Protein AF-0000000065833950 (afdb_homodimer)

InterPro domains:
  IPR004619 Type III pantothenate kinase [MF_01274] (1-240)
  IPR004619 Type III pantothenate kinase [PF03309] (3-192)
  IPR004619 Type III pantothenate kinase [PTHR34265] (1-239)
  IPR004619 Type III pantothenate kinase [TIGR00671] (3-236)
  IPR043129 ATPase, nucleotide binding domain [SSF53067] (1-108)
  IPR043129 ATPase, nucleotide binding domain [SSF53067] (111-239)

Structure (mmCIF, N/CA/C/O backbone):
data_AF-0000000065833950-model_v1
#
loop_
_entity.id
_entity.type
_entity.pdbx_description
1 polymer 'Type III pantothenate kinase'
#
loop_
_atom_site.group_PDB
_atom_site.id
_atom_site.type_symbol
_atom_site.label_atom_id
_atom_site.label_alt_id
_atom_site.label_comp_id
_atom_site.label_asym_id
_atom_site.label_entity_id
_atom_site.label_seq_id
_atom_site.pdbx_PDB_ins_code
_atom_site.Cartn_x
_atom_site.Cartn_y
_atom_site.Cartn_z
_atom_site.occupancy
_atom_site.B_iso_or_equiv
_atom_site.auth_seq_id
_atom_site.auth_comp_id
_atom_site.auth_asym_id
_atom_site.auth_atom_id
_atom_site.pdbx_PDB_model_num
ATOM 1 N N . MET A 1 1 ? -10.07 -37.125 -13.469 1 95.94 1 MET A N 1
ATOM 2 C CA . MET A 1 1 ? -9.961 -35.688 -13.406 1 95.94 1 MET A CA 1
ATOM 3 C C . MET A 1 1 ? -8.82 -35.281 -12.477 1 95.94 1 MET A C 1
ATOM 5 O O . MET A 1 1 ? -8.367 -36.062 -11.648 1 95.94 1 MET A O 1
ATOM 9 N N . ASN A 1 2 ? -8.227 -34.156 -12.758 1 97.88 2 ASN A N 1
ATOM 10 C CA . ASN A 1 2 ? -7.215 -33.594 -11.867 1 97.88 2 ASN A CA 1
ATOM 11 C C . ASN A 1 2 ? -7.848 -32.781 -10.734 1 97.88 2 ASN A C 1
ATOM 13 O O . ASN A 1 2 ? -8.805 -32.031 -10.961 1 97.88 2 ASN A O 1
ATOM 17 N N . LEU A 1 3 ? -7.363 -32.969 -9.539 1 98.06 3 LEU A N 1
ATOM 18 C CA . LEU A 1 3 ? -7.77 -32.188 -8.375 1 98.06 3 LEU A CA 1
ATOM 19 C C . LEU A 1 3 ? -6.695 -31.156 -8 1 98.06 3 LEU A C 1
ATOM 21 O O . LEU A 1 3 ? -5.559 -31.531 -7.707 1 98.06 3 LEU A O 1
ATOM 25 N N . ILE A 1 4 ? -7.082 -29.891 -8.062 1 98.31 4 ILE A N 1
ATOM 26 C CA . ILE A 1 4 ? -6.16 -28.797 -7.77 1 98.31 4 ILE A CA 1
ATOM 27 C C . ILE A 1 4 ? -6.559 -28.125 -6.457 1 98.31 4 ILE A C 1
ATOM 29 O O . ILE A 1 4 ? -7.684 -27.641 -6.316 1 98.31 4 ILE A O 1
ATOM 33 N N . ILE A 1 5 ? -5.637 -28.062 -5.488 1 98.06 5 ILE A N 1
ATOM 34 C CA . ILE A 1 5 ? -5.898 -27.469 -4.184 1 98.06 5 ILE A CA 1
ATOM 35 C C . ILE A 1 5 ? -4.898 -26.344 -3.924 1 98.06 5 ILE A C 1
ATOM 37 O O . ILE A 1 5 ? -3.693 -26.594 -3.805 1 98.06 5 ILE A O 1
ATOM 41 N N . ASP A 1 6 ? -5.363 -25.125 -3.9 1 97.62 6 ASP A N 1
ATOM 42 C CA . ASP A 1 6 ? -4.586 -23.922 -3.59 1 97.62 6 ASP A CA 1
ATOM 43 C C . ASP A 1 6 ? -4.98 -23.359 -2.23 1 97.62 6 ASP A C 1
ATOM 45 O O . ASP A 1 6 ? -6.043 -22.75 -2.094 1 97.62 6 ASP A O 1
ATOM 49 N N . ILE A 1 7 ? -4.129 -23.484 -1.23 1 96.69 7 ILE A N 1
ATOM 50 C CA . ILE A 1 7 ? -4.434 -23.047 0.128 1 96.69 7 ILE A CA 1
ATOM 51 C C . ILE A 1 7 ? -3.658 -21.766 0.447 1 96.69 7 ILE A C 1
ATOM 53 O O . ILE A 1 7 ? -2.459 -21.828 0.732 1 96.69 7 ILE A O 1
ATOM 57 N N . GLY A 1 8 ? -4.332 -20.672 0.465 1 94.62 8 GLY A N 1
ATOM 58 C CA . GLY A 1 8 ? -3.707 -19.391 0.69 1 94.62 8 GLY A CA 1
ATOM 59 C C . GLY A 1 8 ? -3.896 -18.875 2.104 1 94.62 8 GLY A C 1
ATOM 60 O O . GLY A 1 8 ? -4.312 -19.609 2.992 1 94.62 8 GLY A O 1
ATOM 61 N N . ASN A 1 9 ? -3.527 -17.547 2.357 1 92.25 9 ASN A N 1
ATOM 62 C CA . ASN A 1 9 ? -3.566 -16.891 3.666 1 92.25 9 ASN A CA 1
ATOM 63 C C . ASN A 1 9 ? -5 -16.703 4.152 1 92.25 9 ASN A C 1
ATOM 65 O O . ASN A 1 9 ? -5.258 -16.719 5.355 1 92.25 9 ASN A O 1
ATOM 69 N N . THR A 1 10 ? -5.855 -16.547 3.154 1 90.44 10 THR A N 1
ATOM 70 C CA . THR A 1 10 ? -7.215 -16.156 3.523 1 90.44 10 THR A CA 1
ATOM 71 C C . THR A 1 10 ? -8.203 -17.281 3.186 1 90.44 10 THR A C 1
ATOM 73 O O . THR A 1 10 ? -9.055 -17.625 4.004 1 90.44 10 THR A O 1
ATOM 76 N N . VAL A 1 11 ? -8.031 -17.812 2.027 1 93 11 VAL A N 1
ATOM 77 C CA . VAL A 1 11 ? -9 -18.781 1.523 1 93 11 VAL A CA 1
ATOM 78 C C . VAL A 1 11 ? -8.273 -19.953 0.862 1 93 11 VAL A C 1
ATOM 80 O O . VAL A 1 11 ? -7.102 -19.828 0.503 1 93 11 VAL A O 1
ATOM 83 N N . ALA A 1 12 ? -8.977 -21.078 0.823 1 96.81 12 ALA A N 1
ATOM 84 C CA . ALA A 1 12 ? -8.531 -22.203 0.008 1 96.81 12 ALA A CA 1
ATOM 85 C C . ALA A 1 12 ? -9.422 -22.375 -1.22 1 96.81 12 ALA A C 1
ATOM 87 O O . ALA A 1 12 ? -10.633 -22.172 -1.152 1 96.81 12 ALA A O 1
ATOM 88 N N . LYS A 1 13 ? -8.828 -22.719 -2.363 1 97.19 13 LYS A N 1
ATOM 89 C CA . LYS A 1 13 ? -9.547 -23.016 -3.596 1 97.19 13 LYS A CA 1
ATOM 90 C C . LYS A 1 13 ? -9.344 -24.469 -4.004 1 97.19 13 LYS A C 1
ATOM 92 O O . LYS A 1 13 ? -8.219 -24.969 -4.043 1 97.19 13 LYS A O 1
ATOM 97 N N . VAL A 1 14 ? -10.43 -25.125 -4.176 1 97.75 14 VAL A N 1
ATOM 98 C CA . VAL A 1 14 ? -10.453 -26.5 -4.668 1 97.75 14 VAL A CA 1
ATOM 99 C C . VAL A 1 14 ? -11.094 -26.547 -6.055 1 97.75 14 VAL A C 1
ATOM 101 O O . VAL A 1 14 ? -12.258 -26.172 -6.219 1 97.75 14 VAL A O 1
ATOM 104 N N . ALA A 1 15 ? -10.297 -27.031 -7.035 1 98.12 15 ALA A N 1
ATOM 105 C CA . ALA A 1 15 ? -10.797 -27.016 -8.406 1 98.12 15 ALA A CA 1
ATOM 106 C C . ALA A 1 15 ? -10.617 -28.391 -9.07 1 98.12 15 ALA A C 1
ATOM 108 O O . ALA A 1 15 ? -9.68 -29.125 -8.75 1 98.12 15 ALA A O 1
ATOM 109 N N . LEU A 1 16 ? -11.562 -28.703 -9.93 1 98.31 16 LEU A N 1
ATOM 110 C CA . LEU A 1 16 ? -11.508 -29.922 -10.727 1 98.31 16 LEU A CA 1
ATOM 111 C C . LEU A 1 16 ? -11.297 -29.594 -12.203 1 98.31 16 LEU A C 1
ATOM 113 O O . LEU A 1 16 ? -11.969 -28.719 -12.75 1 98.31 16 LEU A O 1
ATOM 117 N N . PHE A 1 17 ? -10.305 -30.281 -12.781 1 98.31 17 PHE A N 1
ATOM 118 C CA . PHE A 1 17 ? -10.031 -30.094 -14.203 1 98.31 17 PHE A CA 1
ATOM 119 C C . PHE A 1 17 ? -10.211 -31.406 -14.961 1 98.31 17 PHE A C 1
ATOM 121 O O . PHE A 1 17 ? -9.797 -32.469 -14.492 1 98.31 17 PHE A O 1
ATOM 128 N N . ASP A 1 18 ? -10.898 -31.328 -16.109 1 97.62 18 ASP A N 1
ATOM 129 C CA . ASP A 1 18 ? -10.844 -32.375 -17.141 1 97.62 18 ASP A CA 1
ATOM 130 C C . ASP A 1 18 ? -9.906 -31.953 -18.281 1 97.62 18 ASP A C 1
ATOM 132 O O . ASP A 1 18 ? -10.266 -31.125 -19.125 1 97.62 18 ASP A O 1
ATOM 136 N N . ARG A 1 19 ? -8.758 -32.594 -18.312 1 94.44 19 ARG A N 1
ATOM 137 C CA . ARG A 1 19 ? -7.688 -32.125 -19.188 1 94.44 19 ARG A CA 1
ATOM 138 C C . ARG A 1 19 ? -7.363 -30.672 -18.922 1 94.44 19 ARG A C 1
ATOM 140 O O . ARG A 1 19 ? -7.062 -30.281 -17.797 1 94.44 19 ARG A O 1
ATOM 147 N N . THR A 1 20 ? -7.664 -29.828 -19.828 1 94.25 20 THR A N 1
ATOM 148 C CA . THR A 1 20 ? -7.293 -28.422 -19.656 1 94.25 20 THR A CA 1
ATOM 149 C C . THR A 1 20 ? -8.508 -27.578 -19.297 1 94.25 20 THR A C 1
ATOM 151 O O . THR A 1 20 ? -8.391 -26.375 -19.062 1 94.25 20 THR A O 1
ATOM 154 N N . SER A 1 21 ? -9.625 -28.172 -19.094 1 96.5 21 SER A N 1
ATOM 155 C CA . SER A 1 21 ? -10.867 -27.438 -18.828 1 96.5 21 SER A CA 1
ATOM 156 C C . SER A 1 21 ? -11.25 -27.516 -17.359 1 96.5 21 SER A C 1
ATOM 158 O O . SER A 1 21 ? -11.312 -28.609 -16.781 1 96.5 21 SER A O 1
ATOM 160 N N . MET A 1 22 ? -11.492 -26.375 -16.797 1 97.44 22 MET A N 1
ATOM 161 C CA . MET A 1 22 ? -11.961 -26.375 -15.414 1 97.44 22 MET A CA 1
ATOM 162 C C . MET A 1 22 ? -13.43 -26.781 -15.336 1 97.44 22 MET A C 1
ATOM 164 O O . MET A 1 22 ? -14.281 -26.172 -15.984 1 97.44 22 MET A O 1
ATOM 168 N N . VAL A 1 23 ? -13.711 -27.719 -14.523 1 97.5 23 VAL A N 1
ATOM 169 C CA . VAL A 1 23 ? -15.039 -28.297 -14.422 1 97.5 23 VAL A CA 1
ATOM 170 C C . VAL A 1 23 ? -15.797 -27.672 -13.25 1 97.5 23 VAL A C 1
ATOM 172 O O . VAL A 1 23 ? -17 -27.453 -13.328 1 97.5 23 VAL A O 1
ATOM 175 N N . GLU A 1 24 ? -15.078 -27.453 -12.211 1 97.06 24 GLU A N 1
ATOM 176 C CA . GLU A 1 24 ? -15.664 -26.922 -10.984 1 97.06 24 GLU A CA 1
ATOM 177 C C . GLU A 1 24 ? -14.609 -26.25 -10.117 1 97.06 24 GLU A C 1
ATOM 179 O O . GLU A 1 24 ? -13.43 -26.625 -10.164 1 97.06 24 GLU A O 1
ATOM 184 N N . VAL A 1 25 ? -15.008 -25.266 -9.406 1 97.31 25 VAL A N 1
ATOM 185 C CA . VAL A 1 25 ? -14.156 -24.656 -8.398 1 97.31 25 VAL A CA 1
ATOM 186 C C . VAL A 1 25 ? -14.969 -24.344 -7.145 1 97.31 25 VAL A C 1
ATOM 188 O O . VAL A 1 25 ? -16.125 -23.906 -7.234 1 97.31 25 VAL A O 1
ATOM 191 N N . VAL A 1 26 ? -14.445 -24.672 -6.012 1 97 26 VAL A N 1
ATOM 192 C CA . VAL A 1 26 ? -15.07 -24.438 -4.715 1 97 26 VAL A CA 1
ATOM 193 C C . VAL A 1 26 ? -14.125 -23.656 -3.816 1 97 26 VAL A C 1
ATOM 195 O O . VAL A 1 26 ? -12.93 -23.938 -3.752 1 97 26 VAL A O 1
ATOM 198 N N . TYR A 1 27 ? -14.672 -22.609 -3.225 1 95.38 27 TYR A N 1
ATOM 199 C CA . TYR A 1 27 ? -13.938 -21.844 -2.217 1 95.38 27 TYR A CA 1
ATOM 200 C C . TYR A 1 27 ? -14.195 -22.406 -0.822 1 95.38 27 TYR A C 1
ATOM 202 O O . TYR A 1 27 ? -15.344 -22.641 -0.436 1 95.38 27 TYR A O 1
ATOM 210 N N . ASP A 1 28 ? -13.086 -22.641 -0.15 1 95.88 28 ASP A N 1
ATOM 211 C CA . ASP A 1 28 ? -13.164 -23.266 1.164 1 95.88 28 ASP A CA 1
ATOM 212 C C . ASP A 1 28 ? -12.328 -22.516 2.191 1 95.88 28 ASP A C 1
ATOM 214 O O . ASP A 1 28 ? -11.547 -21.625 1.833 1 95.88 28 ASP A O 1
ATOM 218 N N . SER A 1 29 ? -12.625 -22.875 3.553 1 96.31 29 SER A N 1
ATOM 219 C CA . SER A 1 29 ? -11.75 -22.375 4.605 1 96.31 29 SER A CA 1
ATOM 220 C C . SER A 1 29 ? -10.352 -22.969 4.5 1 96.31 29 SER A C 1
ATOM 222 O O . SER A 1 29 ? -10.203 -24.172 4.25 1 96.31 29 SER A O 1
ATOM 224 N N . ASN A 1 30 ? -9.391 -22.078 4.703 1 95.12 30 ASN A N 1
ATOM 225 C CA . ASN A 1 30 ? -8.023 -22.594 4.711 1 95.12 30 ASN A CA 1
ATOM 226 C C . ASN A 1 30 ? -7.715 -23.328 6.012 1 95.12 30 ASN A C 1
ATOM 228 O O . ASN A 1 30 ? -6.598 -23.812 6.203 1 95.12 30 ASN A O 1
ATOM 232 N N . GLN A 1 31 ? -8.719 -23.484 6.875 1 95.25 31 GLN A N 1
ATOM 233 C CA . GLN A 1 31 ? -8.516 -24.109 8.18 1 95.25 31 GLN A CA 1
ATOM 234 C C . GLN A 1 31 ? -9.156 -25.484 8.227 1 95.25 31 GLN A C 1
ATOM 236 O O . GLN A 1 31 ? -8.883 -26.281 9.133 1 95.25 31 GLN A O 1
ATOM 241 N N . SER A 1 32 ? -9.969 -25.875 7.238 1 93.62 32 SER A N 1
ATOM 242 C CA . SER A 1 32 ? -10.68 -27.125 7.434 1 93.62 32 SER A CA 1
ATOM 243 C C . SER A 1 32 ? -10.844 -27.891 6.117 1 93.62 32 SER A C 1
ATOM 245 O O . SER A 1 32 ? -10.984 -29.109 6.113 1 93.62 32 SER A O 1
ATOM 247 N N . LEU A 1 33 ? -10.945 -27.234 4.957 1 95.38 33 LEU A N 1
ATOM 248 C CA . LEU A 1 33 ? -11.172 -27.844 3.648 1 95.38 33 LEU A CA 1
ATOM 249 C C . LEU A 1 33 ? -12.406 -28.734 3.664 1 95.38 33 LEU A C 1
ATOM 251 O O . LEU A 1 33 ? -12.352 -29.891 3.246 1 95.38 33 LEU A O 1
ATOM 255 N N . ASP A 1 34 ? -13.469 -28.25 4.055 1 93 34 ASP A N 1
ATOM 256 C CA . ASP A 1 34 ? -14.688 -29.016 4.32 1 93 34 ASP A CA 1
ATOM 257 C C . ASP A 1 34 ? -15.289 -29.562 3.029 1 93 34 ASP A C 1
ATOM 259 O O . ASP A 1 34 ? -15.984 -30.578 3.047 1 93 34 ASP A O 1
ATOM 263 N N . SER A 1 35 ? -15.016 -28.953 1.978 1 93.69 35 SER A N 1
ATOM 264 C CA . SER A 1 35 ? -15.648 -29.328 0.717 1 93.69 35 SER A CA 1
ATOM 265 C C . SER A 1 35 ? -14.898 -30.469 0.039 1 93.69 35 SER A C 1
ATOM 267 O O . SER A 1 35 ? -15.414 -31.094 -0.896 1 93.69 35 SER A O 1
ATOM 269 N N . LEU A 1 36 ? -13.758 -30.812 0.47 1 94.94 36 LEU A N 1
ATOM 270 C CA . LEU A 1 36 ? -12.852 -31.703 -0.229 1 94.94 36 LEU A CA 1
ATOM 271 C C . LEU A 1 36 ? -13.484 -33.094 -0.41 1 94.94 36 LEU A C 1
ATOM 273 O O . LEU A 1 36 ? -13.453 -33.656 -1.508 1 94.94 36 LEU A O 1
ATOM 277 N N . GLU A 1 37 ? -14.062 -33.625 0.647 1 92.25 37 GLU A N 1
ATOM 278 C CA . GLU A 1 37 ? -14.68 -34.938 0.596 1 92.25 37 GLU A CA 1
ATOM 279 C C . GLU A 1 37 ? -15.82 -34.969 -0.416 1 92.25 37 GLU A C 1
ATOM 281 O O . GLU A 1 37 ? -15.938 -35.938 -1.194 1 92.25 37 GLU A O 1
ATOM 286 N N . ALA A 1 38 ? -16.609 -34 -0.321 1 94.06 38 ALA A N 1
ATOM 287 C CA . ALA A 1 38 ? -17.766 -33.938 -1.224 1 94.06 38 ALA A CA 1
ATOM 288 C C . ALA A 1 38 ? -17.312 -33.875 -2.68 1 94.06 38 ALA A C 1
ATOM 290 O O . ALA A 1 38 ? -17.906 -34.5 -3.549 1 94.06 38 ALA A O 1
ATOM 291 N N . VAL A 1 39 ? -16.312 -33.125 -2.977 1 94.44 39 VAL A N 1
ATOM 292 C CA . VAL A 1 39 ? -15.781 -32.969 -4.328 1 94.44 39 VAL A CA 1
ATOM 293 C C . VAL A 1 39 ? -15.219 -34.312 -4.82 1 94.44 39 VAL A C 1
ATOM 295 O O . VAL A 1 39 ? -15.477 -34.719 -5.957 1 94.44 39 VAL A O 1
ATOM 298 N N . CYS A 1 40 ? -14.523 -35.031 -3.994 1 93.81 40 CYS A N 1
ATOM 299 C CA . CYS A 1 40 ? -13.898 -36.312 -4.363 1 93.81 40 CYS A CA 1
ATOM 300 C C . CYS A 1 40 ? -14.953 -37.375 -4.59 1 93.81 40 CYS A C 1
ATOM 302 O O . CYS A 1 40 ? -14.734 -38.312 -5.379 1 93.81 40 CYS A O 1
ATOM 304 N N . ASN A 1 41 ? -16.047 -37.219 -3.883 1 94.12 41 ASN A N 1
ATOM 305 C CA . ASN A 1 41 ? -17.125 -38.188 -4.059 1 94.12 41 ASN A CA 1
ATOM 306 C C . ASN A 1 41 ? -17.891 -37.938 -5.352 1 94.12 41 ASN A C 1
ATOM 308 O O . ASN A 1 41 ? -18.453 -38.875 -5.941 1 94.12 41 ASN A O 1
ATOM 312 N N . LYS A 1 42 ? -17.906 -36.75 -5.711 1 95.62 42 LYS A N 1
ATOM 313 C CA . LYS A 1 42 ? -18.703 -36.344 -6.855 1 95.62 42 LYS A CA 1
ATOM 314 C C . LYS A 1 42 ? -17.984 -36.625 -8.172 1 95.62 42 LYS A C 1
ATOM 316 O O . LYS A 1 42 ? -18.625 -36.875 -9.195 1 95.62 42 LYS A O 1
ATOM 321 N N . TYR A 1 43 ? -16.688 -36.594 -8.203 1 95.88 43 TYR A N 1
ATOM 322 C CA . TYR A 1 43 ? -15.922 -36.719 -9.438 1 95.88 43 TYR A CA 1
ATOM 323 C C . TYR A 1 43 ? -14.906 -37.844 -9.359 1 95.88 43 TYR A C 1
ATOM 325 O O . TYR A 1 43 ? -14.484 -38.25 -8.266 1 95.88 43 TYR A O 1
ATOM 333 N N . ASP A 1 44 ? -14.523 -38.344 -10.547 1 95.56 44 ASP A N 1
ATOM 334 C CA . ASP A 1 44 ? -13.492 -39.375 -10.648 1 95.56 44 ASP A CA 1
ATOM 335 C C . ASP A 1 44 ? -12.102 -38.75 -10.664 1 95.56 44 ASP A C 1
ATOM 337 O O . ASP A 1 44 ? -11.492 -38.625 -11.727 1 95.56 44 ASP A O 1
ATOM 341 N N . VAL A 1 45 ? -11.578 -38.469 -9.5 1 96.06 45 VAL A N 1
ATOM 342 C CA . VAL A 1 45 ? -10.273 -37.812 -9.344 1 96.06 45 VAL A CA 1
ATOM 343 C C . VAL A 1 45 ? -9.164 -38.875 -9.5 1 96.06 45 VAL A C 1
ATOM 345 O O . VAL A 1 45 ? -9.227 -39.938 -8.906 1 96.06 45 VAL A O 1
ATOM 348 N N . ARG A 1 46 ? -8.117 -38.531 -10.258 1 95.62 46 ARG A N 1
ATOM 349 C CA . ARG A 1 46 ? -7.039 -39.469 -10.539 1 95.62 46 ARG A CA 1
ATOM 350 C C . ARG A 1 46 ? -5.73 -39 -9.898 1 95.62 46 ARG A C 1
ATOM 352 O O . ARG A 1 46 ? -4.895 -39.812 -9.523 1 95.62 46 ARG A O 1
ATOM 359 N N . LYS A 1 47 ? -5.504 -37.781 -9.852 1 96.88 47 LYS A N 1
ATOM 360 C CA . LYS A 1 47 ? -4.316 -37.188 -9.258 1 96.88 47 LYS A CA 1
ATOM 361 C C . LYS A 1 47 ? -4.629 -35.812 -8.703 1 96.88 47 LYS A C 1
ATOM 363 O O . LYS A 1 47 ? -5.625 -35.188 -9.086 1 96.88 47 LYS A O 1
ATOM 368 N N . ALA A 1 48 ? -3.766 -35.344 -7.785 1 97.75 48 ALA A N 1
ATOM 369 C CA . ALA A 1 48 ? -3.99 -34.062 -7.133 1 97.75 48 ALA A CA 1
ATOM 370 C C . ALA A 1 48 ? -2.684 -33.281 -6.984 1 97.75 48 ALA A C 1
ATOM 372 O O . ALA A 1 48 ? -1.601 -33.875 -6.996 1 97.75 48 ALA A O 1
ATOM 373 N N . ILE A 1 49 ? -2.807 -32.031 -6.945 1 98.12 49 ILE A N 1
ATOM 374 C CA . ILE A 1 49 ? -1.699 -31.156 -6.594 1 98.12 49 ILE A CA 1
ATOM 375 C C . ILE A 1 49 ? -2.133 -30.188 -5.484 1 98.12 49 ILE A C 1
ATOM 377 O O . ILE A 1 49 ? -3.27 -29.719 -5.473 1 98.12 49 ILE A O 1
ATOM 381 N N . VAL A 1 50 ? -1.243 -29.953 -4.523 1 97.75 50 VAL A N 1
ATOM 382 C CA . VAL A 1 50 ? -1.492 -29.031 -3.412 1 97.75 50 VAL A CA 1
ATOM 383 C C . VAL A 1 50 ? -0.431 -27.938 -3.396 1 97.75 50 VAL A C 1
ATOM 385 O O . VAL A 1 50 ? 0.768 -28.219 -3.436 1 97.75 50 VAL A O 1
ATOM 388 N N . ALA A 1 51 ? -0.853 -26.75 -3.447 1 97.06 51 ALA A N 1
ATOM 389 C CA . ALA A 1 51 ? -0.002 -25.578 -3.238 1 97.06 51 ALA A CA 1
ATOM 390 C C . ALA A 1 51 ? -0.454 -24.781 -2.016 1 97.06 51 ALA A C 1
ATOM 392 O O . ALA A 1 51 ? -1.649 -24.531 -1.834 1 97.06 51 ALA A O 1
ATOM 393 N N . THR A 1 52 ? 0.467 -24.406 -1.123 1 95.25 52 THR A N 1
ATOM 394 C CA . THR A 1 52 ? 0.119 -23.641 0.066 1 95.25 52 THR A CA 1
ATOM 395 C C . THR A 1 52 ? 1.233 -22.656 0.42 1 95.25 52 THR A C 1
ATOM 397 O O . THR A 1 52 ? 2.402 -22.906 0.117 1 95.25 52 THR A O 1
ATOM 400 N N . VAL A 1 53 ? 0.896 -21.516 0.993 1 92.12 53 VAL A N 1
ATOM 401 C CA . VAL A 1 53 ? 1.86 -20.516 1.445 1 92.12 53 VAL A CA 1
ATOM 402 C C . VAL A 1 53 ? 1.767 -20.359 2.961 1 92.12 53 VAL A C 1
ATOM 404 O O . VAL A 1 53 ? 2.334 -19.422 3.529 1 92.12 53 VAL A O 1
ATOM 407 N N . ILE A 1 54 ? 0.982 -21.203 3.594 1 93.88 54 ILE A N 1
ATOM 408 C CA . ILE A 1 54 ? 0.847 -21.156 5.047 1 93.88 54 ILE A CA 1
ATOM 409 C C . ILE A 1 54 ? 1.188 -22.531 5.641 1 93.88 54 ILE A C 1
ATOM 411 O O . ILE A 1 54 ? 1.256 -23.516 4.918 1 93.88 54 ILE A O 1
ATOM 415 N N . ASP A 1 55 ? 1.438 -22.562 6.922 1 94.25 55 ASP A N 1
ATOM 416 C CA . ASP A 1 55 ? 1.531 -23.828 7.633 1 94.25 55 ASP A CA 1
ATOM 417 C C . ASP A 1 55 ? 0.148 -24.438 7.855 1 94.25 55 ASP A C 1
ATOM 419 O O . ASP A 1 55 ? -0.739 -23.781 8.414 1 94.25 55 ASP A O 1
ATOM 423 N N . LEU A 1 56 ? 0.056 -25.656 7.461 1 95.5 56 LEU A N 1
ATOM 424 C CA . LEU A 1 56 ? -1.243 -26.312 7.543 1 95.5 56 LEU A CA 1
ATOM 425 C C . LEU A 1 56 ? -1.483 -26.859 8.945 1 95.5 56 LEU A C 1
ATOM 427 O O . LEU A 1 56 ? -0.564 -27.391 9.57 1 95.5 56 LEU A O 1
ATOM 431 N N . ASN A 1 57 ? -2.697 -26.656 9.414 1 96 57 ASN A N 1
ATOM 432 C CA . ASN A 1 57 ? -3.033 -27.25 10.703 1 96 57 ASN A CA 1
ATOM 433 C C . ASN A 1 57 ? -3.369 -28.734 10.57 1 96 57 ASN A C 1
ATOM 435 O O . ASN A 1 57 ? -3.416 -29.266 9.461 1 96 57 ASN A O 1
ATOM 439 N N . GLU A 1 58 ? -3.578 -29.375 11.68 1 96.56 58 GLU A N 1
ATOM 440 C CA . GLU A 1 58 ? -3.779 -30.828 11.719 1 96.56 58 GLU A CA 1
ATOM 441 C C . GLU A 1 58 ? -5.051 -31.234 10.977 1 96.56 58 GLU A C 1
ATOM 443 O O . GLU A 1 58 ? -5.102 -32.281 10.336 1 96.56 58 GLU A O 1
ATOM 448 N N . CYS A 1 59 ? -6.004 -30.438 11.086 1 96.38 59 CYS A N 1
ATOM 449 C CA . CYS A 1 59 ? -7.285 -30.734 10.453 1 96.38 59 CYS A CA 1
ATOM 450 C C . CYS A 1 59 ? -7.148 -30.781 8.938 1 96.38 59 CYS A C 1
ATOM 452 O O . CYS A 1 59 ? -7.586 -31.734 8.305 1 96.38 59 CYS A O 1
ATOM 454 N N . VAL A 1 60 ? -6.574 -29.781 8.391 1 96.5 60 VAL A N 1
ATOM 455 C CA . VAL A 1 60 ? -6.379 -29.703 6.949 1 96.5 60 VAL A CA 1
ATOM 456 C C . VAL A 1 60 ? -5.473 -30.828 6.477 1 96.5 60 VAL A C 1
ATOM 458 O O . VAL A 1 60 ? -5.754 -31.469 5.465 1 96.5 60 VAL A O 1
ATOM 461 N N . LEU A 1 61 ? -4.406 -31.125 7.223 1 96.88 61 LEU A N 1
ATOM 462 C CA . LEU A 1 61 ? -3.488 -32.188 6.883 1 96.88 61 LEU A CA 1
ATOM 463 C C . LEU A 1 61 ? -4.211 -33.531 6.875 1 96.88 61 LEU A C 1
ATOM 465 O O . LEU A 1 61 ? -3.961 -34.375 6.008 1 96.88 61 LEU A O 1
ATOM 469 N N . ALA A 1 62 ? -5.027 -33.719 7.82 1 96.12 62 ALA A N 1
ATOM 470 C CA . ALA A 1 62 ? -5.789 -34.938 7.906 1 96.12 62 ALA A CA 1
ATOM 471 C C . ALA A 1 62 ? -6.684 -35.125 6.684 1 96.12 62 ALA A C 1
ATOM 473 O O . ALA A 1 62 ? -6.812 -36.25 6.156 1 96.12 62 ALA A O 1
ATOM 474 N N . GLN A 1 63 ? -7.309 -34.062 6.266 1 95.88 63 GLN A N 1
ATOM 475 C CA . GLN A 1 63 ? -8.172 -34.125 5.09 1 95.88 63 GLN A CA 1
ATOM 476 C C . GLN A 1 63 ? -7.371 -34.469 3.838 1 95.88 63 GLN A C 1
ATOM 478 O O . GLN A 1 63 ? -7.805 -35.281 3.029 1 95.88 63 GLN A O 1
ATOM 483 N N . LEU A 1 64 ? -6.25 -33.906 3.705 1 96.56 64 LEU A N 1
ATOM 484 C CA . LEU A 1 64 ? -5.41 -34.094 2.533 1 96.56 64 LEU A CA 1
ATOM 485 C C . LEU A 1 64 ? -4.844 -35.531 2.521 1 96.56 64 LEU A C 1
ATOM 487 O O . LEU A 1 64 ? -4.703 -36.125 1.46 1 96.56 64 LEU A O 1
ATOM 491 N N . ASN A 1 65 ? -4.5 -36.031 3.67 1 94.81 65 ASN A N 1
ATOM 492 C CA . ASN A 1 65 ? -3.932 -37.375 3.789 1 94.81 65 ASN A CA 1
ATOM 493 C C . ASN A 1 65 ? -4.957 -38.469 3.457 1 94.81 65 ASN A C 1
ATOM 495 O O . ASN A 1 65 ? -4.594 -39.594 3.145 1 94.81 65 ASN A O 1
ATOM 499 N N . LYS A 1 66 ? -6.215 -38.094 3.504 1 93.12 66 LYS A N 1
ATOM 500 C CA . LYS A 1 66 ? -7.285 -39.062 3.225 1 93.12 66 LYS A CA 1
ATOM 501 C C . LYS A 1 66 ? -7.52 -39.188 1.724 1 93.12 66 LYS A C 1
ATOM 503 O O . LYS A 1 66 ? -8.25 -40.094 1.284 1 93.12 66 LYS A O 1
ATOM 508 N N . LEU A 1 67 ? -6.926 -38.344 0.971 1 93.81 67 LEU A N 1
ATOM 509 C CA . LEU A 1 67 ? -7.125 -38.438 -0.472 1 93.81 67 LEU A CA 1
ATOM 510 C C . LEU A 1 67 ? -6.637 -39.781 -1.016 1 93.81 67 LEU A C 1
ATOM 512 O O . LEU A 1 67 ? -5.492 -40.156 -0.781 1 93.81 67 LEU A O 1
ATOM 516 N N . PRO A 1 68 ? -7.52 -40.469 -1.747 1 90.5 68 PRO A N 1
ATOM 517 C CA . PRO A 1 68 ? -7.195 -41.812 -2.229 1 90.5 68 PRO A CA 1
ATOM 518 C C . PRO A 1 68 ? -6.387 -41.781 -3.523 1 90.5 68 PRO A C 1
ATOM 520 O O . PRO A 1 68 ? -6.41 -42.75 -4.281 1 90.5 68 PRO A O 1
ATOM 523 N N . VAL A 1 69 ? -5.777 -40.688 -3.9 1 94.44 69 VAL A N 1
ATOM 524 C CA . VAL A 1 69 ? -5.047 -40.531 -5.152 1 94.44 69 VAL A CA 1
ATOM 525 C C . VAL A 1 69 ? -3.664 -39.969 -4.871 1 94.44 69 VAL A C 1
ATOM 527 O O . VAL A 1 69 ? -3.432 -39.375 -3.807 1 94.44 69 VAL A O 1
ATOM 530 N N . PRO A 1 70 ? -2.738 -40.188 -5.832 1 95.44 70 PRO A N 1
ATOM 531 C CA . PRO A 1 70 ? -1.433 -39.531 -5.668 1 95.44 70 PRO A CA 1
ATOM 532 C C . PRO A 1 70 ? -1.534 -38 -5.578 1 95.44 70 PRO A C 1
ATOM 534 O O . PRO A 1 70 ? -2.293 -37.406 -6.332 1 95.44 70 PRO A O 1
ATOM 537 N N . VAL A 1 71 ? -0.769 -37.438 -4.613 1 96.56 71 VAL A N 1
ATOM 538 C CA . VAL A 1 71 ? -0.787 -36 -4.398 1 96.56 71 VAL A CA 1
ATOM 539 C C . VAL A 1 71 ? 0.604 -35.438 -4.645 1 96.56 71 VAL A C 1
ATOM 541 O O . VAL A 1 71 ? 1.585 -35.875 -4.043 1 96.56 71 VAL A O 1
ATOM 544 N N . LEU A 1 72 ? 0.685 -34.562 -5.582 1 97.25 72 LEU A N 1
ATOM 545 C CA . LEU A 1 72 ? 1.902 -33.781 -5.785 1 97.25 72 LEU A CA 1
ATOM 546 C C . LEU A 1 72 ? 1.91 -32.531 -4.906 1 97.25 72 LEU A C 1
ATOM 548 O O . LEU A 1 72 ? 1.1 -31.625 -5.102 1 97.25 72 LEU A O 1
ATOM 552 N N . TRP A 1 73 ? 2.787 -32.531 -3.934 1 95.88 73 TRP A N 1
ATOM 553 C CA . TRP A 1 73 ? 2.984 -31.344 -3.117 1 95.88 73 TRP A CA 1
ATOM 554 C C . TRP A 1 73 ? 3.936 -30.359 -3.801 1 95.88 73 TRP A C 1
ATOM 556 O O . TRP A 1 73 ? 5.113 -30.656 -3.994 1 95.88 73 TRP A O 1
ATOM 566 N N . LEU A 1 74 ? 3.389 -29.297 -4.195 1 96.06 74 LEU A N 1
ATOM 567 C CA . LEU A 1 74 ? 4.195 -28.312 -4.91 1 96.06 74 LEU A CA 1
ATOM 568 C C . LEU A 1 74 ? 5.262 -27.719 -3.994 1 96.06 74 LEU A C 1
ATOM 570 O O . LEU A 1 74 ? 4.941 -27.172 -2.932 1 96.06 74 LEU A O 1
ATOM 574 N N . ASP A 1 75 ? 6.516 -27.844 -4.402 1 94.38 75 ASP A N 1
ATOM 575 C CA . ASP A 1 75 ? 7.629 -27.281 -3.639 1 94.38 75 ASP A CA 1
ATOM 576 C C . ASP A 1 75 ? 8.812 -26.953 -4.551 1 94.38 75 ASP A C 1
ATOM 578 O O . ASP A 1 75 ? 8.656 -26.875 -5.773 1 94.38 75 ASP A O 1
ATOM 582 N N . SER A 1 76 ? 9.984 -26.641 -3.939 1 95.25 76 SER A N 1
ATOM 583 C CA . SER A 1 76 ? 11.133 -26.141 -4.691 1 95.25 76 SER A CA 1
ATOM 584 C C . SER A 1 76 ? 11.758 -27.25 -5.539 1 95.25 76 SER A C 1
ATOM 586 O O . SER A 1 76 ? 12.57 -26.969 -6.422 1 95.25 76 SER A O 1
ATOM 588 N N . HIS A 1 77 ? 11.359 -28.469 -5.352 1 95.31 77 HIS A N 1
ATOM 589 C CA . HIS A 1 77 ? 11.938 -29.578 -6.086 1 95.31 77 HIS A CA 1
ATOM 590 C C . HIS A 1 77 ? 11.031 -30.016 -7.23 1 95.31 77 HIS A C 1
ATOM 592 O O . HIS A 1 77 ? 11.438 -30.812 -8.086 1 95.31 77 HIS A O 1
ATOM 598 N N . THR A 1 78 ? 9.867 -29.531 -7.25 1 96.88 78 THR A N 1
ATOM 599 C CA . THR A 1 78 ? 8.922 -29.906 -8.297 1 96.88 78 THR A CA 1
ATOM 600 C C . THR A 1 78 ? 9.375 -29.375 -9.656 1 96.88 78 THR A C 1
ATOM 602 O O . THR A 1 78 ? 9.641 -28.188 -9.805 1 96.88 78 THR A O 1
ATOM 605 N N . PRO A 1 79 ? 9.562 -30.25 -10.656 1 97.12 79 PRO A N 1
ATOM 606 C CA . PRO A 1 79 ? 9.859 -29.766 -12.008 1 97.12 79 PRO A CA 1
ATOM 607 C C . PRO A 1 79 ? 8.805 -28.812 -12.547 1 97.12 79 PRO A C 1
ATOM 609 O O . PRO A 1 79 ? 7.609 -29.016 -12.32 1 97.12 79 PRO A O 1
ATOM 612 N N . LEU A 1 80 ? 9.211 -27.75 -13.227 1 97.88 80 LEU A N 1
ATOM 613 C CA . LEU A 1 80 ? 8.344 -26.703 -13.75 1 97.88 80 LEU A CA 1
ATOM 614 C C . LEU A 1 80 ? 8.516 -26.562 -15.258 1 97.88 80 LEU A C 1
ATOM 616 O O . LEU A 1 80 ? 9.602 -26.828 -15.789 1 97.88 80 LEU A O 1
ATOM 620 N N . PRO A 1 81 ? 7.543 -26.172 -16 1 97.44 81 PRO A N 1
ATOM 621 C CA . PRO A 1 81 ? 7.652 -25.969 -17.438 1 97.44 81 PRO A CA 1
ATOM 622 C C . PRO A 1 81 ? 8.25 -24.609 -17.812 1 97.44 81 PRO A C 1
ATOM 624 O O . PRO A 1 81 ? 8.094 -24.141 -18.938 1 97.44 81 PRO A O 1
ATOM 627 N N . VAL A 1 82 ? 8.797 -23.828 -16.859 1 98.12 82 VAL A N 1
ATOM 628 C CA . VAL A 1 82 ? 9.586 -22.625 -17.047 1 98.12 82 VAL A CA 1
ATOM 629 C C . VAL A 1 82 ? 10.883 -22.719 -16.25 1 98.12 82 VAL A C 1
ATOM 631 O O . VAL A 1 82 ? 11.016 -23.578 -15.367 1 98.12 82 VAL A O 1
ATOM 634 N N . ILE A 1 83 ? 11.836 -21.906 -16.625 1 98.12 83 ILE A N 1
ATOM 635 C CA . ILE A 1 83 ? 13.094 -21.859 -15.891 1 98.12 83 ILE A CA 1
ATOM 636 C C . ILE A 1 83 ? 12.969 -20.891 -14.719 1 98.12 83 ILE A C 1
ATOM 638 O O . ILE A 1 83 ? 12.641 -19.719 -14.914 1 98.12 83 ILE A O 1
ATOM 642 N N . ASN A 1 84 ? 13.172 -21.359 -13.508 1 98.06 84 ASN A N 1
ATOM 643 C CA . ASN A 1 84 ? 13.078 -20.547 -12.297 1 98.06 84 ASN A CA 1
ATOM 644 C C . ASN A 1 84 ? 14.406 -19.875 -11.961 1 98.06 84 ASN A C 1
ATOM 646 O O . ASN A 1 84 ? 15.359 -20.562 -11.562 1 98.06 84 ASN A O 1
ATOM 650 N N . LEU A 1 85 ? 14.516 -18.547 -12.062 1 97.94 85 LEU A N 1
ATOM 651 C CA . LEU A 1 85 ? 15.758 -17.828 -11.773 1 97.94 85 LEU A CA 1
ATOM 652 C C . LEU A 1 85 ? 15.703 -17.188 -10.391 1 97.94 85 LEU A C 1
ATOM 654 O O . LEU A 1 85 ? 16.625 -16.469 -10.008 1 97.94 85 LEU A O 1
ATOM 658 N N . TYR A 1 86 ? 14.625 -17.438 -9.609 1 97.62 86 TYR A N 1
ATOM 659 C CA . TYR A 1 86 ? 14.523 -16.953 -8.234 1 97.62 86 TYR A CA 1
ATOM 660 C C . TYR A 1 86 ? 15.656 -17.5 -7.379 1 97.62 86 TYR A C 1
ATOM 662 O O . TYR A 1 86 ? 15.977 -18.688 -7.441 1 97.62 86 TYR A O 1
ATOM 670 N N . GLU A 1 87 ? 16.266 -16.656 -6.633 1 97.88 87 GLU A N 1
ATOM 671 C CA . GLU A 1 87 ? 17.516 -16.969 -5.945 1 97.88 87 GLU A CA 1
ATOM 672 C C . GLU A 1 87 ? 17.266 -17.875 -4.734 1 97.88 87 GLU A C 1
ATOM 674 O O . GLU A 1 87 ? 18.156 -18.625 -4.328 1 97.88 87 GLU A O 1
ATOM 679 N N . THR A 1 88 ? 16.109 -17.75 -4.105 1 96.12 88 THR A N 1
ATOM 680 C CA . THR A 1 88 ? 15.727 -18.578 -2.969 1 96.12 88 THR A CA 1
ATOM 681 C C . THR A 1 88 ? 14.445 -19.359 -3.273 1 96.12 88 THR A C 1
ATOM 683 O O . THR A 1 88 ? 13.398 -19.078 -2.689 1 96.12 88 THR A O 1
ATOM 686 N N . PRO A 1 89 ? 14.531 -20.391 -4.074 1 95.81 89 PRO A N 1
ATOM 687 C CA . PRO A 1 89 ? 13.344 -21.141 -4.5 1 95.81 89 PRO A CA 1
ATOM 688 C C . PRO A 1 89 ? 12.57 -21.75 -3.33 1 95.81 89 PRO A C 1
ATOM 690 O O . PRO A 1 89 ? 11.352 -21.922 -3.412 1 95.81 89 PRO A O 1
ATOM 693 N N . GLU A 1 90 ? 13.219 -22 -2.193 1 94.5 90 GLU A N 1
ATOM 694 C CA . GLU A 1 90 ? 12.578 -22.625 -1.044 1 94.5 90 GLU A CA 1
ATOM 695 C C . GLU A 1 90 ? 11.617 -21.672 -0.352 1 94.5 90 GLU A C 1
ATOM 697 O O . GLU A 1 90 ? 10.727 -22.109 0.382 1 94.5 90 GLU A O 1
ATOM 702 N N . THR A 1 91 ? 11.789 -20.359 -0.545 1 94.12 91 THR A N 1
ATOM 703 C CA . THR A 1 91 ? 10.938 -19.375 0.117 1 94.12 91 THR A CA 1
ATOM 704 C C . THR A 1 91 ? 9.922 -18.797 -0.861 1 94.12 91 THR A C 1
ATOM 706 O O . THR A 1 91 ? 9.086 -17.969 -0.479 1 94.12 91 THR A O 1
ATOM 709 N N . LEU A 1 92 ? 9.992 -19.156 -2.084 1 95.56 92 LEU A N 1
ATOM 710 C CA . LEU A 1 92 ? 9.078 -18.688 -3.111 1 95.56 92 LEU A CA 1
ATOM 711 C C . LEU A 1 92 ? 7.672 -19.219 -2.879 1 95.56 92 LEU A C 1
ATOM 713 O O . LEU A 1 92 ? 7.492 -20.422 -2.623 1 95.56 92 LEU A O 1
ATOM 717 N N . GLY A 1 93 ? 6.637 -18.297 -2.836 1 93.44 93 GLY A N 1
ATOM 718 C CA . GLY A 1 93 ? 5.266 -18.766 -2.922 1 93.44 93 GLY A CA 1
ATOM 719 C C . GLY A 1 93 ? 4.926 -19.359 -4.277 1 93.44 93 GLY A C 1
ATOM 720 O O . GLY A 1 93 ? 4.715 -18.625 -5.246 1 93.44 93 GLY A O 1
ATOM 721 N N . TYR A 1 94 ? 4.688 -20.594 -4.344 1 92.69 94 TYR A N 1
ATOM 722 C CA . TYR A 1 94 ? 4.633 -21.266 -5.641 1 92.69 94 TYR A CA 1
ATOM 723 C C . TYR A 1 94 ? 3.291 -21.016 -6.32 1 92.69 94 TYR A C 1
ATOM 725 O O . TYR A 1 94 ? 3.096 -21.406 -7.477 1 92.69 94 TYR A O 1
ATOM 733 N N . ASP A 1 95 ? 2.332 -20.359 -5.602 1 94.19 95 ASP A N 1
ATOM 734 C CA . ASP A 1 95 ? 1.183 -19.812 -6.309 1 94.19 95 ASP A CA 1
ATOM 735 C C . ASP A 1 95 ? 1.619 -18.75 -7.312 1 94.19 95 ASP A C 1
ATOM 737 O O . ASP A 1 95 ? 1.027 -18.625 -8.391 1 94.19 95 ASP A O 1
ATOM 741 N N . ARG A 1 96 ? 2.654 -17.953 -6.949 1 97.06 96 ARG A N 1
ATOM 742 C CA . ARG A 1 96 ? 3.242 -16.984 -7.863 1 97.06 96 ARG A CA 1
ATOM 743 C C . ARG A 1 96 ? 3.771 -17.656 -9.125 1 97.06 96 ARG A C 1
ATOM 745 O O . ARG A 1 96 ? 3.482 -17.219 -10.234 1 97.06 96 ARG A O 1
ATOM 752 N N . MET A 1 97 ? 4.484 -18.766 -8.938 1 97.62 97 MET A N 1
ATOM 753 C CA . MET A 1 97 ? 5.031 -19.547 -10.047 1 97.62 97 MET A CA 1
ATOM 754 C C . MET A 1 97 ? 3.914 -20.156 -10.891 1 97.62 97 MET A C 1
ATOM 756 O O . MET A 1 97 ? 3.994 -20.156 -12.125 1 97.62 97 MET A O 1
ATOM 760 N N . ALA A 1 98 ? 2.896 -20.656 -10.242 1 98.31 98 ALA A N 1
ATOM 761 C CA . ALA A 1 98 ? 1.768 -21.25 -10.953 1 98.31 98 ALA A CA 1
ATOM 762 C C . ALA A 1 98 ? 1.115 -20.234 -11.891 1 98.31 98 ALA A C 1
ATOM 764 O O . ALA A 1 98 ? 0.771 -20.547 -13.031 1 98.31 98 ALA A O 1
ATOM 765 N N . ALA A 1 99 ? 0.923 -19 -11.414 1 98.25 99 ALA A N 1
ATOM 766 C CA . ALA A 1 99 ? 0.331 -17.953 -12.234 1 98.25 99 ALA A CA 1
ATOM 767 C C . ALA A 1 99 ? 1.188 -17.672 -13.469 1 98.25 99 ALA A C 1
ATOM 769 O O . ALA A 1 99 ? 0.667 -17.531 -14.578 1 98.25 99 ALA A O 1
ATOM 770 N N . VAL A 1 100 ? 2.445 -17.594 -13.273 1 98.44 100 VAL A N 1
ATOM 771 C CA . VAL A 1 100 ? 3.404 -17.344 -14.344 1 98.44 100 VAL A CA 1
ATOM 772 C C . VAL A 1 100 ? 3.346 -18.484 -15.359 1 98.44 100 VAL A C 1
ATOM 774 O O . VAL A 1 100 ? 3.332 -18.25 -16.578 1 98.44 100 VAL A O 1
ATOM 777 N N . VAL A 1 101 ? 3.355 -19.719 -14.883 1 98.62 101 VAL A N 1
ATOM 778 C CA . VAL A 1 101 ? 3.311 -20.906 -15.734 1 98.62 101 VAL A CA 1
ATOM 779 C C . VAL A 1 101 ? 2.064 -20.859 -16.609 1 98.62 101 VAL A C 1
ATOM 781 O O . VAL A 1 101 ? 2.139 -21.125 -17.812 1 98.62 101 VAL A O 1
ATOM 784 N N . ALA A 1 102 ? 0.928 -20.531 -16.031 1 98.5 102 ALA A N 1
ATOM 785 C CA . ALA A 1 102 ? -0.318 -20.469 -16.797 1 98.5 102 ALA A CA 1
ATOM 786 C C . ALA A 1 102 ? -0.237 -19.406 -17.891 1 98.5 102 ALA A C 1
ATOM 788 O O . ALA A 1 102 ? -0.635 -19.641 -19.031 1 98.5 102 ALA A O 1
ATOM 789 N N . ALA A 1 103 ? 0.224 -18.203 -17.547 1 98.31 103 ALA A N 1
ATOM 790 C CA . ALA A 1 103 ? 0.331 -17.109 -18.516 1 98.31 103 ALA A CA 1
ATOM 791 C C . ALA A 1 103 ? 1.292 -17.469 -19.641 1 98.31 103 ALA A C 1
ATOM 793 O O . ALA A 1 103 ? 0.978 -17.266 -20.828 1 98.31 103 ALA A O 1
ATOM 794 N N . HIS A 1 104 ? 2.451 -18.016 -19.266 1 98.31 104 HIS A N 1
ATOM 795 C CA . HIS A 1 104 ? 3.457 -18.422 -20.234 1 98.31 104 HIS A CA 1
ATOM 796 C C . HIS A 1 104 ? 2.92 -19.484 -21.172 1 98.31 104 HIS A C 1
ATOM 798 O O . HIS A 1 104 ? 3.236 -19.5 -22.359 1 98.31 104 HIS A O 1
ATOM 804 N N . ASP A 1 105 ? 2.193 -20.391 -20.625 1 97.56 105 ASP A N 1
ATOM 805 C CA . ASP A 1 105 ? 1.612 -21.469 -21.422 1 97.56 105 ASP A CA 1
ATOM 806 C C . ASP A 1 105 ? 0.658 -20.922 -22.484 1 97.56 105 ASP A C 1
ATOM 808 O O . ASP A 1 105 ? 0.561 -21.484 -23.578 1 97.56 105 ASP A O 1
ATOM 812 N N . GLN A 1 106 ? -0.102 -19.938 -22.188 1 96.56 106 GLN A N 1
ATOM 813 C CA . GLN A 1 106 ? -1.065 -19.328 -23.094 1 96.56 106 GLN A CA 1
ATOM 814 C C . GLN A 1 106 ? -0.361 -18.531 -24.188 1 96.56 106 GLN A C 1
ATOM 816 O O . GLN A 1 106 ? -0.834 -18.469 -25.328 1 96.56 106 GLN A O 1
ATOM 821 N N . PHE A 1 107 ? 0.754 -17.891 -23.844 1 96.81 107 PHE A N 1
ATOM 822 C CA . PHE A 1 107 ? 1.484 -17.062 -24.797 1 96.81 107 PHE A CA 1
ATOM 823 C C . PHE A 1 107 ? 2.982 -17.312 -24.703 1 96.81 107 PHE A C 1
ATOM 825 O O . PHE A 1 107 ? 3.746 -16.438 -24.312 1 96.81 107 PHE A O 1
ATOM 832 N N . PRO A 1 108 ? 3.355 -18.516 -25.219 1 96.5 108 PRO A N 1
ATOM 833 C CA . PRO A 1 108 ? 4.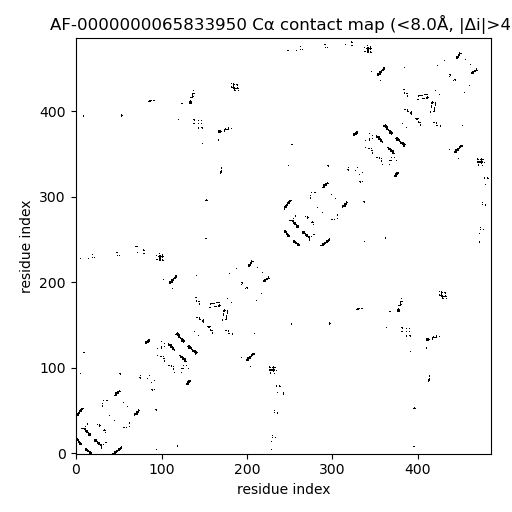793 -18.797 -25.203 1 96.5 108 PRO A CA 1
ATOM 834 C C . PRO A 1 108 ? 5.586 -17.812 -26.078 1 96.5 108 PRO A C 1
ATOM 836 O O . PRO A 1 108 ? 5.082 -17.344 -27.094 1 96.5 108 PRO A O 1
ATOM 839 N N . GLY A 1 109 ? 6.793 -17.438 -25.719 1 97.38 109 GLY A N 1
ATOM 840 C CA . GLY A 1 109 ? 7.668 -16.594 -26.516 1 97.38 109 GLY A CA 1
ATOM 841 C C . GLY A 1 109 ? 7.422 -15.109 -26.297 1 97.38 109 GLY A C 1
ATOM 842 O O . GLY A 1 109 ? 7.902 -14.273 -27.078 1 97.38 109 GLY A O 1
ATOM 843 N N . LYS A 1 110 ? 6.602 -14.766 -25.344 1 97.94 110 LYS A N 1
ATOM 844 C CA . LYS A 1 110 ? 6.301 -13.367 -25.031 1 97.94 110 LYS A CA 1
ATOM 845 C C . LYS A 1 110 ? 6.84 -12.977 -23.672 1 97.94 110 LYS A C 1
ATOM 847 O O . LYS A 1 110 ? 6.988 -13.828 -22.781 1 97.94 110 LYS A O 1
ATOM 852 N N . ASP A 1 111 ? 7.254 -11.672 -23.531 1 98.5 111 ASP A N 1
ATOM 853 C CA . ASP A 1 111 ? 7.461 -11.102 -22.203 1 98.5 111 ASP A CA 1
ATOM 854 C C . ASP A 1 111 ? 6.129 -10.875 -21.484 1 98.5 111 ASP A C 1
ATOM 856 O O . ASP A 1 111 ? 5.195 -10.32 -22.062 1 98.5 111 ASP A O 1
ATOM 860 N N . ILE A 1 112 ? 6.047 -11.344 -20.25 1 98.56 112 ILE A N 1
ATOM 861 C CA . ILE A 1 112 ? 4.754 -11.297 -19.578 1 98.56 112 ILE A CA 1
ATOM 862 C C . ILE A 1 112 ? 4.922 -10.781 -18.156 1 98.56 112 ILE A C 1
ATOM 864 O O . ILE A 1 112 ? 5.824 -11.211 -17.438 1 98.56 112 ILE A O 1
ATOM 868 N N . LEU A 1 113 ? 4.16 -9.82 -17.797 1 98.69 113 LEU A N 1
ATOM 869 C CA . LEU A 1 113 ? 3.967 -9.383 -16.422 1 98.69 113 LEU A CA 1
ATOM 870 C C . LEU A 1 113 ? 2.654 -9.922 -15.859 1 98.69 113 LEU A C 1
ATOM 872 O O . LEU A 1 113 ? 1.583 -9.641 -16.406 1 98.69 113 LEU A O 1
ATOM 876 N N . VAL A 1 114 ? 2.738 -10.719 -14.805 1 98.62 114 VAL A N 1
ATOM 877 C CA . VAL A 1 114 ? 1.545 -11.227 -14.133 1 98.62 114 VAL A CA 1
ATOM 878 C C . VAL A 1 114 ? 1.312 -10.453 -12.836 1 98.62 114 VAL A C 1
ATOM 880 O O . VAL A 1 114 ? 2.203 -10.375 -11.984 1 98.62 114 VAL A O 1
ATOM 883 N N . ILE A 1 115 ? 0.178 -9.891 -12.727 1 98.19 115 ILE A N 1
ATOM 884 C CA . ILE A 1 115 ? -0.236 -9.164 -11.531 1 98.19 115 ILE A CA 1
ATOM 885 C C . ILE A 1 115 ? -1.343 -9.938 -10.812 1 98.19 115 ILE A C 1
ATOM 887 O O . ILE A 1 115 ? -2.426 -10.133 -11.367 1 98.19 115 ILE A O 1
ATOM 891 N N . ASP A 1 116 ? -1.061 -10.414 -9.641 1 97.62 116 ASP A N 1
ATOM 892 C CA . ASP A 1 116 ? -2.049 -11.102 -8.82 1 97.62 116 ASP A CA 1
ATOM 893 C C . ASP A 1 116 ? -2.486 -10.234 -7.637 1 97.62 116 ASP A C 1
ATOM 895 O O . ASP A 1 116 ? -1.745 -10.078 -6.664 1 97.62 116 ASP A O 1
ATOM 899 N N . ALA A 1 117 ? -3.682 -9.688 -7.711 1 96.38 117 ALA A N 1
ATOM 900 C CA . ALA A 1 117 ? -4.203 -8.82 -6.656 1 96.38 117 ALA A CA 1
ATOM 901 C C . ALA A 1 117 ? -5.098 -9.594 -5.699 1 96.38 117 ALA A C 1
ATOM 903 O O . ALA A 1 117 ? -6.297 -9.758 -5.945 1 96.38 117 ALA A O 1
ATOM 904 N N . GLY A 1 118 ? -4.605 -10.047 -4.598 1 94.12 118 GLY A N 1
ATOM 905 C CA . GLY A 1 118 ? -5.309 -10.734 -3.525 1 94.12 118 GLY A CA 1
ATOM 906 C C . GLY A 1 118 ? -4.922 -10.234 -2.146 1 94.12 118 GLY A C 1
ATOM 907 O O . GLY A 1 118 ? -4.914 -9.023 -1.897 1 94.12 118 GLY A O 1
ATOM 908 N N . THR A 1 119 ? -4.57 -11.25 -1.234 1 95.31 119 THR A N 1
ATOM 909 C CA . THR A 1 119 ? -4.086 -10.844 0.08 1 95.31 119 THR A CA 1
ATOM 910 C C . THR A 1 119 ? -2.908 -9.883 -0.051 1 95.31 119 THR A C 1
ATOM 912 O O . THR A 1 119 ? -2.881 -8.836 0.597 1 95.31 119 THR A O 1
ATOM 915 N N . CYS A 1 120 ? -1.989 -10.273 -0.818 1 97.75 120 CYS A N 1
ATOM 916 C CA . CYS A 1 120 ? -0.941 -9.391 -1.32 1 97.75 120 CYS A CA 1
ATOM 917 C C . CYS A 1 120 ? -1.147 -9.086 -2.799 1 97.75 120 CYS A C 1
ATOM 919 O O . CYS A 1 120 ? -1.931 -9.758 -3.473 1 97.75 120 CYS A O 1
ATOM 921 N N . ILE A 1 121 ? -0.53 -8.078 -3.264 1 98.25 121 ILE A N 1
ATOM 922 C CA . ILE A 1 121 ? -0.374 -7.879 -4.699 1 98.25 121 ILE A CA 1
ATOM 923 C C . ILE A 1 121 ? 1.025 -8.312 -5.133 1 98.25 121 ILE A C 1
ATOM 925 O O . ILE A 1 121 ? 2.023 -7.859 -4.566 1 98.25 121 ILE A O 1
ATOM 929 N N . THR A 1 122 ? 1.097 -9.188 -6.051 1 98.5 122 THR A N 1
ATOM 930 C CA . THR A 1 122 ? 2.395 -9.625 -6.551 1 98.5 122 THR A CA 1
ATOM 931 C C . THR A 1 122 ? 2.564 -9.25 -8.023 1 98.5 122 THR A C 1
ATOM 933 O O . THR A 1 122 ? 1.594 -9.234 -8.781 1 98.5 122 THR A O 1
ATOM 936 N N . TYR A 1 123 ? 3.717 -8.875 -8.383 1 98.69 123 TYR A N 1
ATOM 937 C CA . TYR A 1 123 ? 4.156 -8.586 -9.742 1 98.69 123 TYR A CA 1
ATOM 938 C C . TYR A 1 123 ? 5.223 -9.578 -10.188 1 98.69 123 TYR A C 1
ATOM 940 O O . TYR A 1 123 ? 6.34 -9.578 -9.664 1 98.69 123 TYR A O 1
ATOM 948 N N . GLU A 1 124 ? 4.852 -10.438 -11.125 1 98.75 124 GLU A N 1
ATOM 949 C CA . GLU A 1 124 ? 5.758 -11.492 -11.57 1 98.75 124 GLU A CA 1
ATOM 950 C C . GLU A 1 124 ? 6.16 -11.289 -13.031 1 98.75 124 GLU A C 1
ATOM 952 O O . GLU A 1 124 ? 5.32 -10.977 -13.875 1 98.75 124 GLU A O 1
ATOM 957 N N . PHE A 1 125 ? 7.5 -11.492 -13.312 1 98.81 125 PHE A N 1
ATOM 958 C CA . PHE A 1 125 ? 7.973 -11.289 -14.672 1 98.81 125 PHE A CA 1
ATOM 959 C C . PHE A 1 125 ? 8.594 -12.562 -15.234 1 98.81 125 PHE A C 1
ATOM 961 O O . PHE A 1 125 ? 9.477 -13.156 -14.609 1 98.81 125 PHE A O 1
ATOM 968 N N . VAL A 1 126 ? 8.078 -13.023 -16.312 1 98.75 126 VAL A N 1
ATOM 969 C CA . VAL A 1 126 ? 8.688 -14.086 -17.109 1 98.75 126 VAL A CA 1
ATOM 970 C C . VAL A 1 126 ? 9.023 -13.562 -18.5 1 98.75 126 VAL A C 1
ATOM 972 O O . VAL A 1 126 ? 8.203 -12.898 -19.141 1 98.75 126 VAL A O 1
ATOM 975 N N . ASP A 1 127 ? 10.258 -13.859 -18.953 1 98.44 127 ASP A N 1
ATOM 976 C CA . ASP A 1 127 ? 10.664 -13.297 -20.25 1 98.44 127 ASP A CA 1
ATOM 977 C C . ASP A 1 127 ? 10.281 -14.234 -21.391 1 98.44 127 ASP A C 1
ATOM 979 O O . ASP A 1 127 ? 9.695 -15.297 -21.172 1 98.44 127 ASP A O 1
ATOM 983 N N . SER A 1 128 ? 10.547 -13.805 -22.625 1 98.19 128 SER A N 1
ATOM 984 C CA . SER A 1 128 ? 10.125 -14.5 -23.828 1 98.19 128 SER A CA 1
ATOM 985 C C . SER A 1 128 ? 10.836 -15.844 -23.969 1 98.19 128 SER A C 1
ATOM 987 O O . SER A 1 128 ? 10.43 -16.688 -24.781 1 98.19 128 SER A O 1
ATOM 989 N N . LEU A 1 129 ? 11.914 -16.109 -23.219 1 98.31 129 LEU A N 1
ATOM 990 C CA . LEU A 1 129 ? 12.656 -17.359 -23.25 1 98.31 129 LEU A CA 1
ATOM 991 C C . LEU A 1 129 ? 12.133 -18.328 -22.188 1 98.31 129 LEU A C 1
ATOM 993 O O . LEU A 1 129 ? 12.672 -19.422 -22.031 1 98.31 129 LEU A O 1
ATOM 997 N N . GLY A 1 130 ? 11.102 -17.938 -21.484 1 98.38 130 GLY A N 1
ATOM 998 C CA . GLY A 1 130 ? 10.516 -18.781 -20.453 1 98.38 130 GLY A CA 1
ATOM 999 C C . GLY A 1 130 ? 11.312 -18.781 -19.156 1 98.38 130 GLY A C 1
ATOM 1000 O O . GLY A 1 130 ? 11.32 -19.781 -18.422 1 98.38 130 GLY A O 1
ATOM 1001 N N . GLN A 1 131 ? 12.07 -17.703 -18.953 1 98.62 131 GLN A N 1
ATOM 1002 C CA . GLN A 1 131 ? 12.82 -17.531 -17.719 1 98.62 131 GLN A CA 1
ATOM 1003 C C . GLN A 1 131 ? 12.062 -16.625 -16.734 1 98.62 131 GLN A C 1
ATOM 1005 O O . GLN A 1 131 ? 11.75 -15.477 -17.062 1 98.62 131 GLN A O 1
ATOM 1010 N N . TYR A 1 132 ? 11.758 -17.297 -15.641 1 98.62 132 TYR A N 1
ATOM 1011 C C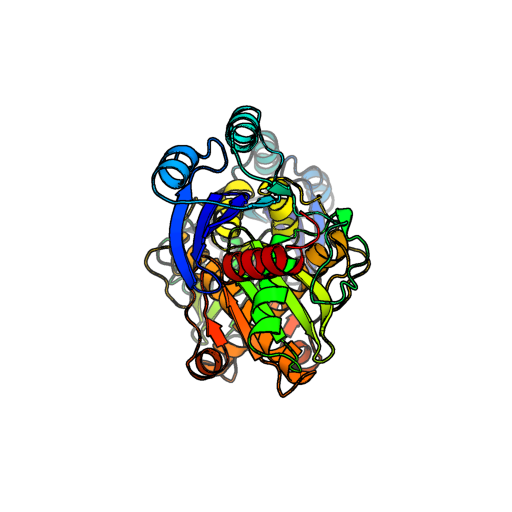A . TYR A 1 132 ? 11.094 -16.562 -14.562 1 98.62 132 TYR A CA 1
ATOM 1012 C C . TYR A 1 132 ? 12.109 -15.766 -13.758 1 98.62 132 TYR A C 1
ATOM 1014 O O . TYR A 1 132 ? 12.992 -16.344 -13.117 1 98.62 132 TYR A O 1
ATOM 1022 N N . HIS A 1 133 ? 11.961 -14.375 -13.719 1 98.31 133 HIS A N 1
ATOM 1023 C CA . HIS A 1 133 ? 12.977 -13.492 -13.156 1 98.31 133 HIS A CA 1
ATOM 1024 C C . HIS A 1 133 ? 12.617 -13.062 -11.742 1 98.31 133 HIS A C 1
ATOM 1026 O O . HIS A 1 133 ? 13.328 -12.266 -11.125 1 98.31 133 HIS A O 1
ATOM 1032 N N . GLY A 1 134 ? 11.531 -13.539 -11.203 1 98.12 134 GLY A N 1
ATOM 1033 C CA . GLY A 1 134 ? 11.047 -13.109 -9.898 1 98.12 134 GLY A CA 1
ATOM 1034 C C . GLY A 1 134 ? 9.984 -12.039 -9.984 1 98.12 134 GLY A C 1
ATOM 1035 O O . GLY A 1 134 ? 9.297 -11.914 -11 1 98.12 134 GLY A O 1
ATOM 1036 N N . GLY A 1 135 ? 9.883 -11.328 -8.852 1 98.38 135 GLY A N 1
ATOM 1037 C CA . GLY A 1 135 ? 8.82 -10.344 -8.797 1 98.38 135 GLY A CA 1
ATOM 1038 C C . GLY A 1 135 ? 8.727 -9.641 -7.453 1 98.38 135 GLY A C 1
ATOM 1039 O O . GLY A 1 135 ? 9.562 -9.867 -6.57 1 98.38 135 GLY A O 1
ATOM 1040 N N . ASN A 1 136 ? 7.812 -8.773 -7.387 1 98.81 136 ASN A N 1
ATOM 1041 C CA . ASN A 1 136 ? 7.656 -7.898 -6.23 1 98.81 136 ASN A CA 1
ATOM 1042 C C . ASN A 1 136 ? 6.355 -8.188 -5.48 1 98.81 136 ASN A C 1
ATOM 1044 O O . ASN A 1 136 ? 5.398 -8.695 -6.066 1 98.81 136 ASN A O 1
ATOM 1048 N N . ILE A 1 137 ? 6.332 -7.898 -4.148 1 98.75 137 ILE A N 1
ATOM 1049 C CA . ILE A 1 137 ? 5.188 -8.156 -3.283 1 98.75 137 ILE A CA 1
ATOM 1050 C C . ILE A 1 137 ? 4.758 -6.859 -2.6 1 98.75 137 ILE A C 1
ATOM 1052 O O . ILE A 1 137 ? 5.582 -6.152 -2.02 1 98.75 137 ILE A O 1
ATOM 1056 N N . SER A 1 138 ? 3.572 -6.527 -2.688 1 98.75 138 SER A N 1
ATOM 1057 C CA . SER A 1 138 ? 2.961 -5.352 -2.074 1 98.75 138 SER A CA 1
ATOM 1058 C C . SER A 1 138 ? 1.698 -5.723 -1.305 1 98.75 138 SER A C 1
ATOM 1060 O O . SER A 1 138 ? 1.096 -6.77 -1.559 1 98.75 138 SER A O 1
ATOM 1062 N N . PRO A 1 139 ? 1.315 -4.926 -0.268 1 98.75 139 PRO A N 1
ATOM 1063 C CA . PRO A 1 139 ? 0.074 -5.258 0.436 1 98.75 139 PRO A CA 1
ATOM 1064 C C . PRO A 1 139 ? -1.161 -5.121 -0.45 1 98.75 139 PRO A C 1
ATOM 1066 O O . PRO A 1 139 ? -1.239 -4.199 -1.267 1 98.75 139 PRO A O 1
ATOM 1069 N N . GLY A 1 140 ? -2.092 -6.008 -0.271 1 98.19 140 GLY A N 1
ATOM 1070 C CA . GLY A 1 140 ? -3.348 -5.973 -1.001 1 98.19 140 GLY A CA 1
ATOM 1071 C C . GLY A 1 140 ? -4.359 -5.008 -0.404 1 98.19 140 GLY A C 1
ATOM 1072 O O . GLY A 1 140 ? -4.059 -4.305 0.561 1 98.19 140 GLY A O 1
ATOM 1073 N N . LEU A 1 141 ? -5.559 -5.023 -0.994 1 97.88 141 LEU A N 1
ATOM 1074 C CA . LEU A 1 141 ? -6.609 -4.062 -0.672 1 97.88 141 LEU A CA 1
ATOM 1075 C C . LEU A 1 141 ? -7.02 -4.176 0.791 1 97.88 141 LEU A C 1
ATOM 1077 O O . LEU A 1 141 ? -6.91 -3.209 1.549 1 97.88 141 LEU A O 1
ATOM 1081 N N . TRP A 1 142 ? -7.418 -5.309 1.205 1 97.12 142 TRP A N 1
ATOM 1082 C CA . TRP A 1 142 ? -7.918 -5.492 2.562 1 97.12 142 TRP A CA 1
ATOM 1083 C C . TRP A 1 142 ? -6.801 -5.309 3.584 1 97.12 142 TRP A C 1
ATOM 1085 O O . TRP A 1 142 ? -7.031 -4.789 4.68 1 97.12 142 TRP A O 1
ATOM 1095 N N . MET A 1 143 ? -5.684 -5.805 3.217 1 98.19 143 MET A N 1
ATOM 1096 C CA . MET A 1 143 ? -4.531 -5.656 4.102 1 98.19 143 MET A CA 1
ATOM 1097 C C . MET A 1 143 ? -4.23 -4.184 4.355 1 98.19 143 MET A C 1
ATOM 1099 O O . MET A 1 143 ? -3.91 -3.797 5.48 1 98.19 143 MET A O 1
ATOM 1103 N N . ARG A 1 144 ? -4.301 -3.373 3.338 1 98.75 144 ARG A N 1
ATOM 1104 C CA . ARG A 1 144 ? -4.047 -1.943 3.49 1 98.75 144 ARG A CA 1
ATOM 1105 C C . ARG A 1 144 ? -5.09 -1.297 4.395 1 98.75 144 ARG A C 1
ATOM 1107 O O . ARG A 1 144 ? -4.75 -0.512 5.281 1 98.75 144 ARG A O 1
ATOM 1114 N N . LEU A 1 145 ? -6.348 -1.585 4.176 1 98.62 145 LEU A N 1
ATOM 1115 C CA . LEU A 1 145 ? -7.422 -1.051 5.008 1 98.62 145 LEU A CA 1
ATOM 1116 C C . LEU A 1 145 ? -7.234 -1.452 6.465 1 98.62 145 LEU A C 1
ATOM 1118 O O . LEU A 1 145 ? -7.324 -0.611 7.363 1 98.62 145 LEU A O 1
ATOM 1122 N N . LYS A 1 146 ? -6.953 -2.703 6.645 1 98.31 146 LYS A N 1
ATOM 1123 C CA . LYS A 1 146 ? -6.754 -3.23 7.992 1 98.31 146 LYS A CA 1
ATOM 1124 C C . LYS A 1 146 ? -5.527 -2.604 8.656 1 98.31 146 LYS A C 1
ATOM 1126 O O . LYS A 1 146 ? -5.547 -2.305 9.852 1 98.31 146 LYS A O 1
ATOM 1131 N N . ALA A 1 147 ? -4.492 -2.463 7.93 1 98.62 147 ALA A N 1
ATOM 1132 C CA . ALA A 1 147 ? -3.25 -1.896 8.453 1 98.62 147 ALA A CA 1
ATOM 1133 C C . ALA A 1 147 ? -3.463 -0.466 8.945 1 98.62 147 ALA A C 1
ATOM 1135 O O . ALA A 1 147 ? -2.984 -0.093 10.016 1 98.62 147 ALA A O 1
ATOM 1136 N N . LEU A 1 148 ? -4.18 0.346 8.148 1 98.56 148 LEU A N 1
ATOM 1137 C CA . LEU A 1 148 ? -4.445 1.732 8.516 1 98.56 148 LEU A CA 1
ATOM 1138 C C . LEU A 1 148 ? -5.191 1.809 9.844 1 98.56 148 LEU A C 1
ATOM 1140 O O . LEU A 1 148 ? -4.953 2.719 10.641 1 98.56 148 LEU A O 1
ATOM 1144 N N . HIS A 1 149 ? -6.031 0.897 10.078 1 98.25 149 HIS A N 1
ATOM 1145 C CA . HIS A 1 149 ? -6.797 0.857 11.312 1 98.25 149 HIS A CA 1
ATOM 1146 C C . HIS A 1 149 ? -5.945 0.357 12.477 1 98.25 149 HIS A C 1
ATOM 1148 O O . HIS A 1 149 ? -5.957 0.947 13.562 1 98.25 149 HIS A O 1
ATOM 1154 N N . GLN A 1 150 ? -5.203 -0.664 12.25 1 97.38 150 GLN A N 1
ATOM 1155 C CA . GLN A 1 150 ? -4.492 -1.361 13.312 1 97.38 150 GLN A CA 1
ATOM 1156 C C . GLN A 1 150 ? -3.262 -0.576 13.758 1 97.38 150 GLN A C 1
ATOM 1158 O O . GLN A 1 150 ? -2.883 -0.621 14.93 1 97.38 150 GLN A O 1
ATOM 1163 N N . PHE A 1 151 ? -2.646 0.14 12.828 1 96.69 151 PHE A N 1
ATOM 1164 C CA . PHE A 1 151 ? -1.344 0.713 13.148 1 96.69 151 PHE A CA 1
ATOM 1165 C C . PHE A 1 151 ? -1.444 2.225 13.32 1 96.69 151 PHE A C 1
ATOM 1167 O O . PHE A 1 151 ? -0.435 2.93 13.258 1 96.69 151 PHE A O 1
ATOM 1174 N N . THR A 1 152 ? -2.602 2.773 13.438 1 94.81 152 THR A N 1
ATOM 1175 C CA . THR A 1 152 ? -2.812 4.168 13.797 1 94.81 152 THR A CA 1
ATOM 1176 C C . THR A 1 152 ? -3.75 4.281 15 1 94.81 152 THR A C 1
ATOM 1178 O O . THR A 1 152 ? -4.477 3.334 15.312 1 94.81 152 THR A O 1
ATOM 1181 N N . GLY A 1 153 ? -3.693 5.383 15.672 1 89.44 153 GLY A N 1
ATOM 1182 C CA . GLY A 1 153 ? -4.43 5.566 16.906 1 89.44 153 GLY A CA 1
ATOM 1183 C C . GLY A 1 153 ? -5.906 5.836 16.688 1 89.44 153 GLY A C 1
ATOM 1184 O O . GLY A 1 153 ? -6.742 5.445 17.516 1 89.44 153 GLY A O 1
ATOM 1185 N N . ARG A 1 154 ? -6.285 6.477 15.625 1 92.19 154 ARG A N 1
ATOM 1186 C CA . ARG A 1 154 ? -7.641 7.016 15.594 1 92.19 154 ARG A CA 1
ATOM 1187 C C . ARG A 1 154 ? -8.359 6.617 14.312 1 92.19 154 ARG A C 1
ATOM 1189 O O . ARG A 1 154 ? -9.57 6.82 14.18 1 92.19 154 ARG A O 1
ATOM 1196 N N . LEU A 1 155 ? -7.695 6.027 13.297 1 96.44 155 LEU A N 1
ATOM 1197 C CA . LEU A 1 155 ? -8.352 5.727 12.031 1 96.44 155 LEU A CA 1
ATOM 1198 C C . LEU A 1 155 ? -9.258 4.508 12.156 1 96.44 155 LEU A C 1
ATOM 1200 O O . LEU A 1 155 ? -8.844 3.477 12.695 1 96.44 155 LEU A O 1
ATOM 1204 N N . PRO A 1 156 ? -10.5 4.574 11.664 1 97.44 156 PRO A N 1
ATOM 1205 C CA . PRO A 1 156 ? -11.438 3.451 11.742 1 97.44 156 PRO A CA 1
ATOM 1206 C C . PRO A 1 156 ? -11.133 2.365 10.711 1 97.44 156 PRO A C 1
ATOM 1208 O O . PRO A 1 156 ? -10.43 2.619 9.727 1 97.44 156 PRO A O 1
ATOM 1211 N N . LEU A 1 157 ? -11.594 1.136 11.016 1 98.19 157 LEU A N 1
ATOM 1212 C CA . LEU A 1 157 ? -11.594 0.115 9.977 1 98.19 157 LEU A CA 1
ATOM 1213 C C . LEU A 1 157 ? -12.633 0.437 8.898 1 98.19 157 LEU A C 1
ATOM 1215 O O . LEU A 1 157 ? -13.82 0.559 9.195 1 98.19 157 LEU A O 1
ATOM 1219 N N . VAL A 1 158 ? -12.227 0.589 7.691 1 97.94 158 VAL A N 1
ATOM 1220 C CA . VAL A 1 158 ? -13.086 1.043 6.602 1 97.94 158 VAL A CA 1
ATOM 1221 C C . VAL A 1 158 ? -13.367 -0.115 5.648 1 97.94 158 VAL A C 1
ATOM 1223 O O . VAL A 1 158 ? -12.469 -0.903 5.336 1 97.94 158 VAL A O 1
ATOM 1226 N N . HIS A 1 159 ? -14.594 -0.206 5.168 1 95.62 159 HIS A N 1
ATOM 1227 C CA . HIS A 1 159 ? -14.969 -1.196 4.168 1 95.62 159 HIS A CA 1
ATOM 1228 C C . HIS A 1 159 ? -14.508 -0.771 2.775 1 95.62 159 HIS A C 1
ATOM 1230 O O . HIS A 1 159 ? -14.461 0.422 2.469 1 95.62 159 HIS A O 1
ATOM 1236 N N . ALA A 1 160 ? -14.25 -1.749 1.937 1 94.94 160 ALA A N 1
ATOM 1237 C CA . ALA A 1 160 ? -13.797 -1.483 0.571 1 94.94 160 ALA A CA 1
ATOM 1238 C C . ALA A 1 160 ? -14.906 -0.84 -0.255 1 94.94 160 ALA A C 1
ATOM 1240 O O . ALA A 1 160 ? -14.641 -0.057 -1.168 1 94.94 160 ALA A O 1
ATOM 1241 N N . GLU A 1 161 ? -16.094 -1.182 0.052 1 95.19 161 GLU A N 1
ATOM 1242 C CA . GLU A 1 161 ? -17.234 -0.634 -0.675 1 95.19 161 GLU A CA 1
ATOM 1243 C C . GLU A 1 161 ? -17.719 0.67 -0.045 1 95.19 161 GLU A C 1
ATOM 1245 O O . GLU A 1 161 ? -17.562 0.879 1.159 1 95.19 161 GLU A O 1
ATOM 1250 N N . GLY A 1 162 ? -18.344 1.526 -0.852 1 96.19 162 GLY A N 1
ATOM 1251 C CA . GLY A 1 162 ? -18.875 2.791 -0.369 1 96.19 162 GLY A CA 1
ATOM 1252 C C . GLY A 1 162 ? -18.531 3.965 -1.264 1 96.19 162 GLY A C 1
ATOM 1253 O O . GLY A 1 162 ? -17.922 3.787 -2.32 1 96.19 162 GLY A O 1
ATOM 1254 N N . ARG A 1 163 ? -18.938 5.188 -0.783 1 96.75 163 ARG A N 1
ATOM 1255 C CA . ARG A 1 163 ? -18.641 6.43 -1.493 1 96.75 163 ARG A CA 1
ATOM 1256 C C . ARG A 1 163 ? -17.141 6.633 -1.646 1 96.75 163 ARG A C 1
ATOM 1258 O O . ARG A 1 163 ? -16.375 6.441 -0.693 1 96.75 163 ARG A O 1
ATOM 1265 N N . MET A 1 164 ? -16.719 6.953 -2.885 1 95.81 164 MET A N 1
ATOM 1266 C CA . MET A 1 164 ? -15.281 7.113 -3.135 1 95.81 164 MET A CA 1
ATOM 1267 C C . MET A 1 164 ? -15.016 8.289 -4.07 1 95.81 164 MET A C 1
ATOM 1269 O O . MET A 1 164 ? -14.781 8.094 -5.262 1 95.81 164 MET A O 1
ATOM 1273 N N . PRO A 1 165 ? -15.047 9.477 -3.57 1 95.75 165 PRO A N 1
ATOM 1274 C CA . PRO A 1 165 ? -14.625 10.617 -4.383 1 95.75 165 PRO A CA 1
ATOM 1275 C C . PRO A 1 165 ? -13.141 10.57 -4.738 1 95.75 165 PRO A C 1
ATOM 1277 O O . PRO A 1 165 ? -12.398 9.75 -4.191 1 95.75 165 PRO A O 1
ATOM 1280 N N . ASP A 1 166 ? -12.695 11.445 -5.727 1 93.38 166 ASP A N 1
ATOM 1281 C CA . ASP A 1 166 ? -11.289 11.484 -6.117 1 93.38 166 ASP A CA 1
ATOM 1282 C C . ASP A 1 166 ? -10.398 11.867 -4.934 1 93.38 166 ASP A C 1
ATOM 1284 O O . ASP A 1 166 ? -9.336 11.281 -4.734 1 93.38 166 ASP A O 1
ATOM 1288 N N . MET A 1 167 ? -10.883 12.859 -4.254 1 95.88 167 MET A N 1
ATOM 1289 C CA . MET A 1 167 ? -10.289 13.266 -2.988 1 95.88 167 MET A CA 1
ATOM 1290 C C . MET A 1 167 ? -11.273 13.102 -1.84 1 95.88 167 MET A C 1
ATOM 1292 O O . MET A 1 167 ? -12.391 13.625 -1.896 1 95.88 167 MET A O 1
ATOM 1296 N N . GLY A 1 168 ? -10.781 12.359 -0.826 1 98.12 168 GLY A N 1
ATOM 1297 C CA . GLY A 1 168 ? -11.664 12.109 0.304 1 98.12 168 GLY A CA 1
ATOM 1298 C C . GLY A 1 168 ? -12.133 13.375 0.991 1 98.12 168 GLY A C 1
ATOM 1299 O O . GLY A 1 168 ? -11.359 14.336 1.137 1 98.12 168 GLY A O 1
ATOM 1300 N N . LYS A 1 169 ? -13.367 13.398 1.514 1 97.75 169 LYS A N 1
ATOM 1301 C CA . LYS A 1 169 ? -13.977 14.555 2.166 1 97.75 169 LYS A CA 1
ATOM 1302 C C . LYS A 1 169 ? -14.297 14.258 3.629 1 97.75 169 LYS A C 1
ATOM 1304 O O . LYS A 1 169 ? -14.773 15.133 4.355 1 97.75 169 LYS A O 1
ATOM 1309 N N . ASP A 1 170 ? -14.125 13.102 4.023 1 98.06 170 ASP A N 1
ATOM 1310 C CA . ASP A 1 170 ? -14.18 12.594 5.387 1 98.06 170 ASP A CA 1
ATOM 1311 C C . ASP A 1 170 ? -13.219 11.422 5.578 1 98.06 170 ASP A C 1
ATOM 1313 O O . ASP A 1 170 ? -12.633 10.93 4.609 1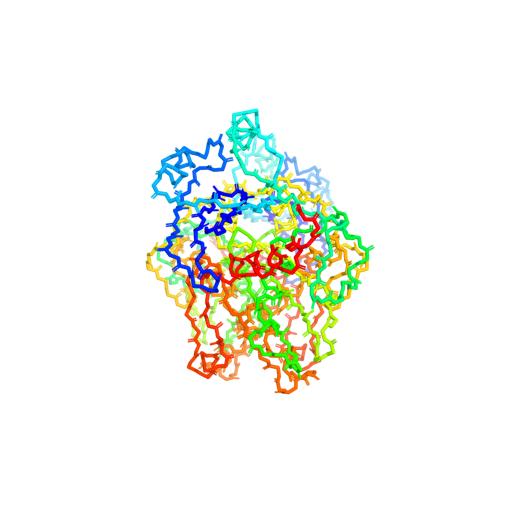 98.06 170 ASP A O 1
ATOM 1317 N N . THR A 1 171 ? -13.078 10.969 6.801 1 97.44 171 THR A N 1
ATOM 1318 C CA . THR A 1 171 ? -12.039 9.992 7.109 1 97.44 171 THR A CA 1
ATOM 1319 C C . THR A 1 171 ? -12.266 8.695 6.328 1 97.44 171 THR A C 1
ATOM 1321 O O . THR A 1 171 ? -11.328 8.156 5.738 1 97.44 171 THR A O 1
ATOM 1324 N N . GLU A 1 172 ? -13.5 8.211 6.27 1 98.06 172 GLU A N 1
ATOM 1325 C CA . GLU A 1 172 ? -13.805 6.945 5.605 1 98.06 172 GLU A CA 1
ATOM 1326 C C . GLU A 1 172 ? -13.516 7.027 4.105 1 98.06 172 GLU A C 1
ATOM 1328 O O . GLU A 1 172 ? -12.875 6.137 3.543 1 98.06 172 GLU A O 1
ATOM 1333 N N . THR A 1 173 ? -14.023 8.102 3.479 1 98.56 173 THR A N 1
ATOM 1334 C CA . THR A 1 173 ? -13.789 8.234 2.043 1 98.56 173 THR A CA 1
ATOM 1335 C C . THR A 1 173 ? -12.32 8.5 1.753 1 98.56 173 THR A C 1
ATOM 1337 O O . THR A 1 173 ? -11.805 8.102 0.709 1 98.56 173 THR A O 1
ATOM 1340 N N . ALA A 1 174 ? -11.602 9.18 2.648 1 98.62 174 ALA A N 1
ATOM 1341 C CA . ALA A 1 174 ? -10.172 9.422 2.496 1 98.62 174 ALA A CA 1
ATOM 1342 C C . ALA A 1 174 ? -9.391 8.109 2.467 1 98.62 174 ALA A C 1
ATOM 1344 O O . ALA A 1 174 ? -8.508 7.922 1.627 1 98.62 174 ALA A O 1
ATOM 1345 N N . ILE A 1 175 ? -9.742 7.246 3.387 1 98.69 175 ILE A N 1
ATOM 1346 C CA . ILE A 1 175 ? -9.055 5.965 3.496 1 98.69 175 ILE A CA 1
ATOM 1347 C C . ILE A 1 175 ? -9.414 5.082 2.303 1 98.69 175 ILE A C 1
ATOM 1349 O O . ILE A 1 175 ? -8.539 4.516 1.652 1 98.69 175 ILE A O 1
ATOM 1353 N N . ARG A 1 176 ? -10.711 4.965 1.981 1 98.19 176 ARG A N 1
ATOM 1354 C CA . ARG A 1 176 ? -11.18 4.129 0.883 1 98.19 176 ARG A CA 1
ATOM 1355 C C . ARG A 1 176 ? -10.555 4.559 -0.44 1 98.19 176 ARG A C 1
ATOM 1357 O O . ARG A 1 176 ? -10 3.734 -1.168 1 98.19 176 ARG A O 1
ATOM 1364 N N . ALA A 1 177 ? -10.586 5.859 -0.741 1 97.94 177 ALA A N 1
ATOM 1365 C CA . ALA A 1 177 ? -10.008 6.387 -1.977 1 97.94 177 ALA A CA 1
ATOM 1366 C C . ALA A 1 177 ? -8.492 6.23 -1.989 1 97.94 177 ALA A C 1
ATOM 1368 O O . ALA A 1 177 ? -7.91 5.863 -3.01 1 97.94 177 ALA A O 1
ATOM 1369 N N . GLY A 1 178 ? -7.914 6.508 -0.859 1 98.5 178 GLY A N 1
ATOM 1370 C CA . GLY A 1 178 ? -6.469 6.398 -0.775 1 98.5 178 GLY A CA 1
ATOM 1371 C C . GLY A 1 178 ? -5.957 5 -1.061 1 98.5 178 GLY A C 1
ATOM 1372 O O . GLY A 1 178 ? -4.965 4.828 -1.772 1 98.5 178 GLY A O 1
ATOM 1373 N N . VAL A 1 179 ? -6.621 4.07 -0.521 1 98.38 179 VAL A N 1
ATOM 1374 C CA . VAL A 1 179 ? -6.191 2.684 -0.678 1 98.38 179 VAL A CA 1
ATOM 1375 C C . VAL A 1 179 ? -6.477 2.213 -2.102 1 98.38 179 VAL A C 1
ATOM 1377 O O . VAL A 1 179 ? -5.582 1.706 -2.783 1 98.38 179 VAL A O 1
ATOM 1380 N N . LYS A 1 180 ? -7.664 2.414 -2.609 1 97.44 180 LYS A N 1
ATOM 1381 C CA . LYS A 1 180 ? -8.055 1.89 -3.914 1 97.44 180 LYS A CA 1
ATOM 1382 C C . LYS A 1 180 ? -7.312 2.605 -5.039 1 97.44 180 LYS A C 1
ATOM 1384 O O . LYS A 1 180 ? -6.746 1.96 -5.926 1 97.44 180 LYS A O 1
ATOM 1389 N N . LYS A 1 181 ? -7.289 3.914 -5.035 1 97.31 181 LYS A N 1
ATOM 1390 C CA . LYS A 1 181 ? -6.57 4.664 -6.059 1 97.31 181 LYS A CA 1
ATOM 1391 C C . LYS A 1 181 ? -5.066 4.418 -5.961 1 97.31 181 LYS A C 1
ATOM 1393 O O . LYS A 1 181 ? -4.375 4.363 -6.98 1 97.31 181 LYS A O 1
ATOM 1398 N N . GLY A 1 182 ? -4.621 4.309 -4.691 1 97.94 182 GLY A N 1
ATOM 1399 C CA . GLY A 1 182 ? -3.215 3.984 -4.508 1 97.94 182 GLY A CA 1
ATOM 1400 C C . GLY A 1 182 ? -2.803 2.703 -5.207 1 97.94 182 GLY A C 1
ATOM 1401 O O . GLY A 1 182 ? -1.766 2.658 -5.871 1 97.94 182 GLY A O 1
ATOM 1402 N N . ILE A 1 183 ? -3.633 1.726 -5.066 1 97.94 183 ILE A N 1
ATOM 1403 C CA . ILE A 1 183 ? -3.357 0.441 -5.703 1 97.94 183 ILE A CA 1
ATOM 1404 C C . ILE A 1 183 ? -3.443 0.587 -7.219 1 97.94 183 ILE A C 1
ATOM 1406 O O . ILE A 1 183 ? -2.594 0.069 -7.949 1 97.94 183 ILE A O 1
ATOM 1410 N N . GLU A 1 184 ? -4.43 1.299 -7.711 1 96.94 184 GLU A N 1
ATOM 1411 C CA . GLU A 1 184 ? -4.59 1.495 -9.148 1 96.94 184 GLU A CA 1
ATOM 1412 C C . GLU A 1 184 ? -3.381 2.213 -9.75 1 96.94 184 GLU A C 1
ATOM 1414 O O . GLU A 1 184 ? -2.895 1.836 -10.812 1 96.94 184 GLU A O 1
ATOM 1419 N N . TYR A 1 185 ? -2.941 3.23 -9.094 1 97.19 185 TYR A N 1
ATOM 1420 C CA . TYR A 1 185 ? -1.778 3.969 -9.57 1 97.19 185 TYR A CA 1
ATOM 1421 C C . TYR A 1 185 ? -0.52 3.113 -9.5 1 97.19 185 TYR A C 1
ATOM 1423 O O . TYR A 1 185 ? 0.34 3.184 -10.383 1 97.19 185 TYR A O 1
ATOM 1431 N N . GLU A 1 186 ? -0.416 2.361 -8.445 1 97.62 186 GLU A N 1
ATOM 1432 C CA . GLU A 1 186 ? 0.698 1.428 -8.305 1 97.62 186 GLU A CA 1
ATOM 1433 C C . GLU A 1 186 ? 0.754 0.456 -9.484 1 97.62 186 GLU A C 1
ATOM 1435 O O . GLU A 1 186 ? 1.793 0.318 -10.133 1 97.62 186 GLU A O 1
ATOM 1440 N N . ILE A 1 187 ? -0.374 -0.197 -9.773 1 97.38 187 ILE A N 1
ATOM 1441 C CA . ILE A 1 187 ? -0.455 -1.178 -10.844 1 97.38 187 ILE A CA 1
ATOM 1442 C C . ILE A 1 187 ? -0.146 -0.506 -12.18 1 97.38 187 ILE A C 1
ATOM 1444 O O . ILE A 1 187 ? 0.652 -1.017 -12.969 1 97.38 187 ILE A O 1
ATOM 1448 N N . THR A 1 188 ? -0.723 0.656 -12.422 1 96.5 188 THR A N 1
ATOM 1449 C CA . THR A 1 188 ? -0.492 1.395 -13.656 1 96.5 188 THR A CA 1
ATOM 1450 C C . THR A 1 188 ? 0.983 1.76 -13.797 1 96.5 188 THR A C 1
ATOM 1452 O O . THR A 1 188 ? 1.539 1.693 -14.898 1 96.5 188 THR A O 1
ATOM 1455 N N . GLY A 1 189 ? 1.562 2.164 -12.695 1 95.88 189 GLY A N 1
ATOM 1456 C CA . GLY A 1 189 ? 2.977 2.498 -12.703 1 95.88 189 GLY A CA 1
ATOM 1457 C C . GLY A 1 189 ? 3.863 1.32 -13.062 1 95.88 189 GLY A C 1
ATOM 1458 O O . GLY A 1 189 ? 4.801 1.46 -13.852 1 95.88 189 GLY A O 1
ATOM 1459 N N . TYR A 1 190 ? 3.572 0.144 -12.484 1 97.06 190 TYR A N 1
ATOM 1460 C CA . TYR A 1 190 ? 4.32 -1.063 -12.82 1 97.06 190 TYR A CA 1
ATOM 1461 C C . TYR A 1 190 ? 4.223 -1.373 -14.312 1 97.06 190 TYR A C 1
ATOM 1463 O O . TYR A 1 190 ? 5.23 -1.668 -14.953 1 97.06 190 TYR A O 1
ATOM 1471 N N . ILE A 1 191 ? 3.021 -1.36 -14.828 1 97 191 ILE A N 1
ATOM 1472 C CA . ILE A 1 191 ? 2.787 -1.691 -16.234 1 97 191 ILE A CA 1
ATOM 1473 C C . ILE A 1 191 ? 3.559 -0.725 -17.125 1 97 191 ILE A C 1
ATOM 1475 O O . ILE A 1 191 ? 4.242 -1.146 -18.062 1 97 191 ILE A O 1
ATOM 1479 N N . ALA A 1 192 ? 3.459 0.564 -16.812 1 95.25 192 ALA A N 1
ATOM 1480 C CA . ALA A 1 192 ? 4.145 1.576 -17.609 1 95.25 192 ALA A CA 1
ATOM 1481 C C . ALA A 1 192 ? 5.656 1.369 -17.594 1 95.25 192 ALA A C 1
ATOM 1483 O O . ALA A 1 192 ? 6.312 1.421 -18.625 1 95.25 192 ALA A O 1
ATOM 1484 N N . ALA A 1 193 ? 6.195 1.168 -16.438 1 95.25 193 ALA A N 1
ATOM 1485 C CA . ALA A 1 193 ? 7.637 0.986 -16.281 1 95.25 193 ALA A CA 1
ATOM 1486 C C . ALA A 1 193 ? 8.117 -0.242 -17.047 1 95.25 193 ALA A C 1
ATOM 1488 O O . ALA A 1 193 ? 9.156 -0.201 -17.703 1 95.25 193 ALA A O 1
ATOM 1489 N N . MET A 1 194 ? 7.391 -1.33 -16.938 1 96.62 194 MET A N 1
ATOM 1490 C CA . MET A 1 194 ? 7.77 -2.576 -17.609 1 96.62 194 MET A CA 1
ATOM 1491 C C . MET A 1 194 ? 7.633 -2.451 -19.109 1 96.62 194 MET A C 1
ATOM 1493 O O . MET A 1 194 ? 8.453 -2.984 -19.859 1 96.62 194 MET A O 1
ATOM 1497 N N . LYS A 1 195 ? 6.582 -1.806 -19.562 1 96.06 195 LYS A N 1
ATOM 1498 C CA . LYS A 1 195 ? 6.375 -1.63 -21 1 96.06 195 LYS A CA 1
ATOM 1499 C C . LYS A 1 195 ? 7.465 -0.754 -21.609 1 96.06 195 LYS A C 1
ATOM 1501 O O . LYS A 1 195 ? 7.781 -0.885 -22.797 1 96.06 195 LYS A O 1
ATOM 1506 N N . HIS A 1 196 ? 7.949 0.157 -20.828 1 95.5 196 HIS A N 1
ATOM 1507 C CA . HIS A 1 196 ? 9.078 0.957 -21.312 1 95.5 196 HIS A CA 1
ATOM 1508 C C . HIS A 1 196 ? 10.273 0.076 -21.656 1 95.5 196 HIS A C 1
ATOM 1510 O O . HIS A 1 196 ? 10.953 0.31 -22.656 1 95.5 196 HIS A O 1
ATOM 1516 N N . LYS A 1 197 ? 10.562 -0.892 -20.859 1 95.94 197 LYS A N 1
ATOM 1517 C CA . LYS A 1 197 ? 11.68 -1.812 -21.047 1 95.94 197 LYS A CA 1
ATOM 1518 C C . LYS A 1 197 ? 11.328 -2.893 -22.062 1 95.94 197 LYS A C 1
ATOM 1520 O O . LYS A 1 197 ? 12.18 -3.332 -22.844 1 95.94 197 LYS A O 1
ATOM 1525 N N . TYR A 1 198 ? 10.102 -3.322 -22.047 1 96.62 198 TYR A N 1
ATOM 1526 C CA . TYR A 1 198 ? 9.578 -4.379 -22.891 1 96.62 198 TYR A CA 1
ATOM 1527 C C . TYR A 1 198 ? 8.336 -3.91 -23.656 1 96.62 198 TYR A C 1
ATOM 1529 O O . TYR A 1 198 ? 7.211 -4.191 -23.234 1 96.62 198 TYR A O 1
ATOM 1537 N N . PRO A 1 199 ? 8.461 -3.342 -24.797 1 95.62 199 PRO A N 1
ATOM 1538 C CA . PRO A 1 199 ? 7.355 -2.688 -25.5 1 95.62 199 PRO A CA 1
ATOM 1539 C C . PRO A 1 199 ? 6.227 -3.654 -25.859 1 95.62 199 PRO A C 1
ATOM 1541 O O . PRO A 1 199 ? 5.062 -3.252 -25.922 1 95.62 199 PRO A O 1
ATOM 1544 N N . GLU A 1 200 ? 6.496 -4.934 -26.062 1 95.12 200 GLU A N 1
ATOM 1545 C CA . GLU A 1 200 ? 5.48 -5.902 -26.469 1 95.12 200 GLU A CA 1
ATOM 1546 C C . GLU A 1 200 ? 5.012 -6.734 -25.281 1 95.12 200 GLU A C 1
ATOM 1548 O O . GLU A 1 200 ? 4.441 -7.812 -25.453 1 95.12 200 GLU A O 1
ATOM 1553 N N . LEU A 1 201 ? 5.242 -6.191 -24.125 1 97.38 201 LEU A N 1
ATOM 1554 C CA . LEU A 1 201 ? 4.898 -6.871 -22.875 1 97.38 201 LEU A CA 1
ATOM 1555 C C . LEU A 1 201 ? 3.408 -7.188 -22.828 1 97.38 201 LEU A C 1
ATOM 1557 O O . LEU A 1 201 ? 2.576 -6.324 -23.109 1 97.38 201 LEU A O 1
ATOM 1561 N N . LEU A 1 202 ? 3.031 -8.398 -22.516 1 97.56 202 LEU A N 1
ATOM 1562 C CA . LEU A 1 202 ? 1.658 -8.75 -22.188 1 97.56 202 LEU A CA 1
ATOM 1563 C C . LEU A 1 202 ? 1.435 -8.68 -20.672 1 97.56 202 LEU A C 1
ATOM 1565 O O . LEU A 1 202 ? 2.32 -9.039 -19.891 1 97.56 202 LEU A O 1
ATOM 1569 N N . VAL A 1 203 ? 0.264 -8.227 -20.281 1 97.81 203 VAL A N 1
ATOM 1570 C CA . VAL A 1 203 ? -0.051 -8.062 -18.859 1 97.81 203 VAL A CA 1
ATOM 1571 C C . VAL A 1 203 ? -1.239 -8.945 -18.5 1 97.81 203 VAL A C 1
ATOM 1573 O O . VAL A 1 203 ? -2.291 -8.883 -19.141 1 97.81 203 VAL A O 1
ATOM 1576 N N . PHE A 1 204 ? -1.031 -9.805 -17.5 1 97.62 204 PHE A N 1
ATOM 1577 C CA . PHE A 1 204 ? -2.1 -10.625 -16.953 1 97.62 204 PHE A CA 1
ATOM 1578 C C . PHE A 1 204 ? -2.504 -10.117 -15.57 1 97.62 204 PHE A C 1
ATOM 1580 O O . PHE A 1 204 ? -1.647 -9.797 -14.742 1 97.62 204 PHE A O 1
ATOM 1587 N N . LEU A 1 205 ? -3.734 -9.953 -15.359 1 96.38 205 LEU A N 1
ATOM 1588 C CA . LEU A 1 205 ? -4.277 -9.586 -14.055 1 96.38 205 LEU A CA 1
ATOM 1589 C C . LEU A 1 205 ? -5.141 -10.711 -13.484 1 96.38 205 LEU A C 1
ATOM 1591 O O . LEU A 1 205 ? -6.016 -11.234 -14.18 1 96.38 205 LEU A O 1
ATOM 1595 N N . THR A 1 206 ? -4.82 -11.148 -12.336 1 95.88 206 THR A N 1
ATOM 1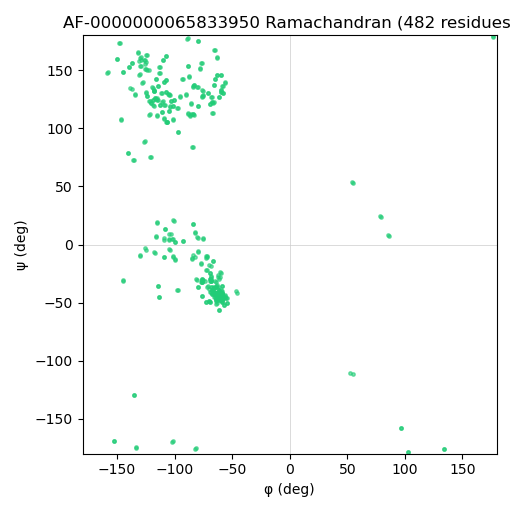596 C CA . THR A 1 206 ? -5.598 -12.156 -11.633 1 95.88 206 THR A CA 1
ATOM 1597 C C . THR A 1 206 ? -5.816 -11.766 -10.18 1 95.88 206 THR A C 1
ATOM 1599 O O . THR A 1 206 ? -5.547 -10.625 -9.797 1 95.88 206 THR A O 1
ATOM 1602 N N . GLY A 1 207 ? -6.414 -12.617 -9.352 1 91.69 207 GLY A N 1
ATOM 1603 C CA . GLY A 1 207 ? -6.746 -12.297 -7.973 1 91.69 207 GLY A CA 1
ATOM 1604 C C . GLY A 1 207 ? -8.219 -11.984 -7.77 1 91.69 207 GLY A C 1
ATOM 1605 O O . GLY A 1 207 ? -9.016 -12.109 -8.703 1 91.69 207 GLY A O 1
ATOM 1606 N N . GLY A 1 208 ? -8.555 -11.656 -6.531 1 85.56 208 GLY A N 1
ATOM 1607 C CA . GLY A 1 208 ? -9.961 -11.523 -6.184 1 85.56 208 GLY A CA 1
ATOM 1608 C C . GLY A 1 208 ? -10.438 -10.078 -6.16 1 85.56 208 GLY A C 1
ATOM 1609 O O . GLY A 1 208 ? -11.641 -9.82 -6.145 1 85.56 208 GLY A O 1
ATOM 1610 N N . ASP A 1 209 ? -9.539 -9.141 -6.18 1 86.38 209 ASP A N 1
ATOM 1611 C CA . ASP A 1 209 ? -9.922 -7.738 -6.039 1 86.38 209 ASP A CA 1
ATOM 1612 C C . ASP A 1 209 ? -10.258 -7.121 -7.395 1 86.38 209 ASP A C 1
ATOM 1614 O O . ASP A 1 209 ? -9.633 -7.453 -8.406 1 86.38 209 ASP A O 1
ATOM 1618 N N . ASP A 1 210 ? -11.234 -6.258 -7.305 1 81 210 ASP A N 1
ATOM 1619 C CA . ASP A 1 210 ? -11.633 -5.562 -8.523 1 81 210 ASP A CA 1
ATOM 1620 C C . ASP A 1 210 ? -11.125 -4.117 -8.523 1 81 210 ASP A C 1
ATOM 1622 O O . ASP A 1 210 ? -11.188 -3.438 -7.496 1 81 210 ASP A O 1
ATOM 1626 N N . PHE A 1 211 ? -10.508 -3.797 -9.602 1 84.25 211 PHE A N 1
ATOM 1627 C CA . PHE A 1 211 ? -10.031 -2.432 -9.781 1 84.25 211 PHE A CA 1
ATOM 1628 C C . PHE A 1 211 ? -10.555 -1.841 -11.078 1 84.25 211 PHE A C 1
ATOM 1630 O O . PHE A 1 211 ? -10.891 -2.576 -12.016 1 84.25 211 PHE A O 1
ATOM 1637 N N . SER A 1 212 ? -10.695 -0.596 -11.055 1 81 212 SER A N 1
ATOM 1638 C CA . SER A 1 212 ? -11.117 0.125 -12.25 1 81 212 SER A CA 1
ATOM 1639 C C . SER A 1 212 ? -9.953 0.863 -12.891 1 81 212 SER A C 1
ATOM 1641 O O . SER A 1 212 ? -9.305 1.694 -12.25 1 81 212 SER A O 1
ATOM 1643 N N . PHE A 1 213 ? -9.625 0.429 -14.086 1 83.62 213 PHE A N 1
ATOM 1644 C CA . PHE A 1 213 ? -8.555 1.078 -14.828 1 83.62 213 PHE A CA 1
ATOM 1645 C C . PHE A 1 213 ? -9.109 1.846 -16.016 1 83.62 213 PHE A C 1
ATOM 1647 O O . PHE A 1 213 ? -10.227 1.585 -16.469 1 83.62 213 PHE A O 1
ATOM 1654 N N . ASP A 1 214 ? -8.312 2.814 -16.484 1 81.31 214 ASP A N 1
ATOM 1655 C CA . ASP A 1 214 ? -8.711 3.52 -17.688 1 81.31 214 ASP A CA 1
ATOM 1656 C C . ASP A 1 214 ? -8.766 2.566 -18.891 1 81.31 214 ASP A C 1
ATOM 1658 O O . ASP A 1 214 ? -8.219 1.463 -18.828 1 81.31 214 ASP A O 1
ATOM 1662 N N . THR A 1 215 ? -9.469 3.002 -19.875 1 74.5 215 THR A N 1
ATOM 1663 C CA . THR A 1 215 ? -9.742 2.168 -21.047 1 74.5 215 THR A CA 1
ATOM 1664 C C . THR A 1 215 ? -8.438 1.73 -21.719 1 74.5 215 THR A C 1
ATOM 1666 O O . THR A 1 215 ? -8.312 0.582 -22.141 1 74.5 215 THR A O 1
ATOM 1669 N N . LYS A 1 216 ? -7.52 2.662 -21.828 1 73.38 216 LYS A N 1
ATOM 1670 C CA . LYS A 1 216 ? -6.254 2.357 -22.484 1 73.38 216 LYS A CA 1
ATOM 1671 C C . LYS A 1 216 ? -5.52 1.223 -21.781 1 73.38 216 LYS A C 1
ATOM 1673 O O . LYS A 1 216 ? -4.953 0.342 -22.422 1 73.38 216 LYS A O 1
ATOM 1678 N N . LEU A 1 217 ? -5.617 1.278 -20.453 1 79.25 217 LEU A N 1
ATOM 1679 C CA . LEU A 1 217 ? -4.953 0.253 -19.656 1 79.25 217 LEU A CA 1
ATOM 1680 C C . LEU A 1 217 ? -5.734 -1.055 -19.703 1 79.25 217 LEU A C 1
ATOM 1682 O O . LEU A 1 217 ? -5.145 -2.137 -19.734 1 79.25 217 LEU A O 1
ATOM 1686 N N . LYS A 1 218 ? -6.988 -0.992 -19.844 1 80.44 218 LYS A N 1
ATOM 1687 C CA . LYS A 1 218 ? -7.848 -2.172 -19.875 1 80.44 218 LYS A CA 1
ATOM 1688 C C . LYS A 1 218 ? -7.598 -2.998 -21.141 1 80.44 218 LYS A C 1
ATOM 1690 O O . LYS A 1 218 ? -7.695 -4.227 -21.109 1 80.44 218 LYS A O 1
ATOM 1695 N N . SER A 1 219 ? -7.199 -2.35 -22.062 1 76.19 219 SER A N 1
ATOM 1696 C CA . SER A 1 219 ? -7.07 -3.02 -23.344 1 76.19 219 SER A CA 1
ATOM 1697 C C . SER A 1 219 ? -5.82 -3.891 -23.391 1 76.19 219 SER A C 1
ATOM 1699 O O . SER A 1 219 ? -5.703 -4.77 -24.25 1 76.19 219 SER A O 1
ATOM 1701 N N . VAL A 1 220 ? -4.969 -3.693 -22.531 1 80 220 VAL A N 1
ATOM 1702 C CA . VAL A 1 220 ? -3.703 -4.418 -22.609 1 80 220 VAL A CA 1
ATOM 1703 C C . VAL A 1 220 ? -3.627 -5.453 -21.5 1 80 220 VAL A C 1
ATOM 1705 O O . VAL A 1 220 ? -2.633 -6.172 -21.375 1 80 220 VAL A O 1
ATOM 1708 N N . ILE A 1 221 ? -4.695 -5.566 -20.766 1 85.94 221 ILE A N 1
ATOM 1709 C CA . ILE A 1 221 ? -4.699 -6.449 -19.609 1 85.94 221 ILE A CA 1
ATOM 1710 C C . ILE A 1 221 ? -5.559 -7.68 -19.891 1 85.94 221 ILE A C 1
ATOM 1712 O O . ILE A 1 221 ? -6.723 -7.551 -20.281 1 85.94 221 ILE A O 1
ATOM 1716 N N . PHE A 1 222 ? -4.984 -8.852 -19.844 1 90.81 222 PHE A N 1
ATOM 1717 C CA . PHE A 1 222 ? -5.719 -10.109 -19.828 1 90.81 222 PHE A CA 1
ATOM 1718 C C . PHE A 1 222 ? -6.152 -10.477 -18.422 1 90.81 222 PHE A C 1
ATOM 1720 O O . PHE A 1 222 ? -5.316 -10.789 -17.578 1 90.81 222 PHE A O 1
ATOM 1727 N N . ALA A 1 223 ? -7.43 -10.43 -18.219 1 92 223 ALA A N 1
ATOM 1728 C CA . ALA A 1 223 ? -7.938 -10.773 -16.891 1 92 223 ALA A CA 1
ATOM 1729 C C . ALA A 1 223 ? -8.367 -12.242 -16.828 1 92 223 ALA A C 1
ATOM 1731 O O . ALA A 1 223 ? -9.062 -12.727 -17.719 1 92 223 ALA A O 1
ATOM 1732 N N . ASP A 1 224 ? -7.863 -12.977 -15.875 1 94 224 ASP A N 1
ATOM 1733 C CA . ASP A 1 224 ? -8.227 -14.367 -15.633 1 94 224 ASP A CA 1
ATOM 1734 C C . ASP A 1 224 ? -8.18 -14.695 -14.141 1 94 224 ASP A C 1
ATOM 1736 O O . ASP A 1 224 ? -7.109 -14.977 -13.602 1 94 224 ASP A O 1
ATOM 1740 N N . ARG A 1 225 ? -9.312 -14.852 -13.477 1 93.31 225 ARG A N 1
ATOM 1741 C CA . ARG A 1 225 ? -9.414 -15.031 -12.031 1 93.31 225 ARG A CA 1
ATOM 1742 C C . ARG A 1 225 ? -8.922 -16.406 -11.609 1 93.31 225 ARG A C 1
ATOM 1744 O O . ARG A 1 225 ? -8.703 -16.672 -10.43 1 93.31 225 ARG A O 1
ATOM 1751 N N . PHE A 1 226 ? -8.695 -17.312 -12.562 1 96.62 226 PHE A N 1
ATOM 1752 C CA . PHE A 1 226 ? -8.344 -18.688 -12.227 1 96.62 226 PHE A CA 1
ATOM 1753 C C . PHE A 1 226 ? -6.934 -19.016 -12.703 1 96.62 226 PHE A C 1
ATOM 1755 O O . PHE A 1 226 ? -6.578 -20.188 -12.852 1 96.62 226 PHE A O 1
ATOM 1762 N N . LEU A 1 227 ? -6.223 -17.984 -12.945 1 97.75 227 LEU A N 1
ATOM 1763 C CA . LEU A 1 227 ? -4.891 -18.125 -13.531 1 97.75 227 LEU A CA 1
ATOM 1764 C C . LEU A 1 227 ? -4.027 -19.062 -12.688 1 97.75 227 LEU A C 1
ATOM 1766 O O . LEU A 1 227 ? -3.357 -19.938 -13.219 1 97.75 227 LEU A O 1
ATOM 1770 N N . VAL A 1 228 ? -4.02 -18.906 -11.367 1 98.12 228 VAL A N 1
ATOM 1771 C CA . VAL A 1 228 ? -3.209 -19.719 -10.469 1 98.12 228 VAL A CA 1
ATOM 1772 C C . VAL A 1 228 ? -3.641 -21.188 -10.57 1 98.12 228 VAL A C 1
ATOM 1774 O O . VAL A 1 228 ? -2.799 -22.078 -10.672 1 98.12 228 VAL A O 1
ATOM 1777 N N . LEU A 1 229 ? -4.938 -21.453 -10.602 1 98.44 229 LEU A N 1
ATOM 1778 C CA . LEU A 1 229 ? -5.457 -22.812 -10.68 1 98.44 229 LEU A CA 1
ATOM 1779 C C . LEU A 1 229 ? -5.074 -23.469 -12 1 98.44 229 LEU A C 1
ATOM 1781 O O . LEU A 1 229 ? -4.699 -24.641 -12.031 1 98.44 229 LEU A O 1
ATOM 1785 N N . LYS A 1 230 ? -5.215 -22.703 -13.055 1 98.56 230 LYS A N 1
ATOM 1786 C CA . LYS A 1 230 ? -4.809 -23.203 -14.367 1 98.56 230 LYS A CA 1
ATOM 1787 C C . LYS A 1 230 ? -3.32 -23.547 -14.391 1 98.56 230 LYS A C 1
ATOM 1789 O O . LYS A 1 230 ? -2.912 -24.547 -14.984 1 98.56 230 LYS A O 1
ATOM 1794 N N . GLY A 1 231 ? -2.561 -22.672 -13.773 1 98.69 231 GLY A N 1
ATOM 1795 C CA . GLY A 1 231 ? -1.133 -22.938 -13.68 1 98.69 231 GLY A CA 1
ATOM 1796 C C . GLY A 1 231 ? -0.801 -24.188 -12.898 1 98.69 231 GLY A C 1
ATOM 1797 O O . GLY A 1 231 ? 0.07 -24.969 -13.305 1 98.69 231 GLY A O 1
ATOM 1798 N N . LEU A 1 232 ? -1.46 -24.391 -11.789 1 98.56 232 LEU A N 1
ATOM 1799 C CA . LEU A 1 232 ? -1.261 -25.609 -10.992 1 98.56 232 LEU A CA 1
ATOM 1800 C C . LEU A 1 232 ? -1.633 -26.844 -11.789 1 98.56 232 LEU A C 1
ATOM 1802 O O . LEU A 1 232 ? -0.94 -27.859 -11.719 1 98.56 232 LEU A O 1
ATOM 1806 N N . ASN A 1 233 ? -2.713 -26.797 -12.508 1 98.56 233 ASN A N 1
ATOM 1807 C CA . ASN A 1 233 ? -3.096 -27.922 -13.367 1 98.56 233 ASN A CA 1
ATOM 1808 C C . ASN A 1 233 ? -2.023 -28.219 -14.414 1 98.56 233 ASN A C 1
ATOM 1810 O O . ASN A 1 233 ? -1.717 -29.375 -14.68 1 98.56 233 ASN A O 1
ATOM 1814 N N . ARG A 1 234 ? -1.5 -27.172 -15.031 1 98.44 234 ARG A N 1
ATOM 1815 C CA . ARG A 1 234 ? -0.433 -27.328 -16.016 1 98.44 234 ARG A CA 1
ATOM 1816 C C . ARG A 1 234 ? 0.799 -27.969 -15.398 1 98.44 234 ARG A C 1
ATOM 1818 O O . ARG A 1 234 ? 1.442 -28.812 -16.031 1 98.44 234 ARG A O 1
ATOM 1825 N N . ILE A 1 235 ? 1.146 -27.562 -14.211 1 98.25 235 ILE A N 1
ATOM 1826 C CA . ILE A 1 235 ? 2.293 -28.125 -13.508 1 98.25 235 ILE A CA 1
ATOM 1827 C C . ILE A 1 235 ? 2.033 -29.594 -13.188 1 98.25 235 ILE A C 1
ATOM 1829 O O . ILE A 1 235 ? 2.918 -30.438 -13.359 1 98.25 235 ILE A O 1
ATOM 1833 N N . LEU A 1 236 ? 0.826 -29.891 -12.695 1 98.12 236 LEU A N 1
ATOM 1834 C CA . LEU A 1 236 ? 0.456 -31.281 -12.406 1 98.12 236 LEU A CA 1
ATOM 1835 C C . LEU A 1 236 ? 0.596 -32.156 -13.648 1 98.12 236 LEU A C 1
ATOM 1837 O O . LEU A 1 236 ? 1.188 -33.219 -13.594 1 98.12 236 LEU A O 1
ATOM 1841 N N . ASN A 1 237 ? 0.113 -31.688 -14.773 1 97.5 237 ASN A N 1
ATOM 1842 C CA . ASN A 1 237 ? 0.195 -32.438 -16.031 1 97.5 237 ASN A CA 1
ATOM 1843 C C . ASN A 1 237 ? 1.64 -32.562 -16.5 1 97.5 237 ASN A C 1
ATOM 1845 O O . ASN A 1 237 ? 1.999 -33.594 -17.109 1 97.5 237 ASN A O 1
ATOM 1849 N N . TYR A 1 238 ? 2.393 -31.578 -16.297 1 97.25 238 TYR A N 1
ATOM 1850 C CA . TYR A 1 238 ? 3.803 -31.609 -16.656 1 97.25 238 TYR A CA 1
ATOM 1851 C C . TYR A 1 238 ? 4.539 -32.719 -15.906 1 97.25 238 TYR A C 1
ATOM 1853 O O . TYR A 1 238 ? 5.523 -33.25 -16.406 1 97.25 238 TYR A O 1
ATOM 1861 N N . ASN A 1 239 ? 4.043 -33.062 -14.727 1 96.69 239 ASN A N 1
ATOM 1862 C CA . ASN A 1 239 ? 4.707 -34.062 -13.867 1 96.69 239 ASN A CA 1
ATOM 1863 C C . ASN A 1 239 ? 3.998 -35.406 -13.906 1 96.69 239 ASN A C 1
ATOM 1865 O O . ASN A 1 239 ? 4.156 -36.219 -12.992 1 96.69 239 ASN A O 1
ATOM 1869 N N . ASN A 1 240 ? 3.059 -35.625 -14.75 1 86.81 240 ASN A N 1
ATOM 1870 C CA . ASN A 1 240 ? 2.268 -36.844 -14.852 1 86.81 240 ASN A CA 1
ATOM 1871 C C . ASN A 1 240 ? 3.148 -38.094 -14.812 1 86.81 240 ASN A C 1
ATOM 1873 O O . ASN A 1 240 ? 2.791 -39.094 -14.188 1 86.81 240 ASN A O 1
ATOM 1877 N N . GLY A 1 241 ? 4.27 -38.156 -15.414 1 74.25 241 GLY A N 1
ATOM 1878 C CA . GLY A 1 241 ? 5.125 -39.312 -15.414 1 74.25 241 GLY A CA 1
ATOM 1879 C C . GLY A 1 241 ? 5.969 -39.438 -14.156 1 74.25 241 GLY A C 1
ATOM 1880 O O . GLY A 1 241 ? 6.711 -40.406 -13.992 1 74.25 241 GLY A O 1
ATOM 1881 N N . ARG A 1 242 ? 5.734 -38.594 -13.211 1 73.31 242 ARG A N 1
ATOM 1882 C CA . ARG A 1 242 ? 6.613 -38.531 -12.047 1 73.31 242 ARG A CA 1
ATOM 1883 C C . ARG A 1 242 ? 5.816 -38.688 -10.758 1 73.31 242 ARG A C 1
ATOM 1885 O O . ARG A 1 242 ? 6.383 -38.625 -9.664 1 73.31 242 ARG A O 1
ATOM 1892 N N . ILE A 1 243 ? 4.516 -38.781 -10.961 1 72.88 243 ILE A N 1
ATOM 1893 C CA . ILE A 1 243 ? 3.668 -38.906 -9.781 1 72.88 243 ILE A CA 1
ATOM 1894 C C . ILE A 1 243 ? 3.232 -40.344 -9.617 1 72.88 243 ILE A C 1
ATOM 1896 O O . ILE A 1 243 ? 2.951 -41.031 -10.602 1 72.88 243 ILE A O 1
ATOM 1900 N N . MET B 1 1 ? 9.414 33.5 21.609 1 96 1 MET B N 1
ATOM 1901 C CA . MET B 1 1 ? 9.422 32.531 20.531 1 96 1 MET B CA 1
ATOM 1902 C C . MET B 1 1 ? 8.172 31.656 20.562 1 96 1 MET B C 1
ATOM 1904 O O . MET B 1 1 ? 7.492 31.578 21.594 1 96 1 MET B O 1
ATOM 1908 N N . ASN B 1 2 ? 7.75 31.188 19.422 1 97.88 2 ASN B N 1
ATOM 1909 C CA . ASN B 1 2 ? 6.637 30.25 19.359 1 97.88 2 ASN B CA 1
ATOM 1910 C C . ASN B 1 2 ? 7.098 28.812 19.594 1 97.88 2 ASN B C 1
ATOM 1912 O O . ASN B 1 2 ? 8.141 28.391 19.078 1 97.88 2 ASN B O 1
ATOM 1916 N N . LEU B 1 3 ? 6.359 28.078 20.391 1 98.12 3 LEU B N 1
ATOM 1917 C CA . LEU B 1 3 ? 6.594 26.656 20.609 1 98.12 3 LEU B CA 1
ATOM 1918 C C . LEU B 1 3 ? 5.566 25.812 19.859 1 98.12 3 LEU B C 1
ATOM 1920 O O . LEU B 1 3 ? 4.363 25.938 20.094 1 98.12 3 LEU B O 1
ATOM 1924 N N . ILE B 1 4 ? 6.078 24.984 18.938 1 98.31 4 ILE B N 1
ATOM 1925 C CA . ILE B 1 4 ? 5.223 24.141 18.109 1 98.31 4 ILE B CA 1
ATOM 1926 C C . ILE B 1 4 ? 5.41 22.672 18.5 1 98.31 4 ILE B C 1
ATOM 1928 O O . ILE B 1 4 ? 6.523 22.141 18.453 1 98.31 4 ILE B O 1
ATOM 1932 N N . ILE B 1 5 ? 4.32 22 18.891 1 98.06 5 ILE B N 1
ATOM 1933 C CA . ILE B 1 5 ? 4.371 20.594 19.297 1 98.06 5 ILE B CA 1
ATOM 1934 C C . ILE B 1 5 ? 3.445 19.766 18.422 1 98.06 5 ILE B C 1
ATOM 1936 O O . ILE B 1 5 ? 2.227 19.938 18.438 1 98.06 5 ILE B O 1
ATOM 1940 N N . ASP B 1 6 ? 4.012 18.906 17.609 1 97.62 6 ASP B N 1
ATOM 1941 C CA . ASP B 1 6 ? 3.301 17.969 16.75 1 97.62 6 ASP B CA 1
ATOM 1942 C C . ASP B 1 6 ? 3.467 16.531 17.25 1 97.62 6 ASP B C 1
ATOM 1944 O O . ASP B 1 6 ? 4.531 15.938 17.094 1 97.62 6 ASP B O 1
ATOM 1948 N N . ILE B 1 7 ? 2.42 15.945 17.797 1 96.75 7 ILE B N 1
ATOM 1949 C CA . ILE B 1 7 ? 2.486 14.609 18.391 1 96.75 7 ILE B CA 1
ATOM 1950 C C . ILE B 1 7 ? 1.782 13.609 17.484 1 96.75 7 ILE B C 1
ATOM 1952 O O . ILE B 1 7 ? 0.551 13.547 17.453 1 96.75 7 ILE B O 1
ATOM 1956 N N . GLY B 1 8 ? 2.533 12.812 16.812 1 94.62 8 GLY B N 1
ATOM 1957 C CA . GLY B 1 8 ? 1.993 11.859 15.852 1 94.62 8 GLY B CA 1
ATOM 1958 C C . GLY B 1 8 ? 1.947 10.445 16.391 1 94.62 8 GLY B C 1
ATOM 1959 O O . GLY B 1 8 ? 2.121 10.219 17.594 1 94.62 8 GLY B O 1
ATOM 1960 N N . ASN B 1 9 ? 1.648 9.422 15.469 1 92.31 9 ASN B N 1
ATOM 1961 C CA . ASN B 1 9 ? 1.489 8.016 15.812 1 92.31 9 ASN B CA 1
ATOM 1962 C C . ASN B 1 9 ? 2.811 7.387 16.25 1 92.31 9 ASN B C 1
ATOM 1964 O O . ASN B 1 9 ? 2.826 6.469 17.078 1 92.31 9 ASN B O 1
ATOM 1968 N N . THR B 1 10 ? 3.855 7.957 15.68 1 90.56 10 THR B N 1
ATOM 1969 C CA . THR B 1 10 ? 5.141 7.305 15.891 1 90.56 10 THR B CA 1
ATOM 1970 C C . THR B 1 10 ? 6.07 8.188 16.719 1 90.56 10 THR B C 1
ATOM 1972 O O . THR B 1 10 ? 6.727 7.715 17.641 1 90.56 10 THR B O 1
ATOM 1975 N N . VAL B 1 11 ? 6.094 9.445 16.359 1 93.12 11 VAL B N 1
ATOM 1976 C CA . VAL B 1 11 ? 7.051 10.359 16.969 1 93.12 11 VAL B CA 1
ATOM 1977 C C . VAL B 1 11 ? 6.367 11.688 17.297 1 93.12 11 VAL B C 1
ATOM 1979 O O . VAL B 1 11 ? 5.305 11.992 16.75 1 93.12 11 VAL B O 1
ATOM 1982 N N . ALA B 1 12 ? 6.949 12.383 18.25 1 96.88 12 ALA B N 1
ATOM 1983 C CA . ALA B 1 12 ? 6.578 13.773 18.5 1 96.88 12 ALA B CA 1
ATOM 1984 C C . ALA B 1 12 ? 7.676 14.727 18.031 1 96.88 12 ALA B C 1
ATOM 1986 O O . ALA B 1 12 ? 8.859 14.422 18.156 1 96.88 12 ALA B O 1
ATOM 1987 N N . LYS B 1 13 ? 7.293 15.859 17.453 1 97.19 13 LYS B N 1
ATOM 1988 C CA . LYS B 1 13 ? 8.219 16.922 17.062 1 97.19 13 LYS B CA 1
ATOM 1989 C C . LYS B 1 13 ? 7.969 18.188 17.859 1 97.19 13 LYS B C 1
ATOM 1991 O O . LYS B 1 13 ? 6.832 18.641 17.969 1 97.19 13 LYS B O 1
ATOM 1996 N N . VAL B 1 14 ? 9 18.641 18.453 1 97.75 14 VAL B N 1
ATOM 1997 C CA . VAL B 1 14 ? 9 19.906 19.188 1 97.75 14 VAL B CA 1
ATOM 1998 C C . VAL B 1 14 ? 9.891 20.922 18.484 1 97.75 14 VAL B C 1
ATOM 2000 O O . VAL B 1 14 ? 11.094 20.688 18.328 1 97.75 14 VAL B O 1
ATOM 2003 N N . ALA B 1 15 ? 9.266 22.062 18.078 1 98.12 15 ALA B N 1
ATOM 2004 C CA . ALA B 1 15 ? 10.031 23.031 17.297 1 98.12 15 ALA B CA 1
ATOM 2005 C C . ALA B 1 15 ? 9.867 24.438 17.875 1 98.12 15 ALA B C 1
ATOM 2007 O O . ALA B 1 15 ? 8.82 24.766 18.438 1 98.12 15 ALA B O 1
ATOM 2008 N N . LEU B 1 16 ? 10.93 25.203 17.781 1 98.31 16 LEU B N 1
ATOM 2009 C CA . LEU B 1 16 ? 10.93 26.609 18.188 1 98.31 16 LEU B CA 1
ATOM 2010 C C . LEU B 1 16 ? 11.055 27.516 16.969 1 98.31 16 LEU B C 1
ATOM 2012 O O . LEU B 1 16 ? 11.898 27.297 16.094 1 98.31 16 LEU B O 1
ATOM 2016 N N . PHE B 1 17 ? 10.133 28.5 16.938 1 98.31 17 PHE B N 1
ATOM 2017 C CA . PHE B 1 17 ? 10.172 29.469 15.844 1 98.31 17 PHE B CA 1
ATOM 2018 C C . PHE B 1 17 ? 10.375 30.875 16.391 1 98.31 17 PHE B C 1
ATOM 2020 O O . PHE B 1 17 ? 9.781 31.25 17.391 1 98.31 17 PHE B O 1
ATOM 2027 N N . ASP B 1 18 ? 11.273 31.641 15.742 1 97.62 18 ASP B N 1
ATOM 2028 C CA . ASP B 1 18 ? 11.328 33.094 15.867 1 97.62 18 ASP B CA 1
ATOM 2029 C C . ASP B 1 18 ? 10.672 33.75 14.656 1 97.62 18 ASP B C 1
ATOM 2031 O O . ASP B 1 18 ? 11.266 33.812 13.578 1 97.62 18 ASP B O 1
ATOM 2035 N N . ARG B 1 19 ? 9.508 34.312 14.906 1 94.38 19 ARG B N 1
ATOM 2036 C CA . ARG B 1 19 ? 8.68 34.75 13.797 1 94.38 19 ARG B CA 1
ATOM 2037 C C . ARG B 1 19 ? 8.453 33.656 12.781 1 94.38 19 ARG B C 1
ATOM 2039 O O . ARG B 1 19 ? 7.977 32.562 13.141 1 94.38 19 ARG B O 1
ATOM 2046 N N . THR B 1 20 ? 9 33.75 11.633 1 94.19 20 THR B N 1
ATOM 2047 C CA . THR B 1 20 ? 8.734 32.75 10.609 1 94.19 20 THR B CA 1
ATOM 2048 C C . THR B 1 20 ? 9.93 31.797 10.445 1 94.19 20 THR B C 1
ATOM 2050 O O . THR B 1 20 ? 9.875 30.844 9.68 1 94.19 20 THR B O 1
ATOM 2053 N N . SER B 1 21 ? 10.93 31.938 11.227 1 96.44 21 SER B N 1
ATOM 2054 C CA . SER B 1 21 ? 12.148 31.156 11.094 1 96.44 21 SER B CA 1
ATOM 2055 C C . SER B 1 21 ? 12.219 30.062 12.148 1 96.44 21 SER B C 1
ATOM 2057 O O . SER B 1 21 ? 12.07 30.328 13.344 1 96.44 21 SER B O 1
ATOM 2059 N N . MET B 1 22 ? 12.453 28.875 11.695 1 97.44 22 MET B N 1
ATOM 2060 C CA . MET B 1 22 ? 12.633 27.781 12.648 1 97.44 22 MET B CA 1
ATOM 2061 C C . MET B 1 22 ? 14.008 27.844 13.297 1 97.44 22 MET B C 1
ATOM 2063 O O . MET B 1 22 ? 15.023 27.859 12.602 1 97.44 22 MET B O 1
ATOM 2067 N N . VAL B 1 23 ? 14.039 27.828 14.578 1 97.5 23 VAL B N 1
ATOM 2068 C CA . VAL B 1 23 ? 15.266 28 15.352 1 97.5 23 VAL B CA 1
ATOM 2069 C C . VAL B 1 23 ? 15.82 26.641 15.758 1 97.5 23 VAL B C 1
ATOM 2071 O O . VAL B 1 23 ? 17.047 26.453 15.797 1 97.5 23 VAL B O 1
ATOM 2074 N N . GLU B 1 24 ? 14.938 25.781 16.094 1 97.06 24 GLU B N 1
ATOM 2075 C CA . GLU B 1 24 ? 15.312 24.453 16.578 1 97.06 24 GLU B CA 1
ATOM 2076 C C . GLU B 1 24 ? 14.164 23.453 16.422 1 97.06 24 GLU B C 1
ATOM 2078 O O . GLU B 1 24 ? 12.992 23.844 16.438 1 97.06 24 GLU B O 1
ATOM 2083 N N . VAL B 1 25 ? 14.508 22.25 16.188 1 97.31 25 VAL B N 1
ATOM 2084 C CA . VAL B 1 25 ? 13.531 21.156 16.188 1 97.31 25 VAL B CA 1
ATOM 2085 C C . VAL B 1 25 ? 14.102 19.938 16.906 1 97.31 25 VAL B C 1
ATOM 2087 O O . VAL B 1 25 ? 15.281 19.609 16.75 1 97.31 25 VAL B O 1
ATOM 2090 N N . VAL B 1 26 ? 13.328 19.359 17.766 1 97 26 VAL B N 1
ATOM 2091 C CA . VAL B 1 26 ? 13.703 18.172 18.531 1 97 26 VAL B CA 1
ATOM 2092 C C . VAL B 1 26 ? 12.672 17.062 18.312 1 97 26 VAL B C 1
ATOM 2094 O O . VAL B 1 26 ? 11.469 17.328 18.328 1 97 26 VAL B O 1
ATOM 2097 N N . TYR B 1 27 ? 13.18 15.883 18 1 95.44 27 TYR B N 1
ATOM 2098 C CA . TYR B 1 27 ? 12.328 14.695 17.922 1 95.44 27 TYR B CA 1
ATOM 2099 C C . TYR B 1 27 ? 12.25 13.992 19.266 1 95.44 27 TYR B C 1
ATOM 2101 O O . TYR B 1 27 ? 13.266 13.758 19.922 1 95.44 27 TYR B O 1
ATOM 2109 N N . ASP B 1 28 ? 11.016 13.734 19.641 1 95.88 28 ASP B N 1
ATOM 2110 C CA . ASP B 1 28 ? 10.773 13.156 20.953 1 95.88 28 ASP B CA 1
ATOM 2111 C C . ASP B 1 28 ? 9.82 11.969 20.875 1 95.88 28 ASP B C 1
ATOM 2113 O O . ASP B 1 28 ? 9.203 11.742 19.828 1 95.88 28 ASP B O 1
ATOM 2117 N N . SER B 1 29 ? 9.805 11.156 22.062 1 96.31 29 SER B N 1
ATOM 2118 C CA . SER B 1 29 ? 8.789 10.117 22.172 1 96.31 29 SER B CA 1
ATOM 2119 C C . SER B 1 29 ? 7.391 10.719 22.266 1 96.31 29 SER B C 1
ATOM 2121 O O . SER B 1 29 ? 7.184 11.695 22.984 1 96.31 29 SER B O 1
ATOM 2123 N N . ASN B 1 30 ? 6.496 10.07 21.516 1 95.31 30 ASN B N 1
ATOM 2124 C CA . ASN B 1 30 ? 5.113 10.531 21.641 1 95.31 30 ASN B CA 1
ATOM 2125 C C . ASN B 1 30 ? 4.477 10.055 22.938 1 95.31 30 ASN B C 1
ATOM 2127 O O . ASN B 1 30 ? 3.301 10.32 23.188 1 95.31 30 ASN B O 1
ATOM 2131 N N . GLN B 1 31 ? 5.273 9.414 23.812 1 95.31 31 GLN B N 1
ATOM 2132 C CA . GLN B 1 31 ? 4.75 8.859 25.047 1 95.31 31 GLN B CA 1
ATOM 2133 C C . GLN B 1 31 ? 5.23 9.672 26.25 1 95.31 31 GLN B C 1
ATOM 2135 O O . GLN B 1 31 ? 4.699 9.523 27.359 1 95.31 31 GLN B O 1
ATOM 2140 N N . SER B 1 32 ? 6.18 10.594 26.078 1 93.94 32 SER B N 1
ATOM 2141 C CA . SER B 1 32 ? 6.723 11.195 27.297 1 93.94 32 SER B CA 1
ATOM 2142 C C . SER B 1 32 ? 7.066 12.664 27.078 1 93.94 32 SER B C 1
ATOM 2144 O O . SER B 1 32 ? 7.074 13.453 28.031 1 93.94 32 SER B O 1
ATOM 2146 N N . LEU B 1 33 ? 7.473 13.094 25.875 1 95.44 33 LEU B N 1
ATOM 2147 C CA . LEU B 1 33 ? 7.891 14.461 25.578 1 95.44 33 LEU B CA 1
ATOM 2148 C C . LEU B 1 33 ? 9.008 14.914 26.5 1 95.44 33 LEU B C 1
ATOM 2150 O O . LEU B 1 33 ? 8.922 15.984 27.109 1 95.44 33 LEU B O 1
ATOM 2154 N N . ASP B 1 34 ? 10.016 14.211 26.594 1 93.06 34 ASP B N 1
ATOM 2155 C CA . ASP B 1 34 ? 11.078 14.391 27.578 1 93.06 34 ASP B CA 1
ATOM 2156 C C . ASP B 1 34 ? 11.867 15.664 27.297 1 93.06 34 ASP B C 1
ATOM 2158 O O . ASP B 1 34 ? 12.461 16.25 28.203 1 93.06 34 ASP B O 1
ATOM 2162 N N . SER B 1 35 ? 11.875 16.094 26.125 1 93.69 35 SER B N 1
ATOM 2163 C CA . SER B 1 35 ? 12.711 17.219 25.734 1 93.69 35 SER B CA 1
ATOM 2164 C C . SER B 1 35 ? 12.016 18.547 26.031 1 93.69 35 SER B C 1
ATOM 2166 O O . SER B 1 35 ? 12.648 19.609 26 1 93.69 35 SER B O 1
ATOM 2168 N N . LEU B 1 36 ? 10.789 18.547 26.328 1 94.94 36 LEU B N 1
ATOM 2169 C CA . LEU B 1 36 ? 9.961 19.75 26.391 1 94.94 36 LEU B CA 1
ATOM 2170 C C . LEU B 1 36 ? 10.492 20.719 27.438 1 94.94 36 LEU B C 1
ATOM 2172 O O . LEU B 1 36 ? 10.633 21.922 27.172 1 94.94 36 LEU B O 1
ATOM 2176 N N . GLU B 1 37 ? 10.789 20.219 28.625 1 92.31 37 GLU B N 1
ATOM 2177 C CA . GLU B 1 37 ? 11.281 21.062 29.703 1 92.31 37 GLU B CA 1
ATOM 2178 C C . GLU B 1 37 ? 12.594 21.734 29.328 1 92.31 37 GLU B C 1
ATOM 2180 O O . GLU B 1 37 ? 12.773 22.938 29.578 1 92.31 37 GLU B O 1
ATOM 2185 N N . ALA B 1 38 ? 13.445 20.953 28.812 1 94.12 38 ALA B N 1
ATOM 2186 C CA . ALA B 1 38 ? 14.75 21.484 28.422 1 94.12 38 ALA B CA 1
ATOM 2187 C C . ALA B 1 38 ? 14.609 22.578 27.375 1 94.12 38 ALA B C 1
ATOM 2189 O O . ALA B 1 38 ? 15.312 23.594 27.422 1 94.12 38 ALA B O 1
ATOM 2190 N N . VAL B 1 39 ? 13.758 22.406 26.422 1 94.44 39 VAL B N 1
ATOM 2191 C CA . VAL B 1 39 ? 13.531 23.375 25.359 1 94.44 39 VAL B CA 1
ATOM 2192 C C . VAL B 1 39 ? 12.961 24.672 25.938 1 94.44 39 VAL B C 1
ATOM 2194 O O . VAL B 1 39 ? 13.398 25.766 25.594 1 94.44 39 VAL B O 1
ATOM 2197 N N . CYS B 1 40 ? 12.047 24.578 26.859 1 93.81 40 CYS B N 1
ATOM 2198 C CA . CYS B 1 40 ? 11.398 25.734 27.469 1 93.81 40 CYS B CA 1
ATOM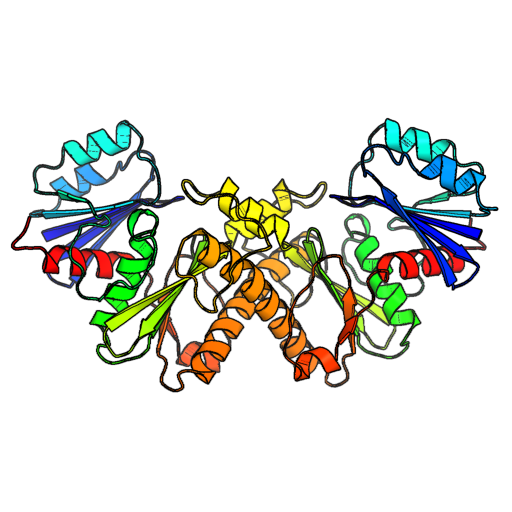 2199 C C . CYS B 1 40 ? 12.367 26.516 28.344 1 93.81 40 CYS B C 1
ATOM 2201 O O . CYS B 1 40 ? 12.234 27.734 28.5 1 93.81 40 CYS B O 1
ATOM 2203 N N . ASN B 1 41 ? 13.305 25.797 28.891 1 94.06 41 ASN B N 1
ATOM 2204 C CA . ASN B 1 41 ? 14.305 26.438 29.719 1 94.06 41 ASN B CA 1
ATOM 2205 C C . ASN B 1 41 ? 15.344 27.188 28.875 1 94.06 41 ASN B C 1
ATOM 2207 O O . ASN B 1 41 ? 15.914 28.172 29.328 1 94.06 41 ASN B O 1
ATOM 2211 N N . LYS B 1 42 ? 15.531 26.672 27.766 1 95.62 42 LYS B N 1
ATOM 2212 C CA . LYS B 1 42 ? 16.578 27.188 26.891 1 95.62 42 LYS B CA 1
ATOM 2213 C C . LYS B 1 42 ? 16.109 28.438 26.141 1 95.62 42 LYS B C 1
ATOM 2215 O O . LYS B 1 42 ? 16.922 29.312 25.828 1 95.62 42 LYS B O 1
ATOM 2220 N N . TYR B 1 43 ? 14.852 28.578 25.844 1 95.94 43 TYR B N 1
ATOM 2221 C CA . TYR B 1 43 ? 14.344 29.641 24.984 1 95.94 43 TYR B CA 1
ATOM 2222 C C . TYR B 1 43 ? 13.234 30.422 25.688 1 95.94 43 TYR B C 1
ATOM 2224 O O . TYR B 1 43 ? 12.562 29.891 26.578 1 95.94 43 TYR B O 1
ATOM 2232 N N . ASP B 1 44 ? 13.062 31.688 25.25 1 95.62 44 ASP B N 1
ATOM 2233 C CA . ASP B 1 44 ? 11.977 32.531 25.75 1 95.62 44 ASP B CA 1
ATOM 2234 C C . ASP B 1 44 ? 10.68 32.25 24.984 1 95.62 44 ASP B C 1
ATOM 2236 O O . ASP B 1 44 ? 10.312 33 24.094 1 95.62 44 ASP B O 1
ATOM 2240 N N . VAL B 1 45 ? 9.953 31.234 25.391 1 96.12 45 VAL B N 1
ATOM 2241 C CA . VAL B 1 45 ? 8.711 30.828 24.75 1 96.12 45 VAL B CA 1
ATOM 2242 C C . VAL B 1 45 ? 7.566 31.719 25.203 1 96.12 45 VAL B C 1
ATOM 2244 O O . VAL B 1 45 ? 7.402 31.969 26.406 1 96.12 45 VAL B O 1
ATOM 2247 N N . ARG B 1 46 ? 6.723 32.156 24.266 1 95.75 46 ARG B N 1
ATOM 2248 C CA . ARG B 1 46 ? 5.641 33.094 24.578 1 95.75 46 ARG B CA 1
ATOM 2249 C C . ARG B 1 46 ? 4.281 32.438 24.375 1 95.75 46 ARG B C 1
ATOM 2251 O O . ARG B 1 46 ? 3.316 32.75 25.062 1 95.75 46 ARG B O 1
ATOM 2258 N N . LYS B 1 47 ? 4.164 31.641 23.453 1 96.81 47 LYS B N 1
ATOM 2259 C CA . LYS B 1 47 ? 2.943 30.906 23.125 1 96.81 47 LYS B CA 1
ATOM 2260 C C . LYS B 1 47 ? 3.264 29.562 22.5 1 96.81 47 LYS B C 1
ATOM 2262 O O . LYS B 1 47 ? 4.371 29.344 22 1 96.81 47 LYS B O 1
ATOM 2267 N N . ALA B 1 48 ? 2.277 28.656 22.562 1 97.75 48 ALA B N 1
ATOM 2268 C CA . ALA B 1 48 ? 2.484 27.312 22.047 1 97.75 48 ALA B CA 1
ATOM 2269 C C . ALA B 1 48 ? 1.252 26.812 21.297 1 97.75 48 ALA B C 1
ATOM 2271 O O . ALA B 1 48 ? 0.143 27.312 21.516 1 97.75 48 ALA B O 1
ATOM 2272 N N . ILE B 1 49 ? 1.484 25.953 20.391 1 98.12 49 ILE B N 1
ATOM 2273 C CA . ILE B 1 49 ? 0.415 25.219 19.734 1 98.12 49 ILE B CA 1
ATOM 2274 C C . ILE B 1 49 ? 0.704 23.719 19.797 1 98.12 49 ILE B C 1
ATOM 2276 O O . ILE B 1 49 ? 1.856 23.297 19.672 1 98.12 49 ILE B O 1
ATOM 2280 N N . VAL B 1 50 ? -0.336 22.922 20.031 1 97.75 50 VAL B N 1
ATOM 2281 C CA . VAL B 1 50 ? -0.231 21.453 20.094 1 97.75 50 VAL B CA 1
ATOM 2282 C C . VAL B 1 50 ? -1.168 20.828 19.062 1 97.75 50 VAL B C 1
ATOM 2284 O O . VAL B 1 50 ? -2.354 21.156 19 1 97.75 50 VAL B O 1
ATOM 2287 N N . ALA B 1 51 ? -0.635 20.047 18.219 1 97 51 ALA B N 1
ATOM 2288 C CA . ALA B 1 51 ? -1.4 19.203 17.297 1 97 51 ALA B CA 1
ATOM 2289 C C . ALA B 1 51 ? -1.129 17.719 17.562 1 97 51 ALA B C 1
ATOM 2291 O O . ALA B 1 51 ? 0.024 17.312 17.719 1 97 51 ALA B O 1
ATOM 2292 N N . THR B 1 52 ? -2.174 16.906 17.656 1 95.31 52 THR B N 1
ATOM 2293 C CA . THR B 1 52 ? -1.999 15.469 17.891 1 95.31 52 THR B CA 1
ATOM 2294 C C . THR B 1 52 ? -3.064 14.664 17.156 1 95.31 52 THR B C 1
ATOM 2296 O O . THR B 1 52 ? -4.168 15.164 16.906 1 95.31 52 THR B O 1
ATOM 2299 N N . VAL B 1 53 ? -2.738 13.453 16.719 1 92.19 53 VAL B N 1
ATOM 2300 C CA . VAL B 1 53 ? -3.676 12.555 16.062 1 92.19 53 VAL B CA 1
ATOM 2301 C C . VAL B 1 53 ? -3.873 11.297 16.906 1 92.19 53 VAL B C 1
ATOM 2303 O O . VAL B 1 53 ? -4.453 10.312 16.453 1 92.19 53 VAL B O 1
ATOM 2306 N N . ILE B 1 54 ? -3.314 11.312 18.109 1 93.88 54 ILE B N 1
ATOM 2307 C CA . ILE B 1 54 ? -3.467 10.18 19 1 93.88 54 ILE B CA 1
ATOM 2308 C C . ILE B 1 54 ? -4.047 10.648 20.344 1 93.88 54 ILE B C 1
ATOM 2310 O O . ILE B 1 54 ? -4.062 11.844 20.625 1 93.88 54 ILE B O 1
ATOM 2314 N N . ASP B 1 55 ? -4.551 9.734 21.109 1 94.31 55 ASP B N 1
ATOM 2315 C CA . ASP B 1 55 ? -4.906 10.039 22.5 1 94.31 55 ASP B CA 1
ATOM 2316 C C . ASP B 1 55 ? -3.66 10.133 23.375 1 94.31 55 ASP B C 1
ATOM 2318 O O . ASP B 1 55 ? -2.846 9.211 23.406 1 94.31 55 ASP B O 1
ATOM 2322 N N . LEU B 1 56 ? -3.609 11.211 24.062 1 95.44 56 LEU B N 1
ATOM 2323 C CA . LEU B 1 56 ? -2.422 11.461 24.875 1 95.44 56 LEU B CA 1
ATOM 2324 C C . LEU B 1 56 ? -2.518 10.734 26.219 1 95.44 56 LEU B C 1
ATOM 2326 O O . LEU B 1 56 ? -3.59 10.688 26.828 1 95.44 56 LEU B O 1
ATOM 2330 N N . ASN B 1 57 ? -1.396 10.141 26.594 1 96 57 ASN B N 1
ATOM 2331 C CA . ASN B 1 57 ? -1.384 9.523 27.922 1 96 57 ASN B CA 1
ATOM 2332 C C . ASN B 1 57 ? -1.161 10.562 29.016 1 96 57 ASN B C 1
ATOM 2334 O O . ASN B 1 57 ? -0.94 11.734 28.734 1 96 57 ASN B O 1
ATOM 2338 N N . GLU B 1 58 ? -1.24 10.125 30.25 1 96.56 58 GLU B N 1
ATOM 2339 C CA . GLU B 1 58 ? -1.182 11.023 31.391 1 96.56 58 GLU B CA 1
ATOM 2340 C C . GLU B 1 58 ? 0.174 11.719 31.484 1 96.56 58 GLU B C 1
ATOM 2342 O O . GLU B 1 58 ? 0.255 12.883 31.891 1 96.56 58 GLU B O 1
ATOM 2347 N N . CYS B 1 59 ? 1.152 11.031 31.141 1 96.44 59 CYS B N 1
ATOM 2348 C CA . CYS B 1 59 ? 2.504 11.578 31.219 1 96.44 59 CYS B CA 1
ATOM 2349 C C . CYS B 1 59 ? 2.668 12.766 30.281 1 96.44 59 CYS B C 1
ATOM 2351 O O . CYS B 1 59 ? 3.141 13.828 30.688 1 96.44 59 CYS B O 1
ATOM 2353 N N . VAL B 1 60 ? 2.297 12.578 29.078 1 96.5 60 VAL B N 1
ATOM 2354 C CA . VAL B 1 60 ? 2.406 13.625 28.078 1 96.5 60 VAL B CA 1
ATOM 2355 C C . VAL B 1 60 ? 1.516 14.805 28.453 1 96.5 60 VAL B C 1
ATOM 2357 O O . VAL B 1 60 ? 1.934 15.961 28.359 1 96.5 60 VAL B O 1
ATOM 2360 N N . LEU B 1 61 ? 0.3 14.539 28.922 1 96.81 61 LEU B N 1
ATOM 2361 C CA . LEU B 1 61 ? -0.624 15.586 29.344 1 96.81 61 LEU B CA 1
ATOM 2362 C C . LEU B 1 61 ? -0.039 16.391 30.484 1 96.81 61 LEU B C 1
ATOM 2364 O O . LEU B 1 61 ? -0.187 17.625 30.531 1 96.81 61 LEU B O 1
ATOM 2368 N N . ALA B 1 62 ? 0.558 15.711 31.359 1 96.19 62 ALA B N 1
ATOM 2369 C CA . ALA B 1 62 ? 1.176 16.375 32.5 1 96.19 62 ALA B CA 1
ATOM 2370 C C . ALA B 1 62 ? 2.273 17.344 32.062 1 96.19 62 ALA B C 1
ATOM 2372 O O . ALA B 1 62 ? 2.398 18.438 32.594 1 96.19 62 ALA B O 1
ATOM 2373 N N . GLN B 1 63 ? 3.059 16.906 31.109 1 95.81 63 GLN B N 1
ATOM 2374 C CA . GLN B 1 63 ? 4.125 17.75 30.578 1 95.81 63 GLN B CA 1
ATOM 2375 C C . GLN B 1 63 ? 3.561 18.984 29.906 1 95.81 63 GLN B C 1
ATOM 2377 O O . GLN B 1 63 ? 4.066 20.094 30.094 1 95.81 63 GLN B O 1
ATOM 2382 N N . LEU B 1 64 ? 2.545 18.812 29.156 1 96.56 64 LEU B N 1
ATOM 2383 C CA . LEU B 1 64 ? 1.936 19.922 28.422 1 96.56 64 LEU B CA 1
ATOM 2384 C C . LEU B 1 64 ? 1.256 20.906 29.375 1 96.56 64 LEU B C 1
ATOM 2386 O O . LEU B 1 64 ? 1.272 22.109 29.141 1 96.56 64 LEU B O 1
ATOM 2390 N N . ASN B 1 65 ? 0.657 20.406 30.422 1 94.88 65 ASN B N 1
ATOM 2391 C CA . ASN B 1 65 ? -0.043 21.25 31.391 1 94.88 65 ASN B CA 1
ATOM 2392 C C . ASN B 1 65 ? 0.928 22.109 32.219 1 94.88 65 ASN B C 1
ATOM 2394 O O . ASN B 1 65 ? 0.532 23.109 32.781 1 94.88 65 ASN B O 1
ATOM 2398 N N . LYS B 1 66 ? 2.178 21.719 32.219 1 93.12 66 LYS B N 1
ATOM 2399 C CA . LYS B 1 66 ? 3.195 22.453 32.969 1 93.12 66 LYS B CA 1
ATOM 2400 C C . LYS B 1 66 ? 3.703 23.656 32.188 1 93.12 66 LYS B C 1
ATOM 2402 O O . LYS B 1 66 ? 4.414 24.5 32.719 1 93.12 66 LYS B O 1
ATOM 2407 N N . LEU B 1 67 ? 3.342 23.719 30.938 1 93.81 67 LEU B N 1
ATOM 2408 C CA . LEU B 1 67 ? 3.816 24.844 30.141 1 93.81 67 LEU B CA 1
ATOM 2409 C C . LEU B 1 67 ? 3.324 26.172 30.703 1 93.81 67 LEU B C 1
ATOM 2411 O O . LEU B 1 67 ? 2.123 26.359 30.906 1 93.81 67 LEU B O 1
ATOM 2415 N N . PRO B 1 68 ? 4.27 27.094 30.938 1 90.44 68 PRO B N 1
ATOM 2416 C CA . PRO B 1 68 ? 3.924 28.359 31.594 1 90.44 68 PRO B CA 1
ATOM 2417 C C . PRO B 1 68 ? 3.393 29.391 30.594 1 90.44 68 PRO B C 1
ATOM 2419 O O . PRO B 1 68 ? 3.479 30.594 30.859 1 90.44 68 PRO B O 1
ATOM 2422 N N . VAL B 1 69 ? 2.973 29.016 29.422 1 94.44 69 VAL B N 1
ATOM 2423 C CA . VAL B 1 69 ? 2.523 29.922 28.375 1 94.44 69 VAL B CA 1
ATOM 2424 C C . VAL B 1 69 ? 1.173 29.453 27.828 1 94.44 69 VAL B C 1
ATOM 2426 O O . VAL B 1 69 ? 0.789 28.297 28.016 1 94.44 69 VAL B O 1
ATOM 2429 N N . PRO B 1 70 ? 0.435 30.422 27.219 1 95.44 70 PRO B N 1
ATOM 2430 C CA . PRO B 1 70 ? -0.81 30 26.578 1 95.44 70 PRO B CA 1
ATOM 2431 C C . PRO B 1 70 ? -0.587 28.938 25.5 1 95.44 70 PRO B C 1
ATOM 2433 O O . PRO B 1 70 ? 0.36 29.031 24.719 1 95.44 70 PRO B O 1
ATOM 2436 N N . VAL B 1 71 ? -1.477 27.906 25.531 1 96.56 71 VAL B N 1
ATOM 2437 C CA . VAL B 1 71 ? -1.367 26.812 24.594 1 96.56 71 VAL B CA 1
ATOM 2438 C C . VAL B 1 71 ? -2.621 26.75 23.719 1 96.56 71 VAL B C 1
ATOM 2440 O O . VAL B 1 71 ? -3.738 26.672 24.234 1 96.56 71 VAL B O 1
ATOM 2443 N N . LEU B 1 72 ? -2.424 26.891 22.453 1 97.25 72 LEU B N 1
ATOM 2444 C CA . LEU B 1 72 ? -3.498 26.656 21.5 1 97.25 72 LEU B CA 1
ATOM 2445 C C . LEU B 1 72 ? -3.564 25.172 21.109 1 97.25 72 LEU B C 1
ATOM 2447 O O . LEU B 1 72 ? -2.65 24.656 20.469 1 97.25 72 LEU B O 1
ATOM 2451 N N . TRP B 1 73 ? -4.621 24.516 21.531 1 95.88 73 TRP B N 1
ATOM 2452 C CA . TRP B 1 73 ? -4.867 23.141 21.094 1 95.88 73 TRP B CA 1
ATOM 2453 C C . TRP B 1 73 ? -5.562 23.125 19.75 1 95.88 73 TRP B C 1
ATOM 2455 O O . TRP B 1 73 ? -6.703 23.562 19.609 1 95.88 73 TRP B O 1
ATOM 2465 N N . LEU B 1 74 ? -4.855 22.672 18.812 1 96.06 74 LEU B N 1
ATOM 2466 C CA . LEU B 1 74 ? -5.406 22.641 17.453 1 96.06 74 LEU B CA 1
ATOM 2467 C C . LEU B 1 74 ? -6.57 21.656 17.359 1 96.06 74 LEU B C 1
ATOM 2469 O O . LEU B 1 74 ? -6.418 20.484 17.672 1 96.06 74 LEU B O 1
ATOM 2473 N N . ASP B 1 75 ? -7.715 22.172 16.953 1 94.38 75 ASP B N 1
ATOM 2474 C CA . ASP B 1 75 ? -8.906 21.328 16.797 1 94.38 75 ASP B CA 1
ATOM 2475 C C . ASP B 1 75 ? -9.844 21.922 15.742 1 94.38 75 ASP B C 1
ATOM 2477 O O . ASP B 1 75 ? -9.445 22.781 14.953 1 94.38 75 ASP B O 1
ATOM 2481 N N . SER B 1 76 ? -11.094 21.375 15.664 1 95.19 76 SER B N 1
ATOM 2482 C CA . SER B 1 76 ? -12.016 21.719 14.586 1 95.19 76 SER B CA 1
ATOM 2483 C C . SER B 1 76 ? -12.562 23.141 14.766 1 95.19 76 SER B C 1
ATOM 2485 O O . SER B 1 76 ? -13.148 23.703 13.844 1 95.19 76 SER B O 1
ATOM 2487 N N . HIS B 1 77 ? -12.32 23.75 15.883 1 95.19 77 HIS B N 1
ATOM 2488 C CA . HIS B 1 77 ? -12.836 25.078 16.141 1 95.19 77 HIS B CA 1
ATOM 2489 C C . HIS B 1 77 ? -11.766 26.141 15.938 1 95.19 77 HIS B C 1
ATOM 2491 O O . HIS B 1 77 ? -12.07 27.344 15.922 1 95.19 77 HIS B O 1
ATOM 2497 N N . THR B 1 78 ? -10.578 25.734 15.781 1 96.88 78 THR B N 1
ATOM 2498 C CA . THR B 1 78 ? -9.484 26.672 15.594 1 96.88 78 THR B CA 1
ATOM 2499 C C . THR B 1 78 ? -9.609 27.406 14.258 1 96.88 78 THR B C 1
ATOM 2501 O O . THR B 1 78 ? -9.727 26.75 13.211 1 96.88 78 THR B O 1
ATOM 2504 N N . PRO B 1 79 ? -9.664 28.734 14.25 1 97.12 79 PRO B N 1
ATOM 2505 C CA . PRO B 1 79 ? -9.648 29.469 12.984 1 97.12 79 PRO B CA 1
ATOM 2506 C C . PRO B 1 79 ? -8.422 29.141 12.133 1 97.12 79 PRO B C 1
ATOM 2508 O O . PRO B 1 79 ? -7.316 29 12.664 1 97.12 79 PRO B O 1
ATOM 2511 N N . LEU B 1 80 ? -8.586 29.016 10.828 1 97.88 80 LEU B N 1
ATOM 2512 C CA . LEU B 1 80 ? -7.539 28.641 9.883 1 97.88 80 LEU B CA 1
ATOM 2513 C C . LEU B 1 80 ? -7.395 29.703 8.789 1 97.88 80 LEU B C 1
ATOM 2515 O O . LEU B 1 80 ? -8.367 30.375 8.438 1 97.88 80 LEU B O 1
ATOM 2519 N N . PRO B 1 81 ? -6.254 29.906 8.227 1 97.44 81 PRO B N 1
ATOM 2520 C CA . PRO B 1 81 ? -6.055 30.875 7.145 1 97.44 81 PRO B CA 1
ATOM 2521 C C . PRO B 1 81 ? -6.438 30.312 5.777 1 97.44 81 PRO B C 1
ATOM 2523 O O . PRO B 1 81 ? -6.02 30.844 4.746 1 97.44 81 PRO B O 1
ATOM 2526 N N . VAL B 1 82 ? -7.094 29.141 5.688 1 98.12 82 VAL B N 1
ATOM 2527 C CA . VAL B 1 82 ? -7.715 28.562 4.5 1 98.12 82 VAL B CA 1
ATOM 2528 C C . VAL B 1 82 ? -9.148 28.141 4.82 1 98.12 82 VAL B C 1
ATOM 2530 O O . VAL B 1 82 ? -9.531 28.031 5.988 1 98.12 82 VAL B O 1
ATOM 2533 N N . ILE B 1 83 ? -9.93 27.984 3.771 1 98.12 83 ILE B N 1
ATOM 2534 C CA . ILE B 1 83 ? -11.297 27.516 3.953 1 98.12 83 ILE B CA 1
ATOM 2535 C C . ILE B 1 83 ? -11.312 26 3.98 1 98.12 83 ILE B C 1
ATOM 2537 O O . ILE B 1 83 ? -10.852 25.344 3.041 1 98.12 83 ILE B O 1
ATOM 2541 N N . ASN B 1 84 ? -11.797 25.406 5.059 1 98.06 84 ASN B N 1
ATOM 2542 C CA . ASN B 1 84 ? -11.875 23.969 5.219 1 98.06 84 ASN B CA 1
ATOM 2543 C C . ASN B 1 84 ? -13.188 23.406 4.664 1 98.06 84 ASN B C 1
ATOM 2545 O O . ASN B 1 84 ? -14.25 23.641 5.238 1 98.06 84 ASN B O 1
ATOM 2549 N N . LEU B 1 85 ? -13.156 22.609 3.576 1 97.94 85 LEU B N 1
ATOM 2550 C CA . LEU B 1 85 ? -14.359 22.047 2.975 1 97.94 85 LEU B CA 1
ATOM 2551 C C . LEU B 1 85 ? -14.531 20.594 3.369 1 97.94 85 LEU B C 1
ATOM 2553 O O . LEU B 1 85 ? -15.438 19.906 2.881 1 97.94 85 LEU B O 1
ATOM 2557 N N . TYR B 1 86 ? -13.656 20.047 4.266 1 97.62 86 TYR B N 1
ATOM 2558 C CA . TYR B 1 86 ? -13.789 18.688 4.781 1 97.62 86 TYR B CA 1
ATOM 2559 C C . TYR B 1 86 ? -15.117 18.5 5.5 1 97.62 86 TYR B C 1
ATOM 2561 O O . TYR B 1 86 ? -15.531 19.359 6.285 1 97.62 86 TYR B O 1
ATOM 2569 N N . GLU B 1 87 ? -15.781 17.453 5.207 1 97.81 87 GLU B N 1
ATOM 2570 C CA . GLU B 1 87 ? -17.156 17.25 5.625 1 97.81 87 GLU B CA 1
ATOM 2571 C C . GLU B 1 87 ? -17.25 16.922 7.109 1 97.81 87 GLU B C 1
ATOM 2573 O O . GLU B 1 87 ? -18.266 17.188 7.754 1 97.81 87 GLU B O 1
ATOM 2578 N N . THR B 1 88 ? -16.234 16.266 7.648 1 95.94 88 THR B N 1
ATOM 2579 C CA . THR B 1 88 ? -16.172 15.914 9.062 1 95.94 88 THR B CA 1
ATOM 2580 C C . THR B 1 88 ? -14.93 16.531 9.711 1 95.94 88 THR B C 1
ATOM 2582 O O . THR B 1 88 ? -14 15.812 10.086 1 95.94 88 THR B O 1
ATOM 2585 N N . PRO B 1 89 ? -14.945 17.828 9.969 1 95.62 89 PRO B N 1
ATOM 2586 C CA . PRO B 1 89 ? -13.758 18.516 10.492 1 95.62 89 PRO B CA 1
ATOM 2587 C C . PRO B 1 89 ? -13.297 17.969 11.836 1 95.62 89 PRO B C 1
ATOM 2589 O O . PRO B 1 89 ? -12.109 18.031 12.156 1 95.62 89 PRO B O 1
ATOM 2592 N N . GLU B 1 90 ? -14.18 17.344 12.617 1 94.38 90 GLU B N 1
ATOM 2593 C CA . GLU B 1 90 ? -13.844 16.828 13.945 1 94.38 90 GLU B CA 1
ATOM 2594 C C . GLU B 1 90 ? -12.953 15.594 13.852 1 94.38 90 GLU B C 1
ATOM 2596 O O . GLU B 1 90 ? -12.266 15.242 14.812 1 94.38 90 GLU B O 1
ATOM 2601 N N . THR B 1 91 ? -12.961 14.898 12.695 1 94 91 THR B N 1
ATOM 2602 C CA . THR B 1 91 ? -12.18 13.68 12.547 1 94 91 THR B CA 1
ATOM 2603 C C . THR B 1 91 ? -10.938 13.938 11.695 1 94 91 THR B C 1
ATOM 2605 O O . THR B 1 91 ? -10.117 13.031 11.492 1 94 91 THR B O 1
ATOM 2608 N N . LEU B 1 92 ? -10.797 15.102 11.195 1 95.5 92 LEU B N 1
ATOM 2609 C CA . LEU B 1 92 ? -9.648 15.469 10.367 1 95.5 92 LEU B CA 1
ATOM 2610 C C . LEU B 1 92 ? -8.375 15.516 11.203 1 95.5 92 LEU B C 1
ATOM 2612 O O . LEU B 1 92 ? -8.359 16.094 12.297 1 95.5 92 LEU B O 1
ATOM 2616 N N . GLY B 1 93 ? -7.289 14.773 10.742 1 93.38 93 GLY B N 1
ATOM 2617 C CA . GLY B 1 93 ? -5.977 15.016 11.32 1 93.38 93 GLY B CA 1
ATOM 2618 C C . GLY B 1 93 ? -5.426 16.391 10.984 1 93.38 93 GLY B C 1
ATOM 2619 O O . GLY B 1 93 ? -4.969 16.625 9.867 1 93.38 93 GLY B O 1
ATOM 2620 N N . TYR B 1 94 ? -5.297 17.219 11.93 1 92.62 94 TYR B N 1
ATOM 2621 C CA . TYR B 1 94 ? -5.051 18.625 11.633 1 92.62 94 TYR B CA 1
ATOM 2622 C C . TYR B 1 94 ? -3.584 18.859 11.289 1 92.62 94 TYR B C 1
ATOM 2624 O O . TYR B 1 94 ? -3.201 19.969 10.891 1 92.62 94 TYR B O 1
ATOM 2632 N N . ASP B 1 95 ? -2.732 17.797 11.43 1 94.25 95 ASP B N 1
ATOM 2633 C CA . ASP B 1 95 ? -1.421 17.875 10.789 1 94.25 95 ASP B CA 1
ATOM 2634 C C . ASP B 1 95 ? -1.551 17.969 9.273 1 94.25 95 ASP B C 1
ATOM 2636 O O . ASP B 1 95 ? -0.749 18.641 8.617 1 94.25 95 ASP B O 1
ATOM 2640 N N . ARG B 1 96 ? -2.564 17.297 8.703 1 97.12 96 ARG B N 1
ATOM 2641 C CA . ARG B 1 96 ? -2.863 17.391 7.281 1 97.12 96 ARG B CA 1
ATOM 2642 C C . ARG B 1 96 ? -3.189 18.828 6.895 1 97.12 96 ARG B C 1
ATOM 2644 O O . ARG B 1 96 ? -2.646 19.359 5.922 1 97.12 96 ARG B O 1
ATOM 2651 N N . MET B 1 97 ? -4.023 19.484 7.715 1 97.62 97 MET B N 1
ATOM 2652 C CA . MET B 1 97 ? -4.406 20.875 7.496 1 97.62 97 MET B CA 1
ATOM 2653 C C . MET B 1 97 ? -3.199 21.797 7.641 1 97.62 97 MET B C 1
ATOM 2655 O O . MET B 1 97 ? -3.033 22.734 6.859 1 97.62 97 MET B O 1
ATOM 2659 N N . ALA B 1 98 ? -2.381 21.547 8.625 1 98.38 98 ALA B N 1
ATOM 2660 C CA . ALA B 1 98 ? -1.189 22.359 8.852 1 98.38 98 ALA B CA 1
ATOM 2661 C C . ALA B 1 98 ? -0.272 22.328 7.633 1 98.38 98 ALA B C 1
ATOM 2663 O O . ALA B 1 98 ? 0.266 23.375 7.234 1 98.38 98 ALA B O 1
ATOM 2664 N N . ALA B 1 99 ? -0.074 21.156 7.039 1 98.25 99 ALA B N 1
ATOM 2665 C CA . ALA B 1 99 ? 0.766 21.031 5.852 1 98.25 99 ALA B CA 1
ATOM 2666 C C . ALA B 1 99 ? 0.201 21.859 4.699 1 98.25 99 ALA B C 1
ATOM 2668 O O . ALA B 1 99 ? 0.946 22.547 3.998 1 98.25 99 ALA B O 1
ATOM 2669 N N . VAL B 1 100 ? -1.056 21.797 4.52 1 98.44 100 VAL B N 1
ATOM 2670 C CA . VAL B 1 100 ? -1.754 22.531 3.469 1 98.44 100 VAL B CA 1
ATOM 2671 C C . VAL B 1 100 ? -1.595 24.031 3.697 1 98.44 100 VAL B C 1
ATOM 2673 O O . VAL B 1 100 ? -1.315 24.781 2.76 1 98.44 100 VAL B O 1
ATOM 2676 N N . VAL B 1 101 ? -1.811 24.469 4.922 1 98.62 101 VAL B N 1
ATOM 2677 C CA . VAL B 1 101 ? -1.704 25.875 5.289 1 98.62 101 VAL B CA 1
ATOM 2678 C C . VAL B 1 101 ? -0.307 26.391 4.953 1 98.62 101 VAL B C 1
ATOM 2680 O O . VAL B 1 101 ? -0.159 27.484 4.387 1 98.62 101 VAL B O 1
ATOM 2683 N N . ALA B 1 102 ? 0.719 25.625 5.289 1 98.5 102 ALA B N 1
ATOM 2684 C CA . ALA B 1 102 ? 2.092 26.047 5.008 1 98.5 102 ALA B CA 1
ATOM 2685 C C . ALA B 1 102 ? 2.33 26.172 3.508 1 98.5 102 ALA B C 1
ATOM 2687 O O . ALA B 1 102 ? 2.924 27.156 3.053 1 98.5 102 ALA B O 1
ATOM 2688 N N . ALA B 1 103 ? 1.916 25.188 2.727 1 98.31 103 ALA B N 1
ATOM 2689 C CA . ALA B 1 103 ? 2.104 25.203 1.277 1 98.31 103 ALA B CA 1
ATOM 2690 C C . ALA B 1 103 ? 1.362 26.375 0.642 1 98.31 103 ALA B C 1
ATOM 2692 O O . ALA B 1 103 ? 1.923 27.109 -0.185 1 98.31 103 ALA B O 1
ATOM 2693 N N . HIS B 1 104 ? 0.104 26.562 1.062 1 98.31 104 HIS B N 1
ATOM 2694 C CA . HIS B 1 104 ? -0.717 27.656 0.547 1 98.31 104 HIS B CA 1
ATOM 2695 C C . HIS B 1 104 ? -0.103 29 0.877 1 98.31 104 HIS B C 1
ATOM 2697 O O . HIS B 1 104 ? -0.173 29.938 0.072 1 98.31 104 HIS B O 1
ATOM 2703 N N . ASP B 1 105 ? 0.415 29.109 2.049 1 97.62 105 ASP B N 1
ATOM 2704 C CA . ASP B 1 105 ? 1.041 30.359 2.482 1 97.62 105 ASP B CA 1
ATOM 2705 C C . ASP B 1 105 ? 2.236 30.703 1.597 1 97.62 105 ASP B C 1
ATOM 2707 O O . ASP B 1 105 ? 2.498 31.891 1.339 1 97.62 105 ASP B O 1
ATOM 2711 N N . GLN B 1 106 ? 3.01 29.766 1.188 1 96.56 106 GLN B N 1
ATOM 2712 C CA . GLN B 1 106 ? 4.188 29.969 0.353 1 96.56 106 GLN B CA 1
ATOM 2713 C C . GLN B 1 106 ? 3.795 30.344 -1.074 1 96.56 106 GLN B C 1
ATOM 2715 O O . GLN B 1 106 ? 4.488 31.109 -1.735 1 96.56 106 GLN B O 1
ATOM 2720 N N . PHE B 1 107 ? 2.695 29.75 -1.562 1 96.94 107 PHE B N 1
ATOM 2721 C CA . PHE B 1 107 ? 2.252 30 -2.928 1 96.94 107 PHE B CA 1
ATOM 2722 C C . PHE B 1 107 ? 0.747 30.234 -2.973 1 96.94 107 PHE B C 1
ATOM 2724 O O . PHE B 1 107 ? 0.002 29.438 -3.539 1 96.94 107 PHE B O 1
ATOM 2731 N N . PRO B 1 108 ? 0.379 31.438 -2.469 1 96.56 108 PRO B N 1
ATOM 2732 C CA . PRO B 1 108 ? -1.051 31.75 -2.543 1 96.56 108 PRO B CA 1
ATOM 2733 C C . PRO B 1 108 ? -1.561 31.844 -3.979 1 96.56 108 PRO B C 1
ATOM 2735 O O . PRO B 1 108 ? -0.822 32.25 -4.875 1 96.56 108 PRO B O 1
ATOM 2738 N N . GLY B 1 109 ? -2.777 31.453 -4.281 1 97.44 109 GLY B N 1
ATOM 2739 C CA . GLY B 1 109 ? -3.395 31.578 -5.59 1 97.44 109 GLY B CA 1
ATOM 2740 C C . GLY B 1 109 ? -3.062 30.422 -6.52 1 97.44 109 GLY B C 1
ATOM 2741 O O . GLY B 1 109 ? -3.311 30.5 -7.727 1 97.44 109 GLY B O 1
ATOM 2742 N N . LYS B 1 110 ? -2.418 29.406 -6.012 1 97.94 110 LYS B N 1
ATOM 2743 C CA . LYS B 1 110 ? -2.061 28.25 -6.816 1 97.94 110 LYS B CA 1
ATOM 2744 C C . LYS B 1 110 ? -2.826 27 -6.359 1 97.94 110 LYS B C 1
ATOM 2746 O O . LYS B 1 110 ? -3.225 26.906 -5.199 1 97.94 110 LYS B O 1
ATOM 2751 N N . ASP B 1 111 ? -3.139 26.094 -7.34 1 98.5 111 ASP B N 1
ATOM 2752 C CA . ASP B 1 111 ? -3.553 24.734 -6.98 1 98.5 111 ASP B CA 1
ATOM 2753 C C . ASP B 1 111 ? -2.377 23.922 -6.438 1 98.5 111 ASP B C 1
ATOM 2755 O O . ASP B 1 111 ? -1.301 23.906 -7.039 1 98.5 111 ASP B O 1
ATOM 2759 N N . ILE B 1 112 ? -2.6 23.297 -5.293 1 98.56 112 ILE B N 1
ATOM 2760 C CA . ILE B 1 112 ? -1.466 22.641 -4.645 1 98.56 112 ILE B CA 1
ATOM 2761 C C . ILE B 1 112 ? -1.869 21.25 -4.176 1 98.56 112 ILE B C 1
ATOM 2763 O O . ILE B 1 112 ? -2.934 21.062 -3.582 1 98.56 112 ILE B O 1
ATOM 2767 N N . LEU B 1 113 ? -1.101 20.281 -4.523 1 98.75 113 LEU B N 1
ATOM 2768 C CA . LEU B 1 113 ? -1.15 18.938 -3.945 1 98.75 113 LEU B CA 1
ATOM 2769 C C . LEU B 1 113 ? -0.031 18.75 -2.928 1 98.75 113 LEU B C 1
ATOM 2771 O O . LEU B 1 113 ? 1.148 18.875 -3.266 1 98.75 113 LEU B O 1
ATOM 2775 N N . VAL B 1 114 ? -0.402 18.484 -1.684 1 98.62 114 VAL B N 1
ATOM 2776 C CA . VAL B 1 114 ? 0.581 18.203 -0.644 1 98.62 114 VAL B CA 1
ATOM 2777 C C . VAL B 1 114 ? 0.617 16.688 -0.367 1 98.62 114 VAL B C 1
ATOM 2779 O O . VAL B 1 114 ? -0.416 16.078 -0.078 1 98.62 114 VAL B O 1
ATOM 2782 N N . ILE B 1 115 ? 1.751 16.141 -0.491 1 98.25 115 ILE B N 1
ATOM 2783 C CA . ILE B 1 115 ? 1.981 14.719 -0.207 1 98.25 115 ILE B CA 1
ATOM 2784 C C . ILE B 1 115 ? 2.848 14.578 1.043 1 98.25 115 ILE B C 1
ATOM 2786 O O . ILE B 1 115 ? 3.998 15.023 1.062 1 98.25 115 ILE B O 1
ATOM 2790 N N . ASP B 1 116 ? 2.297 14.039 2.086 1 97.75 116 ASP B N 1
ATOM 2791 C CA . ASP B 1 116 ? 3.031 13.781 3.32 1 97.75 116 ASP B CA 1
ATOM 2792 C C . ASP B 1 116 ? 3.303 12.289 3.496 1 97.75 116 ASP B C 1
ATOM 2794 O O . ASP B 1 116 ? 2.4 11.523 3.844 1 97.75 116 ASP B O 1
ATOM 2798 N N . ALA B 1 117 ? 4.531 11.875 3.273 1 96.5 117 ALA B N 1
ATOM 2799 C CA . ALA B 1 117 ? 4.91 10.461 3.385 1 96.5 117 ALA B CA 1
ATOM 2800 C C . ALA B 1 117 ? 5.52 10.164 4.75 1 96.5 117 ALA B C 1
ATOM 2802 O O . ALA B 1 117 ? 6.723 10.344 4.953 1 96.5 117 ALA B O 1
ATOM 2803 N N . GLY B 1 118 ? 4.777 9.68 5.68 1 94.25 118 GLY B N 1
ATOM 2804 C CA . GLY B 1 118 ? 5.188 9.258 7.008 1 94.25 118 GLY B CA 1
ATOM 2805 C C . GLY B 1 118 ? 4.578 7.926 7.422 1 94.25 118 GLY B C 1
ATOM 2806 O O . GLY B 1 118 ? 4.633 6.953 6.668 1 94.25 118 GLY B O 1
ATOM 2807 N N . THR B 1 119 ? 3.959 7.938 8.695 1 95.38 119 THR B N 1
ATOM 2808 C CA . THR B 1 119 ? 3.262 6.727 9.117 1 95.38 119 THR B CA 1
ATOM 2809 C C . THR B 1 119 ? 2.23 6.309 8.07 1 95.38 119 THR B C 1
ATOM 2811 O O . THR B 1 119 ? 2.174 5.141 7.684 1 95.38 119 THR B O 1
ATOM 2814 N N . CYS B 1 120 ? 1.447 7.23 7.699 1 97.75 120 CYS B N 1
ATOM 2815 C CA . CYS B 1 120 ? 0.606 7.129 6.512 1 97.75 120 CYS B CA 1
ATOM 2816 C C . CYS B 1 120 ? 1.128 8.023 5.395 1 97.75 120 CYS B C 1
ATOM 2818 O O . CYS B 1 120 ? 1.96 8.906 5.637 1 97.75 120 CYS B O 1
ATOM 2820 N N . ILE B 1 121 ? 0.71 7.777 4.223 1 98.31 121 ILE B N 1
ATOM 2821 C CA . ILE B 1 121 ? 0.863 8.742 3.137 1 98.31 121 ILE B CA 1
ATOM 2822 C C . ILE B 1 121 ? -0.455 9.477 2.912 1 98.31 121 ILE B C 1
ATOM 2824 O O . ILE B 1 121 ? -1.5 8.852 2.727 1 98.31 121 ILE B O 1
ATOM 2828 N N . THR B 1 122 ? -0.417 10.742 2.982 1 98.56 122 THR B N 1
ATOM 2829 C CA . THR B 1 122 ? -1.624 11.523 2.74 1 98.56 122 THR B CA 1
ATOM 2830 C C . THR B 1 122 ? -1.461 12.398 1.502 1 98.56 122 THR B C 1
ATOM 2832 O O . THR B 1 122 ? -0.361 12.875 1.211 1 98.56 122 THR B O 1
ATOM 2835 N N . TYR B 1 123 ? -2.479 12.539 0.766 1 98.75 123 TYR B N 1
ATOM 2836 C CA . TYR B 1 123 ? -2.609 13.422 -0.388 1 98.75 123 TYR B CA 1
ATOM 2837 C C . TYR B 1 123 ? -3.65 14.5 -0.13 1 98.75 123 TYR B C 1
ATOM 2839 O O . TYR B 1 123 ? -4.844 14.211 -0.012 1 98.75 123 TYR B O 1
ATOM 2847 N N . GLU B 1 124 ? -3.178 15.734 -0.009 1 98.75 124 GLU B N 1
ATOM 2848 C CA . GLU B 1 124 ? -4.066 16.844 0.32 1 98.75 124 GLU B CA 1
ATOM 2849 C C . GLU B 1 124 ? -4.152 17.844 -0.829 1 98.75 124 GLU B C 1
ATOM 2851 O O . GLU B 1 124 ? -3.131 18.203 -1.424 1 98.75 124 GLU B O 1
ATOM 2856 N N . PHE B 1 125 ? -5.41 18.312 -1.119 1 98.75 125 PHE B N 1
ATOM 2857 C CA . PHE B 1 125 ? -5.582 19.25 -2.225 1 98.75 125 PHE B CA 1
ATOM 2858 C C . PHE B 1 125 ? -6.188 20.562 -1.738 1 98.75 125 PHE B C 1
ATOM 2860 O O . PHE B 1 125 ? -7.23 20.562 -1.076 1 98.75 125 PHE B O 1
ATOM 2867 N N . VAL B 1 126 ? -5.512 21.625 -1.958 1 98.75 126 VAL B N 1
ATOM 2868 C CA . VAL B 1 126 ? -6.047 22.969 -1.777 1 98.75 126 VAL B CA 1
ATOM 2869 C C . VAL B 1 126 ? -6.047 23.719 -3.113 1 98.75 126 VAL B C 1
ATOM 2871 O O . VAL B 1 126 ? -5.055 23.672 -3.848 1 98.75 126 VAL B O 1
ATOM 2874 N N . ASP B 1 127 ? -7.188 24.359 -3.432 1 98.44 127 ASP B N 1
ATOM 2875 C CA . ASP B 1 127 ? -7.273 25 -4.738 1 98.44 127 ASP B CA 1
ATOM 2876 C C . ASP B 1 127 ? -6.75 26.438 -4.684 1 98.44 127 ASP B C 1
ATOM 2878 O O . ASP B 1 127 ? -6.324 26.906 -3.627 1 98.44 127 ASP B O 1
ATOM 2882 N N . SER B 1 128 ? -6.73 27.109 -5.828 1 98.25 128 SER B N 1
ATOM 2883 C CA . SER B 1 128 ? -6.145 28.422 -5.977 1 98.25 128 SER B CA 1
ATOM 2884 C C . SER B 1 128 ? -6.93 29.469 -5.195 1 98.25 128 SER B C 1
ATOM 2886 O O . SER B 1 128 ? -6.449 30.594 -4.984 1 98.25 128 SER B O 1
ATOM 2888 N N . LEU B 1 129 ? -8.156 29.172 -4.738 1 98.31 129 LEU B N 1
ATOM 2889 C CA . LEU B 1 129 ? -8.984 30.094 -3.963 1 98.31 129 LEU B CA 1
ATOM 2890 C C . LEU B 1 129 ? -8.773 29.891 -2.467 1 98.31 129 LEU B C 1
ATOM 2892 O O . LEU B 1 129 ? -9.438 30.516 -1.646 1 98.31 129 LEU B O 1
ATOM 2896 N N . GLY B 1 130 ? -7.875 29 -2.102 1 98.38 130 GLY B N 1
ATOM 2897 C CA . GLY B 1 130 ? -7.59 28.719 -0.705 1 98.38 130 GLY B CA 1
ATOM 2898 C C . GLY B 1 130 ? -8.625 27.812 -0.055 1 98.38 130 GLY B C 1
ATOM 2899 O O . GLY B 1 130 ? -8.867 27.906 1.149 1 98.38 130 GLY B O 1
ATOM 2900 N N . GLN B 1 131 ? -9.312 27.031 -0.904 1 98.62 131 GLN B N 1
ATOM 2901 C CA . GLN B 1 131 ? -10.273 26.062 -0.405 1 98.62 131 GLN B CA 1
ATOM 2902 C C . GLN B 1 131 ? -9.648 24.672 -0.319 1 98.62 131 GLN B C 1
ATOM 2904 O O . GLN B 1 131 ? -9.188 24.125 -1.325 1 98.62 131 GLN B O 1
ATOM 2909 N N . TYR B 1 132 ? -9.625 24.25 0.938 1 98.62 132 TYR B N 1
ATOM 2910 C CA . TYR B 1 132 ? -9.133 22.891 1.192 1 98.62 132 TYR B CA 1
ATOM 2911 C C . TYR B 1 132 ? -10.211 21.859 0.897 1 98.62 132 TYR B C 1
ATOM 2913 O O . TYR B 1 132 ? -11.258 21.828 1.551 1 98.62 132 TYR B O 1
ATOM 2921 N N . HIS B 1 133 ? -9.945 20.906 -0.099 1 98.31 133 HIS B N 1
ATOM 2922 C CA . HIS B 1 133 ? -10.969 20 -0.614 1 98.31 133 HIS B CA 1
ATOM 2923 C C . HIS B 1 133 ? -10.867 18.625 0.028 1 98.31 133 HIS B C 1
ATOM 2925 O O . HIS B 1 133 ? -11.602 17.703 -0.335 1 98.31 133 HIS B O 1
ATOM 2931 N N . GLY B 1 134 ? -9.969 18.438 0.937 1 98.06 134 GLY B N 1
ATOM 2932 C CA . GLY B 1 134 ? -9.719 17.125 1.532 1 98.06 134 GLY B CA 1
ATOM 2933 C C . GLY B 1 134 ? -8.555 16.391 0.888 1 98.06 134 GLY B C 1
ATOM 2934 O O . GLY B 1 134 ? -7.672 17.016 0.295 1 98.06 134 GLY B O 1
ATOM 2935 N N . GLY B 1 135 ? -8.625 15.07 1.087 1 98.31 135 GLY B N 1
ATOM 2936 C CA . GLY B 1 135 ? -7.5 14.281 0.601 1 98.31 135 GLY B CA 1
ATOM 2937 C C . GLY B 1 135 ? -7.617 12.805 0.934 1 98.31 135 GLY B C 1
ATOM 2938 O O . GLY B 1 135 ? -8.617 12.367 1.507 1 98.31 135 GLY B O 1
ATOM 2939 N N . ASN B 1 136 ? -6.664 12.102 0.486 1 98.81 136 ASN B N 1
ATOM 2940 C CA . ASN B 1 136 ? -6.664 10.641 0.587 1 98.81 136 ASN B CA 1
ATOM 2941 C C . ASN B 1 136 ? -5.574 10.148 1.531 1 98.81 136 ASN B C 1
ATOM 2943 O O . ASN B 1 136 ? -4.57 10.836 1.743 1 98.81 136 ASN B O 1
ATOM 2947 N N . ILE B 1 137 ? -5.789 8.953 2.162 1 98.75 137 ILE B N 1
ATOM 2948 C CA . ILE B 1 137 ? -4.867 8.367 3.125 1 98.75 137 ILE B CA 1
ATOM 2949 C C . ILE B 1 137 ? -4.469 6.965 2.666 1 98.75 137 ILE B C 1
ATOM 2951 O O . ILE B 1 137 ? -5.328 6.145 2.336 1 98.75 137 ILE B O 1
ATOM 2955 N N . SER B 1 138 ? -3.266 6.711 2.596 1 98.75 138 SER B N 1
ATOM 2956 C CA . SER B 1 138 ? -2.688 5.426 2.217 1 98.75 138 SER B CA 1
ATOM 2957 C C . SER B 1 138 ? -1.641 4.969 3.23 1 98.75 138 SER B C 1
ATOM 2959 O O . SER B 1 138 ? -1.097 5.785 3.977 1 98.75 138 SER B O 1
ATOM 2961 N N . PRO B 1 139 ? -1.405 3.633 3.357 1 98.75 139 PRO B N 1
ATOM 2962 C CA . PRO B 1 139 ? -0.365 3.205 4.293 1 98.75 139 PRO B CA 1
ATOM 2963 C C . PRO B 1 139 ? 1.029 3.67 3.881 1 98.75 139 PRO B C 1
ATOM 2965 O O . PRO B 1 139 ? 1.353 3.68 2.689 1 98.75 139 PRO B O 1
ATOM 2968 N N . GLY B 1 140 ? 1.817 4.027 4.852 1 98.25 140 GLY B N 1
ATOM 2969 C CA . GLY B 1 140 ? 3.193 4.438 4.617 1 98.25 140 GLY B CA 1
ATOM 2970 C C . GLY B 1 140 ? 4.148 3.27 4.473 1 98.25 140 GLY B C 1
ATOM 2971 O O . GLY B 1 140 ? 3.727 2.111 4.488 1 98.25 140 GLY B O 1
ATOM 2972 N N . LEU B 1 141 ? 5.438 3.611 4.34 1 97.94 141 LEU B N 1
ATOM 2973 C CA . LEU B 1 141 ? 6.484 2.646 4.031 1 97.94 141 LEU B CA 1
ATOM 2974 C C . LEU B 1 141 ? 6.586 1.583 5.121 1 97.94 141 LEU B C 1
ATOM 2976 O O . LEU B 1 141 ? 6.422 0.392 4.848 1 97.94 141 LEU B O 1
ATOM 2980 N N . TRP B 1 142 ? 6.785 1.98 6.312 1 97.12 142 TRP B N 1
ATOM 2981 C CA . TRP B 1 142 ? 6.984 1.035 7.406 1 97.12 142 TRP B CA 1
ATOM 2982 C C . TRP B 1 142 ? 5.707 0.245 7.68 1 97.12 142 TRP B C 1
ATOM 2984 O O . TRP B 1 142 ? 5.766 -0.942 8.008 1 97.12 142 TRP B O 1
ATOM 2994 N N . MET B 1 143 ? 4.648 0.942 7.605 1 98.19 143 MET B N 1
ATOM 2995 C CA . MET B 1 143 ? 3.363 0.283 7.82 1 98.19 143 MET B CA 1
ATOM 2996 C C . MET B 1 143 ? 3.154 -0.841 6.809 1 98.19 143 MET B C 1
ATOM 2998 O O . MET B 1 143 ? 2.654 -1.911 7.16 1 98.19 143 MET B O 1
ATOM 3002 N N . ARG B 1 144 ? 3.492 -0.616 5.574 1 98.75 144 ARG B N 1
ATOM 3003 C CA . ARG B 1 144 ? 3.346 -1.641 4.543 1 98.75 144 ARG B CA 1
ATOM 3004 C C . ARG B 1 144 ? 4.246 -2.838 4.832 1 98.75 144 ARG B C 1
ATOM 3006 O O . ARG B 1 144 ? 3.812 -3.986 4.73 1 98.75 144 ARG B O 1
ATOM 3013 N N . LEU B 1 145 ? 5.492 -2.594 5.164 1 98.62 145 LEU B N 1
ATOM 3014 C CA . LEU B 1 145 ? 6.426 -3.666 5.5 1 98.62 145 LEU B CA 1
ATOM 3015 C C . LEU B 1 145 ? 5.91 -4.484 6.68 1 98.62 145 LEU B C 1
ATOM 3017 O O . LEU B 1 145 ? 5.898 -5.719 6.625 1 98.62 145 LEU B O 1
ATOM 3021 N N . LYS B 1 146 ? 5.484 -3.777 7.676 1 98.31 146 LYS B N 1
ATOM 3022 C CA . LYS B 1 146 ? 4.973 -4.43 8.875 1 98.31 146 LYS B CA 1
ATOM 3023 C C . LYS B 1 146 ? 3.703 -5.223 8.57 1 98.31 146 LYS B C 1
ATOM 3025 O O . LYS B 1 146 ? 3.508 -6.32 9.102 1 98.31 146 LYS B O 1
ATOM 3030 N N . ALA B 1 147 ? 2.85 -4.676 7.805 1 98.62 147 ALA B N 1
ATOM 3031 C CA . ALA B 1 147 ? 1.586 -5.324 7.461 1 98.62 147 ALA B CA 1
ATOM 3032 C C . ALA B 1 147 ? 1.828 -6.645 6.734 1 98.62 147 ALA B C 1
ATOM 3034 O O . ALA B 1 147 ? 1.183 -7.652 7.031 1 98.62 147 ALA B O 1
ATOM 3035 N N . LEU B 1 148 ? 2.754 -6.641 5.766 1 98.56 148 LEU B N 1
ATOM 3036 C CA . LEU B 1 148 ? 3.068 -7.844 5.004 1 98.56 148 LEU B CA 1
ATOM 3037 C C . LEU B 1 148 ? 3.537 -8.961 5.93 1 98.56 148 LEU B C 1
ATOM 3039 O O . LEU B 1 148 ? 3.232 -10.133 5.699 1 98.56 148 LEU B O 1
ATOM 3043 N N . HIS B 1 149 ? 4.234 -8.609 6.934 1 98.25 149 HIS B N 1
ATOM 3044 C CA . HIS B 1 149 ? 4.734 -9.594 7.895 1 98.25 149 HIS B CA 1
ATOM 3045 C C . HIS B 1 149 ? 3.625 -10.062 8.828 1 98.25 149 HIS B C 1
ATOM 3047 O O . HIS B 1 149 ? 3.475 -11.266 9.062 1 98.25 149 HIS B O 1
ATOM 3053 N N . GLN B 1 150 ? 2.852 -9.156 9.312 1 97.38 150 GLN B N 1
ATOM 3054 C CA . GLN B 1 150 ? 1.881 -9.438 10.359 1 97.38 150 GLN B CA 1
ATOM 3055 C C . GLN B 1 150 ? 0.666 -10.172 9.805 1 97.38 150 GLN B C 1
ATOM 3057 O O . GLN B 1 150 ? 0.058 -11 10.492 1 97.38 150 GLN B O 1
ATOM 3062 N N . PHE B 1 151 ? 0.312 -9.891 8.555 1 96.62 151 PHE B N 1
ATOM 3063 C CA . PHE B 1 151 ? -0.968 -10.383 8.062 1 96.62 151 PHE B CA 1
ATOM 3064 C C . PHE B 1 151 ? -0.763 -11.508 7.055 1 96.62 151 PHE B C 1
ATOM 3066 O O . PHE B 1 151 ? -1.672 -11.836 6.289 1 96.62 151 PHE B O 1
ATOM 3073 N N . THR B 1 152 ? 0.395 -12.055 6.945 1 94.75 152 THR B N 1
ATOM 3074 C CA . THR B 1 152 ? 0.661 -13.258 6.164 1 94.75 152 THR B CA 1
ATOM 3075 C C . THR B 1 152 ? 1.352 -14.32 7.016 1 94.75 152 THR B C 1
ATOM 3077 O O . THR B 1 152 ? 1.925 -14 8.062 1 94.75 152 THR B O 1
ATOM 3080 N N . GLY B 1 153 ? 1.262 -15.531 6.609 1 89.44 153 GLY B N 1
ATOM 3081 C CA . GLY B 1 153 ? 1.751 -16.656 7.398 1 89.44 153 GLY B CA 1
ATOM 3082 C C . GLY B 1 153 ? 3.26 -16.797 7.355 1 89.44 153 GLY B C 1
ATOM 3083 O O . GLY B 1 153 ? 3.877 -17.219 8.328 1 89.44 153 GLY B O 1
ATOM 3084 N N . ARG B 1 154 ? 3.9 -16.453 6.27 1 92.12 154 ARG B N 1
ATOM 3085 C CA . ARG B 1 154 ? 5.281 -16.906 6.117 1 92.12 154 ARG B CA 1
ATOM 3086 C C . ARG B 1 154 ? 6.199 -15.75 5.75 1 92.12 154 ARG B C 1
ATOM 3088 O O . ARG B 1 154 ? 7.426 -15.898 5.75 1 92.12 154 ARG B O 1
ATOM 3095 N N . LEU B 1 155 ? 5.695 -14.547 5.422 1 96.44 155 LEU B N 1
ATOM 3096 C CA . LEU B 1 155 ? 6.555 -13.461 4.977 1 96.44 155 LEU B CA 1
ATOM 3097 C C . LEU B 1 155 ? 7.305 -12.844 6.156 1 96.44 155 LEU B C 1
ATOM 3099 O O . LEU B 1 155 ? 6.703 -12.531 7.184 1 96.44 155 LEU B O 1
ATOM 3103 N N . PRO B 1 156 ? 8.617 -12.633 6.051 1 97.5 156 PRO B N 1
ATOM 3104 C CA . PRO B 1 156 ? 9.414 -12.039 7.125 1 97.5 156 PRO B CA 1
ATOM 3105 C C . PRO B 1 156 ? 9.227 -10.531 7.234 1 97.5 156 PRO B C 1
ATOM 3107 O O . PRO B 1 156 ? 8.766 -9.891 6.285 1 97.5 156 PRO B O 1
ATOM 3110 N N . LEU B 1 157 ? 9.5 -10 8.438 1 98.19 157 LEU B N 1
ATOM 3111 C CA . LEU B 1 157 ? 9.617 -8.547 8.555 1 98.19 157 LEU B CA 1
ATOM 3112 C C . LEU B 1 157 ? 10.867 -8.039 7.848 1 98.19 157 LEU B C 1
ATOM 3114 O O . LEU B 1 157 ? 11.984 -8.453 8.18 1 98.19 157 LEU B O 1
ATOM 3118 N N . VAL B 1 158 ? 10.727 -7.188 6.902 1 98 158 VAL B N 1
ATOM 3119 C CA . VAL B 1 158 ? 11.82 -6.742 6.055 1 98 158 VAL B CA 1
ATOM 3120 C C . VAL B 1 158 ? 12.18 -5.293 6.383 1 98 158 VAL B C 1
ATOM 3122 O O . VAL B 1 158 ? 11.289 -4.465 6.598 1 98 158 VAL B O 1
ATOM 3125 N N . HIS B 1 159 ? 13.461 -4.98 6.402 1 95.75 159 HIS B N 1
ATOM 3126 C CA . HIS B 1 159 ? 13.93 -3.611 6.594 1 95.75 159 HIS B CA 1
ATOM 3127 C C . HIS B 1 159 ? 13.805 -2.799 5.309 1 95.75 159 HIS B C 1
ATOM 3129 O O . HIS B 1 159 ? 13.922 -3.346 4.211 1 95.75 159 HIS B O 1
ATOM 3135 N N . ALA B 1 160 ? 13.633 -1.513 5.465 1 95 160 ALA B N 1
ATOM 3136 C CA . ALA B 1 160 ? 13.492 -0.618 4.316 1 95 160 ALA B CA 1
ATOM 3137 C C . ALA B 1 160 ? 14.805 -0.519 3.539 1 95 160 ALA B C 1
ATOM 3139 O O . ALA B 1 160 ? 14.797 -0.313 2.324 1 95 160 ALA B O 1
ATOM 3140 N N . GLU B 1 161 ? 15.875 -0.638 4.23 1 95.19 161 GLU B N 1
ATOM 3141 C CA . GLU B 1 161 ? 17.188 -0.557 3.594 1 95.19 161 GLU B CA 1
ATOM 3142 C C . GLU B 1 161 ? 17.641 -1.927 3.105 1 95.19 161 GLU B C 1
ATOM 3144 O O . GLU B 1 161 ? 17.266 -2.955 3.668 1 95.19 161 GLU B O 1
ATOM 3149 N N . GLY B 1 162 ? 18.5 -1.93 2.074 1 96.12 162 GLY B N 1
ATOM 3150 C CA . GLY B 1 162 ? 19.031 -3.168 1.532 1 96.12 162 GLY B CA 1
ATOM 3151 C C . GLY B 1 162 ? 18.984 -3.229 0.017 1 96.12 162 GLY B C 1
ATOM 3152 O O . GLY B 1 162 ? 18.578 -2.262 -0.634 1 96.12 162 GLY B O 1
ATOM 3153 N N . ARG B 1 163 ? 19.406 -4.426 -0.514 1 96.75 163 ARG B N 1
ATOM 3154 C CA . ARG B 1 163 ? 19.375 -4.676 -1.951 1 96.75 163 ARG B CA 1
ATOM 3155 C C . ARG B 1 163 ? 17.953 -4.559 -2.502 1 96.75 163 ARG B C 1
ATOM 3157 O O . ARG B 1 163 ? 17.016 -5.082 -1.91 1 96.75 163 ARG B O 1
ATOM 3164 N N . MET B 1 164 ? 17.812 -3.803 -3.607 1 95.88 164 MET B N 1
ATOM 3165 C CA . MET B 1 164 ? 16.484 -3.586 -4.168 1 95.88 164 MET B CA 1
ATOM 3166 C C . MET B 1 164 ? 16.516 -3.623 -5.691 1 95.88 164 MET B C 1
ATOM 3168 O O . MET B 1 164 ? 16.5 -2.576 -6.344 1 95.88 164 MET B O 1
ATOM 3172 N N . PRO B 1 165 ? 16.562 -4.77 -6.27 1 95.81 165 PRO B N 1
ATOM 3173 C CA . PRO B 1 165 ? 16.406 -4.859 -7.723 1 95.81 165 PRO B CA 1
ATOM 3174 C C . PRO B 1 165 ? 15.023 -4.426 -8.203 1 95.81 165 PRO B C 1
ATOM 3176 O O . PRO B 1 165 ? 14.117 -4.246 -7.395 1 95.81 165 PRO B O 1
ATOM 3179 N N . ASP B 1 166 ? 14.875 -4.223 -9.57 1 93.5 166 ASP B N 1
ATOM 3180 C CA . ASP B 1 166 ? 13.578 -3.83 -10.125 1 93.5 166 ASP B CA 1
ATOM 3181 C C . ASP B 1 166 ? 12.523 -4.891 -9.852 1 93.5 166 ASP B C 1
ATOM 3183 O O . ASP B 1 166 ? 11.383 -4.566 -9.5 1 93.5 166 ASP B O 1
ATOM 3187 N N . MET B 1 167 ? 12.945 -6.082 -10.078 1 95.94 167 MET B N 1
ATOM 3188 C CA . MET B 1 167 ? 12.156 -7.254 -9.711 1 95.94 167 MET B CA 1
ATOM 3189 C C . MET B 1 167 ? 12.875 -8.102 -8.672 1 95.94 167 MET B C 1
ATOM 3191 O O . MET B 1 167 ? 14.023 -8.492 -8.875 1 95.94 167 MET B O 1
ATOM 3195 N N . GLY B 1 168 ? 12.125 -8.344 -7.578 1 98.12 168 GLY B N 1
ATOM 3196 C CA . GLY B 1 168 ? 12.734 -9.109 -6.504 1 98.12 168 GLY B CA 1
ATOM 3197 C C . GLY B 1 168 ? 13.18 -10.492 -6.934 1 98.12 168 GLY B C 1
ATOM 3198 O O . GLY B 1 168 ? 12.492 -11.156 -7.715 1 98.12 168 GLY B O 1
ATOM 3199 N N . LYS B 1 169 ? 14.281 -11 -6.383 1 97.81 169 LYS B N 1
ATOM 3200 C CA . LYS B 1 169 ? 14.859 -12.305 -6.723 1 97.81 169 LYS B CA 1
ATOM 3201 C C . LYS B 1 169 ? 14.836 -13.242 -5.52 1 97.81 169 LYS B C 1
ATOM 3203 O O . LYS B 1 169 ? 15.242 -14.398 -5.625 1 97.81 169 LYS B O 1
ATOM 3208 N N . ASP B 1 170 ? 14.492 -12.766 -4.438 1 98.06 170 ASP B N 1
ATOM 3209 C CA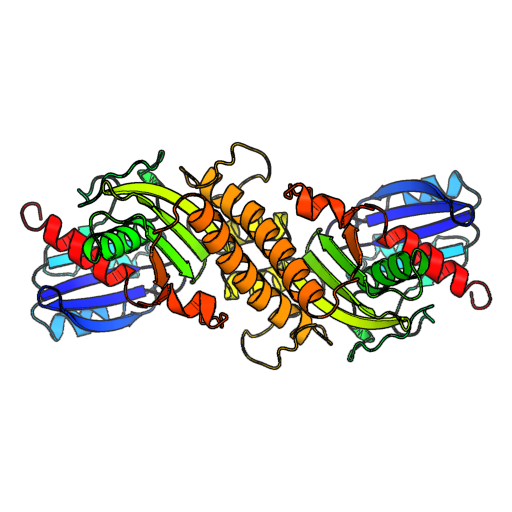 . ASP B 1 170 ? 14.227 -13.469 -3.188 1 98.06 170 ASP B CA 1
ATOM 3210 C C . ASP B 1 170 ? 13.133 -12.758 -2.383 1 98.06 170 ASP B C 1
ATOM 3212 O O . ASP B 1 170 ? 12.719 -11.656 -2.734 1 98.06 170 ASP B O 1
ATOM 3216 N N . THR B 1 171 ? 12.703 -13.375 -1.3 1 97.44 171 THR B N 1
ATOM 3217 C CA . THR B 1 171 ? 11.531 -12.875 -0.58 1 97.44 171 THR B CA 1
ATOM 3218 C C . THR B 1 171 ? 11.789 -11.469 -0.052 1 97.44 171 THR B C 1
ATOM 3220 O O . THR B 1 171 ? 10.945 -10.586 -0.196 1 97.44 171 THR B O 1
ATOM 3223 N N . GLU B 1 172 ? 12.961 -11.227 0.537 1 98.06 172 GLU B N 1
ATOM 3224 C CA . GLU B 1 172 ? 13.273 -9.93 1.134 1 98.06 172 GLU B CA 1
ATOM 3225 C C . GLU B 1 172 ? 13.305 -8.828 0.079 1 98.06 172 GLU B C 1
ATOM 3227 O O . GLU B 1 172 ? 12.703 -7.766 0.267 1 98.06 172 GLU B O 1
ATOM 3232 N N . THR B 1 173 ? 14.016 -9.102 -1.025 1 98.62 173 THR B N 1
ATOM 3233 C CA . THR B 1 173 ? 14.094 -8.078 -2.068 1 98.62 173 THR B CA 1
ATOM 3234 C C . THR B 1 173 ? 12.742 -7.902 -2.748 1 98.62 173 THR B C 1
ATOM 3236 O O . THR B 1 173 ? 12.406 -6.805 -3.201 1 98.62 173 THR B O 1
ATOM 3239 N N . ALA B 1 174 ? 11.93 -8.945 -2.848 1 98.69 174 ALA B N 1
ATOM 3240 C CA . ALA B 1 174 ? 10.586 -8.859 -3.412 1 98.69 174 ALA B CA 1
ATOM 3241 C C . ALA B 1 174 ? 9.711 -7.906 -2.6 1 98.69 174 ALA B C 1
ATOM 3243 O O . ALA B 1 174 ? 8.992 -7.074 -3.164 1 98.69 174 ALA B O 1
ATOM 3244 N N . ILE B 1 175 ? 9.789 -8.07 -1.302 1 98.69 175 ILE B N 1
ATOM 3245 C CA . ILE B 1 175 ? 8.977 -7.254 -0.405 1 98.69 175 ILE B CA 1
ATOM 3246 C C . ILE B 1 175 ? 9.484 -5.812 -0.417 1 98.69 175 ILE B C 1
ATOM 3248 O O . ILE B 1 175 ? 8.695 -4.875 -0.577 1 98.69 175 ILE B O 1
ATOM 3252 N N . ARG B 1 176 ? 10.797 -5.613 -0.269 1 98.25 176 ARG B N 1
ATOM 3253 C CA . ARG B 1 176 ? 11.391 -4.285 -0.234 1 98.25 176 ARG B CA 1
ATOM 3254 C C . ARG B 1 176 ? 11.094 -3.514 -1.514 1 98.25 176 ARG B C 1
ATOM 3256 O O . ARG B 1 176 ? 10.617 -2.375 -1.463 1 98.25 176 ARG B O 1
ATOM 3263 N N . ALA B 1 177 ? 11.305 -4.141 -2.67 1 97.94 177 ALA B N 1
ATOM 3264 C CA . ALA B 1 177 ? 11.047 -3.502 -3.959 1 97.94 177 ALA B CA 1
ATOM 3265 C C . ALA B 1 177 ? 9.555 -3.25 -4.156 1 97.94 177 ALA B C 1
ATOM 3267 O O . ALA B 1 177 ? 9.156 -2.186 -4.637 1 97.94 177 ALA B O 1
ATOM 3268 N N . GLY B 1 178 ? 8.781 -4.23 -3.773 1 98.5 178 GLY B N 1
ATOM 3269 C CA . GLY B 1 178 ? 7.344 -4.09 -3.934 1 98.5 178 GLY B CA 1
ATOM 3270 C C . GLY B 1 178 ? 6.773 -2.916 -3.162 1 98.5 178 GLY B C 1
ATOM 3271 O O . GLY B 1 178 ? 5.934 -2.178 -3.68 1 98.5 178 GLY B O 1
ATOM 3272 N N . VAL B 1 179 ? 7.23 -2.775 -1.991 1 98.38 179 VAL B N 1
ATOM 3273 C CA . VAL B 1 179 ? 6.715 -1.715 -1.131 1 98.38 179 VAL B CA 1
ATOM 3274 C C . VAL B 1 179 ? 7.23 -0.361 -1.612 1 98.38 179 VAL B C 1
ATOM 3276 O O . VAL B 1 179 ? 6.445 0.564 -1.838 1 98.38 179 VAL B O 1
ATOM 3279 N N . LYS B 1 180 ? 8.508 -0.221 -1.838 1 97.5 180 LYS B N 1
ATOM 3280 C CA . LYS B 1 180 ? 9.102 1.069 -2.182 1 97.5 180 LYS B CA 1
ATOM 3281 C C . LYS B 1 180 ? 8.672 1.518 -3.574 1 97.5 180 LYS B C 1
ATOM 3283 O O . LYS B 1 180 ? 8.234 2.656 -3.758 1 97.5 180 LYS B O 1
ATOM 3288 N N . LYS B 1 181 ? 8.773 0.663 -4.566 1 97.38 181 LYS B N 1
ATOM 3289 C CA . LYS B 1 181 ? 8.344 1.011 -5.918 1 97.38 181 LYS B CA 1
ATOM 3290 C C . LYS B 1 181 ? 6.836 1.235 -5.973 1 97.38 181 LYS B C 1
ATOM 3292 O O . LYS B 1 181 ? 6.359 2.105 -6.707 1 97.38 181 LYS B O 1
ATOM 3297 N N . GLY B 1 182 ? 6.133 0.388 -5.188 1 97.94 182 GLY B N 1
ATOM 3298 C CA . GLY B 1 182 ? 4.695 0.589 -5.113 1 97.94 182 GLY B CA 1
ATOM 3299 C C . GLY B 1 182 ? 4.309 1.988 -4.672 1 97.94 182 GLY B C 1
ATOM 3300 O O . GLY B 1 182 ? 3.426 2.611 -5.262 1 97.94 182 GLY B O 1
ATOM 3301 N N . ILE B 1 183 ? 5 2.447 -3.684 1 98 183 ILE B N 1
ATOM 3302 C CA . ILE B 1 183 ? 4.738 3.789 -3.17 1 98 183 ILE B CA 1
ATOM 3303 C C . ILE B 1 183 ? 5.137 4.828 -4.211 1 98 183 ILE B C 1
ATOM 3305 O O . ILE B 1 183 ? 4.406 5.793 -4.449 1 98 183 ILE B O 1
ATOM 3309 N N . GLU B 1 184 ? 6.27 4.641 -4.852 1 97.06 184 GLU B N 1
ATOM 3310 C CA . GLU B 1 184 ? 6.73 5.582 -5.867 1 97.06 184 GLU B CA 1
ATOM 3311 C C . GLU B 1 184 ? 5.742 5.672 -7.027 1 97.06 184 GLU B C 1
ATOM 3313 O O . GLU B 1 184 ? 5.445 6.766 -7.512 1 97.06 184 GLU B O 1
ATOM 3318 N N . TYR B 1 185 ? 5.27 4.559 -7.469 1 97.25 185 TYR B N 1
ATOM 3319 C CA . TYR B 1 185 ? 4.301 4.543 -8.555 1 97.25 185 TYR B CA 1
ATOM 3320 C C . TYR B 1 185 ? 2.977 5.16 -8.117 1 97.25 185 TYR B C 1
ATOM 3322 O O . TYR B 1 185 ? 2.32 5.855 -8.898 1 97.25 185 TYR B O 1
ATOM 3330 N N . GLU B 1 186 ? 2.596 4.871 -6.914 1 97.69 186 GLU B N 1
ATOM 3331 C CA . GLU B 1 186 ? 1.395 5.477 -6.348 1 97.69 186 GLU B CA 1
ATOM 3332 C C . GLU B 1 186 ? 1.484 7 -6.367 1 97.69 186 GLU B C 1
ATOM 3334 O O . GLU B 1 186 ? 0.588 7.672 -6.879 1 97.69 186 GLU B O 1
ATOM 3339 N N . ILE B 1 187 ? 2.584 7.543 -5.824 1 97.5 187 ILE B N 1
ATOM 3340 C CA . ILE B 1 187 ? 2.787 8.984 -5.746 1 97.5 187 ILE B CA 1
ATOM 3341 C C . ILE B 1 187 ? 2.818 9.578 -7.152 1 97.5 187 ILE B C 1
ATOM 3343 O O . ILE B 1 187 ? 2.154 10.586 -7.422 1 97.5 187 ILE B O 1
ATOM 3347 N N . THR B 1 188 ? 3.535 8.945 -8.062 1 96.62 188 THR B N 1
ATOM 3348 C CA . THR B 1 188 ? 3.629 9.414 -9.438 1 96.62 188 THR B CA 1
ATOM 3349 C C . THR B 1 188 ? 2.254 9.422 -10.102 1 96.62 188 THR B C 1
ATOM 3351 O O . THR B 1 188 ? 1.926 10.352 -10.844 1 96.62 188 THR B O 1
ATOM 3354 N N . GLY B 1 189 ? 1.501 8.375 -9.836 1 95.88 189 GLY B N 1
ATOM 3355 C CA . GLY B 1 189 ? 0.154 8.305 -10.375 1 95.88 189 GLY B CA 1
ATOM 3356 C C . GLY B 1 189 ? -0.749 9.422 -9.891 1 95.88 189 GLY B C 1
ATOM 3357 O O . GLY B 1 189 ? -1.493 10.008 -10.68 1 95.88 189 GLY B O 1
ATOM 3358 N N . TYR B 1 190 ? -0.689 9.734 -8.586 1 97.06 190 TYR B N 1
ATOM 3359 C CA . TYR B 1 190 ? -1.463 10.836 -8.039 1 97.06 190 TYR B CA 1
ATOM 3360 C C . TYR B 1 190 ? -1.098 12.148 -8.719 1 97.06 190 TYR B C 1
ATOM 3362 O O . TYR B 1 190 ? -1.978 12.922 -9.102 1 97.06 190 TYR B O 1
ATOM 3370 N N . ILE B 1 191 ? 0.182 12.422 -8.797 1 97.06 191 ILE B N 1
ATOM 3371 C CA . ILE B 1 191 ? 0.663 13.672 -9.375 1 97.06 191 ILE B CA 1
ATOM 3372 C C . ILE B 1 191 ? 0.181 13.789 -10.82 1 97.06 191 ILE B C 1
ATOM 3374 O O . ILE B 1 191 ? -0.337 14.828 -11.227 1 97.06 191 ILE B O 1
ATOM 3378 N N . ALA B 1 192 ? 0.337 12.703 -11.578 1 95.31 192 ALA B N 1
ATOM 3379 C CA . ALA B 1 192 ? -0.075 12.711 -12.984 1 95.31 192 ALA B CA 1
ATOM 3380 C C . ALA B 1 192 ? -1.573 12.961 -13.109 1 95.31 192 ALA B C 1
ATOM 3382 O O . ALA B 1 192 ? -2.002 13.773 -13.938 1 95.31 192 ALA B O 1
ATOM 3383 N N . ALA B 1 193 ? -2.354 12.281 -12.352 1 95.25 193 ALA B N 1
ATOM 3384 C CA . ALA B 1 193 ? -3.807 12.414 -12.414 1 95.25 193 ALA B CA 1
ATOM 3385 C C . ALA B 1 193 ? -4.234 13.836 -12.062 1 95.25 193 ALA B C 1
ATOM 3387 O O . ALA B 1 193 ? -5.113 14.406 -12.711 1 95.25 193 ALA B O 1
ATOM 3388 N N . MET B 1 194 ? -3.646 14.406 -11.031 1 96.69 194 MET B N 1
ATOM 3389 C CA . MET B 1 194 ? -3.998 15.75 -10.586 1 96.69 194 MET B CA 1
ATOM 3390 C C . MET B 1 194 ? -3.551 16.797 -11.602 1 96.69 194 MET B C 1
ATOM 3392 O O . MET B 1 194 ? -4.25 17.781 -11.828 1 96.69 194 MET B O 1
ATOM 3396 N N . LYS B 1 195 ? -2.377 16.609 -12.148 1 96.12 195 LYS B N 1
ATOM 3397 C CA . LYS B 1 195 ? -1.868 17.547 -13.141 1 96.12 195 LYS B CA 1
ATOM 3398 C C . LYS B 1 195 ? -2.727 17.547 -14.398 1 96.12 195 LYS B C 1
ATOM 3400 O O . LYS B 1 195 ? -2.811 18.547 -15.109 1 96.12 195 LYS B O 1
ATOM 3405 N N . HIS B 1 196 ? -3.268 16.422 -14.703 1 95.56 196 HIS B N 1
ATOM 3406 C CA . HIS B 1 196 ? -4.195 16.359 -15.828 1 95.56 196 HIS B CA 1
ATOM 3407 C C . HIS B 1 196 ? -5.375 17.297 -15.617 1 95.56 196 HIS B C 1
ATOM 3409 O O . HIS B 1 196 ? -5.82 17.969 -16.562 1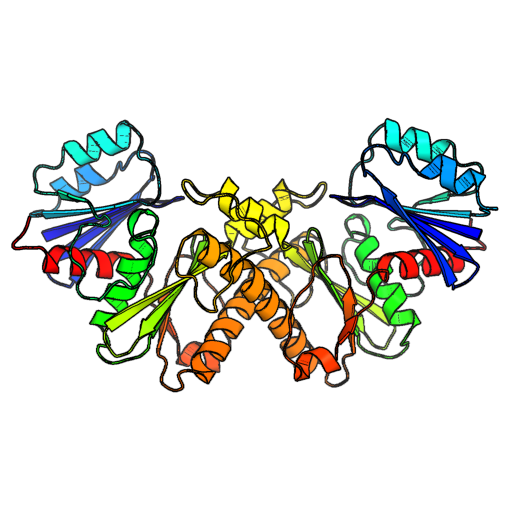 95.56 196 HIS B O 1
ATOM 3415 N N . LYS B 1 197 ? -5.914 17.359 -14.445 1 95.88 197 LYS B N 1
ATOM 3416 C CA . LYS B 1 197 ? -7.047 18.219 -14.102 1 95.88 197 LYS B CA 1
ATOM 3417 C C . LYS B 1 197 ? -6.598 19.656 -13.859 1 95.88 197 LYS B C 1
ATOM 3419 O O . LYS B 1 197 ? -7.32 20.594 -14.18 1 95.88 197 LYS B O 1
ATOM 3424 N N . TYR B 1 198 ? -5.445 19.797 -13.266 1 96.56 198 TYR B N 1
ATOM 3425 C CA . TYR B 1 198 ? -4.863 21.078 -12.906 1 96.56 198 TYR B CA 1
ATOM 3426 C C . TYR B 1 198 ? -3.459 21.234 -13.477 1 96.56 198 TYR B C 1
ATOM 3428 O O . TYR B 1 198 ? -2.469 21 -12.781 1 96.56 198 TYR B O 1
ATOM 3436 N N . PRO B 1 199 ? -3.303 21.734 -14.648 1 95.69 199 PRO B N 1
ATOM 3437 C CA . PRO B 1 199 ? -2.023 21.734 -15.367 1 95.69 199 PRO B CA 1
ATOM 3438 C C . PRO B 1 199 ? -0.941 22.516 -14.633 1 95.69 199 PRO B C 1
ATOM 3440 O O . PRO B 1 199 ? 0.245 22.203 -14.75 1 95.69 199 PRO B O 1
ATOM 3443 N N . GLU B 1 200 ? -1.275 23.531 -13.859 1 95.19 200 GLU B N 1
ATOM 3444 C CA . GLU B 1 200 ? -0.291 24.375 -13.18 1 95.19 200 GLU B CA 1
ATOM 3445 C C . GLU B 1 200 ? -0.15 23.984 -11.711 1 95.19 200 GLU B C 1
ATOM 3447 O O . GLU B 1 200 ? 0.336 24.766 -10.891 1 95.19 200 GLU B O 1
ATOM 3452 N N . LEU B 1 201 ? -0.563 22.781 -11.43 1 97.44 201 LEU B N 1
ATOM 3453 C CA . LEU B 1 201 ? -0.539 22.25 -10.07 1 97.44 201 LEU B CA 1
ATOM 3454 C C . LEU B 1 201 ? 0.875 22.281 -9.5 1 97.44 201 LEU B C 1
ATOM 3456 O O . LEU B 1 201 ? 1.825 21.859 -10.172 1 97.44 201 LEU B O 1
ATOM 3460 N N . LEU B 1 202 ? 1.074 22.797 -8.328 1 97.62 202 LEU B N 1
ATOM 3461 C CA . LEU B 1 202 ? 2.314 22.656 -7.574 1 97.62 202 LEU B CA 1
ATOM 3462 C C . LEU B 1 202 ? 2.236 21.453 -6.637 1 97.62 202 LEU B C 1
ATOM 3464 O O . LEU B 1 202 ? 1.185 21.188 -6.051 1 97.62 202 LEU B O 1
ATOM 3468 N N . VAL B 1 203 ? 3.344 20.75 -6.5 1 97.94 203 VAL B N 1
ATOM 3469 C CA . VAL B 1 203 ? 3.381 19.547 -5.672 1 97.94 203 VAL B CA 1
ATOM 3470 C C . VAL B 1 203 ? 4.387 19.734 -4.535 1 97.94 203 VAL B C 1
ATOM 3472 O O . VAL B 1 203 ? 5.547 20.078 -4.773 1 97.94 203 VAL B O 1
ATOM 3475 N N . PHE B 1 204 ? 3.906 19.562 -3.312 1 97.69 204 PHE B N 1
ATOM 3476 C CA . PHE B 1 204 ? 4.762 19.578 -2.131 1 97.69 204 PHE B CA 1
ATOM 3477 C C . PHE B 1 204 ? 4.926 18.172 -1.566 1 97.69 204 PHE B C 1
ATOM 3479 O O . PHE B 1 204 ? 3.955 17.422 -1.465 1 97.69 204 PHE B O 1
ATOM 3486 N N . LEU B 1 205 ? 6.094 17.797 -1.308 1 96.56 205 LEU B N 1
ATOM 3487 C CA . LEU B 1 205 ? 6.395 16.516 -0.66 1 96.56 205 LEU B CA 1
ATOM 3488 C C . LEU B 1 205 ? 7.02 16.75 0.713 1 96.56 205 LEU B C 1
ATOM 3490 O O . LEU B 1 205 ? 7.961 17.531 0.852 1 96.56 205 LEU B O 1
ATOM 3494 N N . THR B 1 206 ? 6.434 16.203 1.705 1 96.12 206 THR B N 1
ATOM 3495 C CA . THR B 1 206 ? 6.961 16.266 3.064 1 96.12 206 THR B CA 1
ATOM 3496 C C . THR B 1 206 ? 6.914 14.883 3.727 1 96.12 206 THR B C 1
ATOM 3498 O O . THR B 1 206 ? 6.668 13.875 3.059 1 96.12 206 THR B O 1
ATOM 3501 N N . GLY B 1 207 ? 7.254 14.758 5.004 1 92 207 GLY B N 1
ATOM 3502 C CA . GLY B 1 207 ? 7.336 13.484 5.699 1 92 207 GLY B CA 1
ATOM 3503 C C . GLY B 1 207 ? 8.758 12.992 5.879 1 92 207 GLY B C 1
ATOM 3504 O O . GLY B 1 207 ? 9.711 13.688 5.531 1 92 207 GLY B O 1
ATOM 3505 N N . GLY B 1 208 ? 8.875 11.812 6.48 1 86 208 GLY B N 1
ATOM 3506 C CA . GLY B 1 208 ? 10.195 11.336 6.867 1 86 208 GLY B CA 1
ATOM 3507 C C . GLY B 1 208 ? 10.773 10.328 5.887 1 86 208 GLY B C 1
ATOM 3508 O O . GLY B 1 208 ? 11.969 10.031 5.938 1 86 208 GLY B O 1
ATOM 3509 N N . ASP B 1 209 ? 9.992 9.812 4.988 1 86.69 209 ASP B N 1
ATOM 3510 C CA . ASP B 1 209 ? 10.461 8.758 4.094 1 86.69 209 ASP B CA 1
ATOM 3511 C C . ASP B 1 209 ? 11.117 9.344 2.848 1 86.69 209 ASP B C 1
ATOM 3513 O O . ASP B 1 209 ? 10.68 10.383 2.344 1 86.69 209 ASP B O 1
ATOM 3517 N N . ASP B 1 210 ? 12.117 8.617 2.443 1 81.44 210 ASP B N 1
ATOM 3518 C CA . ASP B 1 210 ? 12.82 9.047 1.235 1 81.44 210 ASP B CA 1
ATOM 3519 C C . ASP B 1 210 ? 12.469 8.148 0.05 1 81.44 210 ASP B C 1
ATOM 3521 O O . ASP B 1 210 ? 12.391 6.926 0.191 1 81.44 210 ASP B O 1
ATOM 3525 N N . PHE B 1 211 ? 12.102 8.82 -0.995 1 85.12 211 PHE B N 1
ATOM 3526 C CA . PHE B 1 211 ? 11.797 8.109 -2.232 1 85.12 211 PHE B CA 1
ATOM 3527 C C . PHE B 1 211 ? 12.625 8.656 -3.387 1 85.12 211 PHE B C 1
ATOM 3529 O O . PHE B 1 211 ? 13.078 9.805 -3.346 1 85.12 211 PHE B O 1
ATOM 3536 N N . SER B 1 212 ? 12.867 7.812 -4.277 1 81.31 212 SER B N 1
ATOM 3537 C CA . SER B 1 212 ? 13.586 8.203 -5.484 1 81.31 212 SER B CA 1
ATOM 3538 C C . SER B 1 212 ? 12.648 8.312 -6.684 1 81.31 212 SER B C 1
ATOM 3540 O O . SER B 1 212 ? 11.977 7.336 -7.039 1 81.31 212 SER B O 1
ATOM 3542 N N . PHE B 1 213 ? 12.523 9.523 -7.172 1 84.25 213 PHE B N 1
ATOM 3543 C CA . PHE B 1 213 ? 11.688 9.758 -8.344 1 84.25 213 PHE B CA 1
ATOM 3544 C C . PHE B 1 213 ? 12.539 10.109 -9.555 1 84.25 213 PHE B C 1
ATOM 3546 O O . PHE B 1 213 ? 13.703 10.508 -9.414 1 84.25 213 PHE B O 1
ATOM 3553 N N . ASP B 1 214 ? 11.953 9.906 -10.742 1 81.75 214 ASP B N 1
ATOM 3554 C CA . ASP B 1 214 ? 12.656 10.328 -11.945 1 81.75 214 ASP B CA 1
ATOM 3555 C C . ASP B 1 214 ? 12.867 11.844 -11.961 1 81.75 214 ASP B C 1
ATOM 3557 O O . ASP B 1 214 ? 12.219 12.57 -11.203 1 81.75 214 ASP B O 1
ATOM 3561 N N . THR B 1 215 ? 13.797 12.234 -12.773 1 75.19 215 THR B N 1
ATOM 3562 C CA . THR B 1 215 ? 14.219 13.625 -12.812 1 75.19 215 THR B CA 1
ATOM 3563 C C . THR B 1 215 ? 13.047 14.539 -13.164 1 75.19 215 THR B C 1
ATOM 3565 O O . THR B 1 215 ? 12.906 15.617 -12.586 1 75.19 215 THR B O 1
ATOM 3568 N N . LYS B 1 216 ? 12.266 14.117 -14.125 1 74.81 216 LYS B N 1
ATOM 3569 C CA . LYS B 1 216 ? 11.133 14.93 -14.562 1 74.81 216 LYS B CA 1
ATOM 3570 C C . LYS B 1 216 ? 10.172 15.203 -13.414 1 74.81 216 LYS B C 1
ATOM 3572 O O . LYS B 1 216 ? 9.672 16.312 -13.258 1 74.81 216 LYS B O 1
ATOM 3577 N N . LEU B 1 217 ? 9.992 14.164 -12.625 1 80 217 LEU B N 1
ATOM 3578 C CA . LEU B 1 217 ? 9.086 14.289 -11.484 1 80 217 LEU B CA 1
ATOM 3579 C C . LEU B 1 217 ? 9.734 15.078 -10.359 1 80 217 LEU B C 1
ATOM 3581 O O . LEU B 1 217 ? 9.062 15.867 -9.68 1 80 217 LEU B O 1
ATOM 3585 N N . LYS B 1 218 ? 10.984 15.023 -10.242 1 81.06 218 LYS B N 1
ATOM 3586 C CA . LYS B 1 218 ? 11.719 15.727 -9.195 1 81.06 218 LYS B CA 1
ATOM 3587 C C . LYS B 1 218 ? 11.664 17.234 -9.398 1 81.06 218 LYS B C 1
ATOM 3589 O O . LYS B 1 218 ? 11.633 18 -8.438 1 81.06 218 LYS B O 1
ATOM 3594 N N . SER B 1 219 ? 11.531 17.562 -10.547 1 77.56 219 SER B N 1
ATOM 3595 C CA . SER B 1 219 ? 11.609 18.984 -10.875 1 77.56 219 SER B CA 1
ATOM 3596 C C . SER B 1 219 ? 10.32 19.703 -10.5 1 77.56 219 SER B C 1
ATOM 3598 O O . SER B 1 219 ? 10.297 20.938 -10.383 1 77.56 219 SER B O 1
ATOM 3600 N N . VAL B 1 220 ? 9.32 19 -10.289 1 81.5 220 VAL B N 1
ATOM 3601 C CA . VAL B 1 220 ? 8.039 19.656 -10.047 1 81.5 220 VAL B CA 1
ATOM 3602 C C . VAL B 1 220 ? 7.637 19.484 -8.586 1 81.5 220 VAL B C 1
ATOM 3604 O O . VAL B 1 220 ? 6.578 19.969 -8.164 1 81.5 220 VAL B O 1
ATOM 3607 N N . ILE B 1 221 ? 8.523 18.906 -7.832 1 87.06 221 ILE B N 1
ATOM 3608 C CA . ILE B 1 221 ? 8.203 18.609 -6.438 1 87.06 221 ILE B CA 1
ATOM 3609 C C . ILE B 1 221 ? 8.992 19.531 -5.52 1 87.06 221 ILE B C 1
ATOM 3611 O O . ILE B 1 221 ? 10.211 19.625 -5.617 1 87.06 221 ILE B O 1
ATOM 3615 N N . PHE B 1 222 ? 8.305 20.312 -4.715 1 91.5 222 PHE B N 1
ATOM 3616 C CA . PHE B 1 222 ? 8.914 21.062 -3.619 1 91.5 222 PHE B CA 1
ATOM 3617 C C . PHE B 1 222 ? 9.016 20.203 -2.369 1 91.5 222 PHE B C 1
ATOM 3619 O O . PHE B 1 222 ? 8 19.844 -1.763 1 91.5 222 PHE B O 1
ATOM 3626 N N . ALA B 1 223 ? 10.219 19.891 -2.02 1 92.25 223 ALA B N 1
ATOM 3627 C CA . ALA B 1 223 ? 10.414 19.078 -0.824 1 92.25 223 ALA B CA 1
ATOM 3628 C C . ALA B 1 223 ? 10.688 19.953 0.398 1 92.25 223 ALA B C 1
ATOM 3630 O O . ALA B 1 223 ? 11.5 20.875 0.341 1 92.25 223 ALA B O 1
ATOM 3631 N N . ASP B 1 224 ? 9.953 19.766 1.447 1 94.12 224 ASP B N 1
ATOM 3632 C CA . ASP B 1 224 ? 10.141 20.453 2.721 1 94.12 224 ASP B CA 1
ATOM 3633 C C . ASP B 1 224 ? 9.766 19.547 3.893 1 94.12 224 ASP B C 1
ATOM 3635 O O . ASP B 1 224 ? 8.586 19.422 4.234 1 94.12 224 ASP B O 1
ATOM 3639 N N . ARG B 1 225 ? 10.711 19.062 4.664 1 93.5 225 ARG B N 1
ATOM 3640 C CA . ARG B 1 225 ? 10.508 18.078 5.727 1 93.5 225 ARG B CA 1
ATOM 3641 C C . ARG B 1 225 ? 9.812 18.703 6.926 1 93.5 225 ARG B C 1
ATOM 3643 O O . ARG B 1 225 ? 9.336 18 7.816 1 93.5 225 ARG B O 1
ATOM 3650 N N . PHE B 1 226 ? 9.703 20.016 6.965 1 96.75 226 PHE B N 1
ATOM 3651 C CA . PHE B 1 226 ? 9.164 20.688 8.141 1 96.75 226 PHE B CA 1
ATOM 3652 C C . PHE B 1 226 ? 7.852 21.406 7.805 1 96.75 226 PHE B C 1
ATOM 3654 O O . PHE B 1 226 ? 7.43 22.312 8.523 1 96.75 226 PHE B O 1
ATOM 3661 N N . LEU B 1 227 ? 7.297 20.969 6.73 1 97.81 227 LEU B N 1
ATOM 3662 C CA . LEU B 1 227 ? 6.105 21.625 6.215 1 97.81 227 LEU B CA 1
ATOM 3663 C C . LEU B 1 227 ? 5.012 21.688 7.273 1 97.81 227 LEU B C 1
ATOM 3665 O O . LEU B 1 227 ? 4.383 22.719 7.473 1 97.81 227 LEU B O 1
ATOM 3669 N N . VAL B 1 228 ? 4.754 20.594 7.984 1 98.19 228 VAL B N 1
ATOM 3670 C CA . VAL B 1 228 ? 3.715 20.531 9.008 1 98.19 228 VAL B CA 1
ATOM 3671 C C . VAL B 1 228 ? 4.023 21.516 10.125 1 98.19 228 VAL B C 1
ATOM 3673 O O . VAL B 1 228 ? 3.143 22.25 10.57 1 98.19 228 VAL B O 1
ATOM 3676 N N . LEU B 1 229 ? 5.266 21.594 10.562 1 98.5 229 LEU B N 1
ATOM 3677 C CA . LEU B 1 229 ? 5.668 22.5 11.641 1 98.5 229 LEU B CA 1
ATOM 3678 C C . LEU B 1 229 ? 5.5 23.953 11.227 1 98.5 229 LEU B C 1
ATOM 3680 O O . LEU B 1 229 ? 5.031 24.781 12.016 1 98.5 229 LEU B O 1
ATOM 3684 N N . LYS B 1 230 ? 5.914 24.25 10.023 1 98.56 230 LYS B N 1
ATOM 3685 C CA . LYS B 1 230 ? 5.734 25.594 9.5 1 98.56 230 LYS B CA 1
ATOM 3686 C C . LYS B 1 230 ? 4.254 25.969 9.438 1 98.56 230 LYS B C 1
ATOM 3688 O O . LYS B 1 230 ? 3.885 27.109 9.734 1 98.56 230 LYS B O 1
ATOM 3693 N N . GLY B 1 231 ? 3.469 25 9.023 1 98.69 231 GLY B N 1
ATOM 3694 C CA . GLY B 1 231 ? 2.033 25.234 8.992 1 98.69 231 GLY B CA 1
ATOM 3695 C C . GLY B 1 231 ? 1.438 25.5 10.359 1 98.69 231 GLY B C 1
ATOM 3696 O O . GLY B 1 231 ? 0.6 26.391 10.516 1 98.69 231 GLY B O 1
ATOM 3697 N N . LEU B 1 232 ? 1.838 24.734 11.344 1 98.56 232 LEU B N 1
ATOM 3698 C CA . LEU B 1 232 ? 1.375 24.938 12.711 1 98.56 232 LEU B CA 1
ATOM 3699 C C . LEU B 1 232 ? 1.785 26.328 13.219 1 98.56 232 LEU B C 1
ATOM 3701 O O . LEU B 1 232 ? 1.003 27 13.898 1 98.56 232 LEU B O 1
ATOM 3705 N N . ASN B 1 233 ? 2.99 26.734 12.945 1 98.62 233 ASN B N 1
ATOM 3706 C CA . ASN B 1 233 ? 3.434 28.078 13.32 1 98.62 233 ASN B CA 1
ATOM 3707 C C . ASN B 1 233 ? 2.57 29.156 12.672 1 98.62 233 ASN B C 1
ATOM 3709 O O . ASN B 1 233 ? 2.219 30.141 13.32 1 98.62 233 ASN B O 1
ATOM 3713 N N . ARG B 1 234 ? 2.273 28.984 11.398 1 98.44 234 ARG B N 1
ATOM 3714 C CA . ARG B 1 234 ? 1.416 29.922 10.68 1 98.44 234 ARG B CA 1
ATOM 3715 C C . ARG B 1 234 ? 0.032 30 11.312 1 98.44 234 ARG B C 1
ATOM 3717 O O . ARG B 1 234 ? -0.547 31.078 11.422 1 98.44 234 ARG B O 1
ATOM 3724 N N . ILE B 1 235 ? -0.502 28.859 11.688 1 98.25 235 ILE B N 1
ATOM 3725 C CA . ILE B 1 235 ? -1.814 28.812 12.32 1 98.25 235 ILE B CA 1
ATOM 3726 C C . ILE B 1 235 ? -1.758 29.516 13.68 1 98.25 235 ILE B C 1
ATOM 3728 O O . ILE B 1 235 ? -2.66 30.266 14.031 1 98.25 235 ILE B O 1
ATOM 3732 N N . LEU B 1 236 ? -0.709 29.219 14.461 1 98.12 236 LEU B N 1
ATOM 3733 C CA . LEU B 1 236 ? -0.529 29.859 15.75 1 98.12 236 LEU B CA 1
ATOM 3734 C C . LEU B 1 236 ? -0.495 31.391 15.594 1 98.12 236 LEU B C 1
ATOM 3736 O O . LEU B 1 236 ? -1.177 32.094 16.328 1 98.12 236 LEU B O 1
ATOM 3740 N N . ASN B 1 237 ? 0.24 31.891 14.641 1 97.5 237 ASN B N 1
ATOM 3741 C CA . ASN B 1 237 ? 0.348 33.312 14.391 1 97.5 237 ASN B CA 1
ATOM 3742 C C . ASN B 1 237 ? -0.978 33.906 13.914 1 97.5 237 ASN B C 1
ATOM 3744 O O . ASN B 1 237 ? -1.296 35.062 14.211 1 97.5 237 ASN B O 1
ATOM 3748 N N . TYR B 1 238 ? -1.678 33.156 13.148 1 97.25 238 TYR B N 1
ATOM 3749 C CA . TYR B 1 238 ? -2.984 33.594 12.664 1 97.25 238 TYR B CA 1
ATOM 3750 C C . TYR B 1 238 ? -3.953 33.812 13.82 1 97.25 238 TYR B C 1
ATOM 3752 O O . TYR B 1 238 ? -4.859 34.656 13.727 1 97.25 238 TYR B O 1
ATOM 3760 N N . ASN B 1 239 ? -3.734 33.125 14.938 1 96.69 239 ASN B N 1
ATOM 3761 C CA . ASN B 1 239 ? -4.641 33.188 16.078 1 96.69 239 ASN B CA 1
ATOM 3762 C C . ASN B 1 239 ? -4.066 34.031 17.203 1 96.69 239 ASN B C 1
ATOM 3764 O O . ASN B 1 239 ? -4.477 33.875 18.359 1 96.69 239 ASN B O 1
ATOM 3768 N N . ASN B 1 240 ? -2.998 34.719 17.016 1 86.75 240 ASN B N 1
ATOM 3769 C CA . ASN B 1 240 ? -2.318 35.531 18.031 1 86.75 240 ASN B CA 1
ATOM 3770 C C . ASN B 1 240 ? -3.301 36.375 18.812 1 86.75 240 ASN B C 1
ATOM 3772 O O . ASN B 1 240 ? -3.174 36.531 20.031 1 86.75 240 ASN B O 1
ATOM 3776 N N . GLY B 1 241 ? -4.281 37 18.266 1 74.25 241 GLY B N 1
ATOM 3777 C CA . GLY B 1 241 ? -5.219 37.844 18.969 1 74.25 241 GLY B CA 1
ATOM 3778 C C . GLY B 1 241 ? -6.305 37.062 1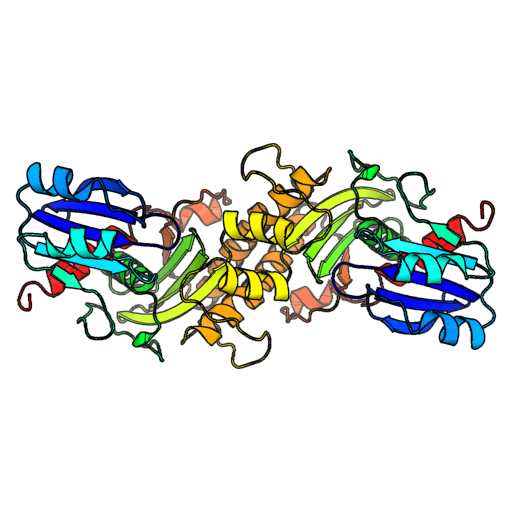9.688 1 74.25 241 GLY B C 1
ATOM 3779 O O . GLY B 1 241 ? -7.145 37.625 20.375 1 74.25 241 GLY B O 1
ATOM 3780 N N . ARG B 1 242 ? -6.184 35.781 19.672 1 73.12 242 ARG B N 1
ATOM 3781 C CA . ARG B 1 242 ? -7.27 34.938 20.203 1 73.12 242 ARG B CA 1
ATOM 3782 C C . ARG B 1 242 ? -6.762 34 21.281 1 73.12 242 ARG B C 1
ATOM 3784 O O . ARG B 1 242 ? -7.531 33.188 21.828 1 73.12 242 ARG B O 1
ATOM 3791 N N . ILE B 1 243 ? -5.457 34.062 21.453 1 72.69 243 ILE B N 1
ATOM 3792 C CA . ILE B 1 243 ? -4.875 33.188 22.469 1 72.69 243 ILE B CA 1
ATOM 3793 C C . ILE B 1 243 ? -4.609 33.969 23.75 1 72.69 243 ILE B C 1
ATOM 3795 O O . ILE B 1 243 ? -4.18 35.125 23.688 1 72.69 243 ILE B O 1
#

pLDDT: mean 95.41, std 4.82, range [72.69, 98.81]

Foldseek 3Di:
DEWEWEQEPAWIKIWDDDQLRTDDIDIGGSQAPVCLVVVVVVDPHAEYEYFYLDDHDPRVVVSVVPDPHHYHYDALPQDAPAAEPDPCRRNDRCLLVLLLSLVCVVPAQAWEWEWAAAQWTWTWTAHNRRYTPGTDIGGHLQRQLVCVCPVDDDQDREDLDDDADCDDPDRRNNSNNCRQVVVQVVVVVVVVVVCVVVVRYAYEYEYDDDHDDDPVVVVRYHYDPCSSVSSRSVSCVVCVVPD/DEWEWEQEPAWIKIWDDDQLRTDDIDIGGSQAPVCLVVVVVVDPHAEYEYFYLDDHDPRVVVSVVPDPHHYHYDALPQDAPAAEPDPCRRNDRCLLVLLLSLVCVVPAQAWEWEWAAAQWTWTWTAHNRRYTPGTDIGGHLQRQLVCVCPVDDDQDREDLDDDADCDDPDRRNNSNNCRQVVVQVVVVVVVVVVCVVVVRYAYEYEYDDDHDDDPVVVVRYHYDPCSSVSSSSVSCVVCVVPD

Secondary structure (DSSP, 8-state):
-EEEEEE-SSEEEEEEEETTEEEEEEEEETTT-TTHHHHHHHS---EEEEEESS---HHHHHHHHT-SS-EEE--TTS--SSEE--S-GGGS-HHHHHHHHHHHHHSTTS-EEEEEESSEEEEEEE-TTSEEEEEEEEE-HHHHHHHHHHTSSSPPP--SSS---SS-SSHHHHHHHHHHHHHHHHHHHHHHHHHHH-TT-EEEEEES------HHHHTTEEE-TTHHHHHHHHHHHHTGGG-/-EEEEEE-SSEEEEEEEETTEEEEEEEEETTT-TTHHHHHHHS---EEEEEESS---HHHHHHHHT-SS-EEE--TTS--SSEE--S-GGGS-HHHHHHHHHHHHHSTTS-EEEEEESSEEEEEEE-TTSEEEEEEEEE-HHHHHHHHHHTSSSPPP--SSS---SS-SSHHHHHHHHHHHHHHHHHHHHHHHHHHH-TT-EEEEEES------HHHHTTEEE-TTHHHHHHHHHHHHTGGG-

Solvent-accessible surface area (backbone atoms only — not comparable to full-atom values): 25549 Å² total; per-residue (Å²): 59,43,36,39,35,43,32,42,87,76,42,16,40,41,32,34,22,57,84,91,41,78,74,46,74,44,82,33,52,56,68,47,46,75,57,52,63,61,53,56,71,72,42,70,64,58,36,33,35,40,39,62,58,46,86,78,52,71,56,33,49,52,56,60,68,64,51,93,45,57,70,46,70,65,54,70,78,54,79,62,99,51,46,77,59,40,75,43,50,81,71,54,54,57,59,62,53,16,31,48,50,32,53,41,69,76,43,70,69,38,36,35,40,37,32,37,34,37,76,42,27,36,42,36,39,32,41,40,85,41,40,30,54,32,24,24,33,28,68,12,67,66,47,43,38,49,38,46,21,73,76,38,75,67,49,67,78,54,61,90,70,74,76,61,50,95,46,6,37,37,68,62,23,7,38,40,24,17,46,54,51,33,49,46,22,19,53,52,35,50,52,53,56,47,33,69,79,34,77,79,50,41,35,36,39,28,43,79,63,85,80,84,68,58,69,78,59,49,72,54,46,46,76,40,73,52,36,42,60,50,8,46,50,52,39,49,60,72,39,55,93,76,104,61,42,35,40,36,42,32,43,85,76,42,16,40,43,32,34,24,56,85,90,41,77,73,46,73,44,82,33,51,56,68,48,46,74,59,54,64,59,52,55,71,73,43,70,62,59,36,32,34,40,40,61,56,48,86,77,51,70,55,32,48,52,53,59,68,63,52,92,42,57,70,45,69,64,54,70,79,54,80,60,98,52,46,78,59,39,74,43,50,82,70,54,52,56,59,60,53,16,30,49,49,30,53,39,68,77,42,69,69,39,36,37,40,37,32,35,34,37,75,43,27,35,42,36,38,31,39,41,86,41,40,28,53,31,23,25,35,27,67,12,68,67,48,43,36,48,39,48,22,72,76,36,74,67,48,68,78,55,63,89,71,74,76,60,50,94,47,6,38,36,69,60,24,6,38,40,23,17,45,54,51,34,50,48,21,19,53,52,36,51,53,52,57,48,32,71,78,35,78,78,48,41,34,37,38,30,42,80,64,86,80,84,67,57,70,78,59,50,72,55,47,47,76,41,74,54,36,41,59,51,8,46,49,51,40,47,61,73,38,55,93,75,107

Nearest PDB structures (foldseek):
  3djc-assembly2_C  TM=8.647E-01  e=9.307E-20  Legionella pneumophila subsp. pneumophila str. Philadelphia 1
  3djc-assembly2_D  TM=8.719E-01  e=2.663E-19  Legionella pneumophila subsp. pneumophila str. Philadelphia 1
  3djc-assembly1_L  TM=8.471E-01  e=1.505E-18  Legionella pneumophila subsp. pneumophila str. Philadelphia 1
  3djc-assembly1_K  TM=8.667E-01  e=7.061E-18  Legionella pneumophila subsp. pneumophila str. Philadelphia 1
  4o8k-assembly1_B  TM=7.369E-01  e=6.150E-17  Burkholderia thailandensis E264

Organism: Bacteroides fragilis (strain ATCC 25285 / DSM 2151 / CCUG 4856 / JCM 11019 / LMG 10263 / NCTC 9343 / Onslow / VPI 2553 / EN-2) (NCBI:txid272559)

Sequence (486 aa):
MNLIIDIGNTVAKVALFDRTSMVEVVYDSNQSLDSLEAVCNKYDVRKAIVATVIDLNECVLAQLNKLPVPVLWLDSHTPLPVINLYETPETLGYDRMAAVVAAHDQFPGKDILVIDAGTCITYEFVDSLGQYHGGNISPGLWMRLKALHQFTGRLPLVHAEGRMPDMGKDTETAIRAGVKKGIEYEITGYIAAMKHKYPELLVFLTGGDDFSFDTKLKSVIFADRFLVLKGLNRILNYNNGRIMNLIIDIGNTVAKVALFDRTSMVEVVYDSNQSLDSLEAVCNKYDVRKAIVATVIDLNECVLAQLNKLPVPVLWLDSHTPLPVINLYETPETLGYDRMAAVVAAHDQFPGKDILVIDAGTCITYEFVDSLGQYHGGNISPGLWMRLKALHQFTGRLPLVHAEGRMPDMGKDTETAIRAGVKKGIEYEITGYIAAMKHKYPELLVFLTGGDDFSFDTKLKSVIFADRFLVLKGLNRILNYNNGRI

Radius of gyration: 25.83 Å; Cα contacts (8 Å, |Δi|>4): 1057; chains: 2; bounding box: 38×80×60 Å